Protein 7UZU (pdb70)

Nearest PDB structures (foldseek):
  7uzu-assembly1_A  TM=1.002E+00  e=2.654E-66  Homo sapiens
  8csl-assembly1_A  TM=1.001E+00  e=1.584E-61  Homo sapiens
  4rlv-assembly1_A  TM=6.248E-01  e=1.013E-42  Mus musculus
  7v0x-assembly1_J  TM=8.047E-01  e=9.944E-24  Homo sapiens
  5y4f-assembly1_A  TM=5.299E-01  e=2.784E-28  Homo sapiens

B-factor: mean 25.37, std 9.36, range [3.27, 85.2]

Organism: Homo sapiens (NCBI:txid9606)

Radius of gyration: 32.55 Å; Cα contacts (8 Å, |Δi|>4): 917; chains: 2; bounding box: 77×93×44 Å

GO terms:
  GO:0005515 protein binding (F, IPI)
  GO:0009898 cytoplasmic side of plasma membrane (C, IDA)
  GO:0030507 spectrin binding (F, IDA)
  GO:0019903 protein phosphatase binding (F, IPI)
  GO:0170014 ankyrin-1 complex (C, IDA)
  GO:0005200 structural constituent of cytoskeleton (F, TAS)
  GO:0005829 cytosol (C, TAS)
  GO:0008093 cytoskeletal anchor activity (F, IDA)
  GO:0005886 plasma membrane (C, IDA)
  GO:0014731 spectrin-associated cytoskeleton (C, IDA)
  GO:0006888 endoplasmic reticulum to Golgi vesicle-mediated transport (P, IDA)
  GO:0072659 protein localization to plasma membrane (P, IMP)
  GO:0051117 ATPase binding (F, IPI)
  GO:0030507 spectrin binding (F, IPI)
  GO:0008093 cytoskeletal anchor activity (F, TAS)
  GO:0045199 maintenance of epithelial cell apical/basal polarity (P, TAS)
  GO:0019899 enzyme binding (F, TAS)
  GO:0019899 enzyme binding (F, IPI)

Solvent-accessible surface area: 20637 Å² total; per-residue (Å²): 154,50,35,76,10,0,13,124,2,0,108,75,27,66,36,118,92,1,45,82,26,26,209,112,61,21,92,21,54,28,60,34,142,77,5,28,1,0,1,1,3,0,0,88,73,20,48,44,161,2,0,30,42,2,2,41,87,132,10,96,12,70,38,66,11,137,141,7,20,5,0,2,0,15,0,0,74,41,18,44,48,108,0,1,79,45,0,9,35,9,34,10,74,17,58,11,90,12,127,111,10,51,3,0,1,15,10,0,0,54,72,75,47,53,100,1,0,60,5,0,1,24,10,22,10,64,23,105,38,39,14,119,120,53,77,37,0,49,29,10,0,103,120,92,39,34,117,98,0,13,48,41,0,102,123,24,31,98,126,32,57,30,5,1,15,20,10,0,12,3,0,69,87,46,48,51,145,8,0,39,20,14,2,119,72,84,105,72,10,28,38,95,9,136,45,17,2,0,0,0,0,1,0,0,6,46,60,17,47,91,0,0,74,37,0,16,101,97,62,12,46,15,44,47,76,15,163,27,5,3,4,0,1,0,1,0,0,18,101,23,12,40,94,0,0,93,25,0,19,114,94,44,12,94,18,89,29,91,9,107,10,75,0,0,0,0,0,0,0,0,38,48,23,47,40,106,0,0,45,2,0,22,93,89,53,7,54,25,53,12,70,7,92,31,4,12,0,0,2,0,2,0,0,69,30,42,49,39,73,1,0,105,16,0,22,125,66,120,11,92,29,41,16,72,4,120,50,77,27,2,0,1,0,11,0,0,48,41,20,34,28,116,0,0,97,17,0,13,105,118,52,5,105,28,56,11,111,10,111,78,0,24,1,0,1,0,16,0,0,22,91,63,43,49,143,1,0,67,24,0,28,152,51,56,9,43,32,82,7,72,6,121,49,11,14,6,0,3,0,0,0,0,39,68,22,33,42,68,0,0,70,33,0,17,139,112,57,7,56,15,86,44,47,26,107,145,120,42,28,0,49,95,6,0,71,142,41,55,55,110,120,1,15,120,53,0,102,109,40,163,40,137,107,86,52,22,11,55,11,111,72,2,65,123,50,2,74,51,67,66,4,59,6,107,59,32,75,70,70,88,27,75,154

InterPro domains:
  IPR000488 Death domain [PF00531] (1405-1484)
  IPR000488 Death domain [PS50017] (1403-1487)
  IPR000488 Death domain [SM00005] (1393-1487)
  IPR000906 ZU5 domain [PF00791] (915-1012)
  IPR000906 ZU5 domain [PS51145] (913-1068)
  IPR000906 ZU5 domain [PS51145] (1070-1216)
  IPR000906 ZU5 domain [SM00218] (911-1015)
  IPR002110 Ankyrin repeat [PF00023] (111-140)
  IPR002110 Ankyrin repeat [PF00023] (238-269)
  IPR002110 Ankyrin repeat [PF00023] (503-528)
  IPR002110 Ankyrin repeat [PF00023] (601-630)
  IPR002110 Ankyrin repeat [PF00023] (734-763)
  IPR002110 Ankyrin repeat [PF12796] (18-107)
  IPR002110 Ankyrin repeat [PF12796] (175-234)
  IPR002110 Ankyrin repeat [PF12796] (301-367)
  IPR002110 Ankyrin repeat [PF12796] (438-498)
  IPR002110 Ankyrin repeat [PF12796] (531-592)
  IPR002110 Ankyrin repeat [PF12796] (639-730)
  IPR002110 Ankyrin repeat [PF13637] (375-423)
  IPR002110 Ankyrin repeat [PR01415] (503-518)

Secondary structure (DSSP, 8-state):
-HHHHHHHHHHHT-HHHHHHHHHHT--TT-B-TTS-BHHHHHHHTT-HHHHHHHHHTT--TT---TTS--HHHHHHHHT-HHHHHHHHHTT--TT---TTS--HHHHHHHTT-HHHHHHHHHTT--TT---TT---HHHHHHHHT-HHHHHHHHHHTT----BPPHHHHHHHTT-HHHHHHHHHH---TT---TTS--HHHHHHHHT-HHHHHHHHHTT--TT---TT---HHHHHHHHT-HHHHHHHHHTT--SS---TT---HHHHHHHTT-HHHHHHHHHTT--TT---TT---HHHHHHHTT-HHHHHHHHHTT--TT---TT---HHHHHHHHT-HHHHHHHHHTT--TT---TTS--HHHHHHHTT-HHHHHHHHHTT--TT---TT---HHHHHHHHT-HHHHHHHHHTT--TT---SSS--HHHHHHHHT-HHHHHHHHHTT-/--SGGGBHHHHHHHHTGGGGS--------S--

Structure (mmCIF, N/CA/C/O backbone):
data_7UZU
#
_entry.id   7UZU
#
_cell.length_a   1.00
_cell.length_b   1.00
_cell.length_c   1.00
_cell.angle_alpha   90.00
_cell.angle_beta   90.00
_cell.angle_gamma   90.00
#
_symmetry.space_group_name_H-M   'P 1'
#
loop_
_entity.id
_entity.type
_entity.pdbx_description
1 polymer Ankyrin-1
2 polymer 'Band 3 anion transport protein'
3 water water
#
loop_
_atom_site.group_PDB
_atom_site.id
_atom_site.type_symbol
_atom_site.label_atom_id
_atom_site.label_alt_id
_atom_site.label_comp_id
_atom_site.label_asym_id
_atom_site.label_entity_id
_atom_site.label_seq_id
_atom_site.pdbx_PDB_ins_code
_atom_site.Cartn_x
_atom_site.Cartn_y
_atom_site.Cartn_z
_atom_site.occupancy
_atom_site.B_iso_or_equiv
_atom_site.auth_seq_id
_atom_site.auth_comp_id
_atom_site.auth_asym_id
_atom_site.auth_atom_id
_atom_site.pdbx_PDB_model_num
ATOM 1 N N . ASP A 1 11 ? 15.276 20.087 59.429 1.00 43.56 11 ASP A N 1
ATOM 2 C CA . ASP A 1 11 ? 14.889 20.757 58.194 1.00 44.98 11 ASP A CA 1
ATOM 3 C C . ASP A 1 11 ? 15.378 22.199 58.181 1.00 44.84 11 ASP A C 1
ATOM 4 O O . ASP A 1 11 ? 15.869 22.689 57.166 1.00 40.36 11 ASP A O 1
ATOM 12 N N . ALA A 1 12 ? 15.232 22.878 59.319 1.00 42.18 12 ALA A N 1
ATOM 13 C CA . ALA A 1 12 ? 15.689 24.259 59.418 1.00 36.20 12 ALA A CA 1
ATOM 14 C C . ALA A 1 12 ? 17.210 24.341 59.338 1.00 39.61 12 ALA A C 1
ATOM 15 O O . ALA A 1 12 ? 17.756 25.176 58.611 1.00 39.42 12 ALA A O 1
ATOM 22 N N . ALA A 1 13 ? 17.911 23.483 60.084 1.00 34.25 13 ALA A N 1
ATOM 23 C CA . ALA A 1 13 ? 19.371 23.497 60.051 1.00 32.33 13 ALA A CA 1
ATOM 24 C C . ALA A 1 13 ? 19.900 23.097 58.679 1.00 33.74 13 ALA A C 1
ATOM 25 O O . ALA A 1 13 ? 20.864 23.692 58.179 1.00 30.81 13 ALA A O 1
ATOM 32 N N . THR A 1 14 ? 19.289 22.088 58.057 1.00 31.84 14 THR A N 1
ATOM 33 C CA . THR A 1 14 ? 19.709 21.688 56.720 1.00 32.58 14 THR A CA 1
ATOM 34 C C . THR A 1 14 ? 19.501 22.818 55.722 1.00 31.31 14 THR A C 1
ATOM 35 O O . THR A 1 14 ? 20.366 23.079 54.876 1.00 34.83 14 THR A O 1
ATOM 46 N N . SER A 1 15 ? 18.359 23.501 55.805 1.00 30.60 15 SER A N 1
ATOM 47 C CA . SER A 1 15 ? 18.104 24.625 54.914 1.00 29.29 15 SER A CA 1
ATOM 48 C C . SER A 1 15 ? 19.090 25.758 55.165 1.00 30.76 15 SER A C 1
ATOM 49 O O . SER A 1 15 ? 19.553 26.404 54.220 1.00 30.57 15 SER A O 1
ATOM 57 N N . PHE A 1 16 ? 19.421 26.015 56.432 1.00 22.15 16 PHE A N 1
ATOM 58 C CA . PHE A 1 16 ? 20.399 27.048 56.750 1.00 27.29 16 PHE A CA 1
ATOM 59 C C . PHE A 1 16 ? 21.756 26.720 56.142 1.00 25.49 16 PHE A C 1
ATOM 60 O O . PHE A 1 16 ? 22.418 27.588 55.565 1.00 21.52 16 PHE A O 1
ATOM 77 N N . LEU A 1 17 ? 22.191 25.465 56.267 1.00 27.65 17 LEU A N 1
ATOM 78 C CA . LEU A 1 17 ? 23.481 25.082 55.704 1.00 25.36 17 LEU A CA 1
ATOM 79 C C . LEU A 1 17 ? 23.464 25.132 54.180 1.00 23.80 17 LEU A C 1
ATOM 80 O O . LEU A 1 17 ? 24.465 25.513 53.561 1.00 26.57 17 LEU A O 1
ATOM 96 N N . ARG A 1 18 ? 22.344 24.765 53.557 1.00 24.14 18 ARG A N 1
ATOM 97 C CA . ARG A 1 18 ? 22.234 24.904 52.109 1.00 25.85 18 ARG A CA 1
ATOM 98 C C . ARG A 1 18 ? 22.316 26.367 51.690 1.00 28.39 18 ARG A C 1
ATOM 99 O O . ARG A 1 18 ? 22.965 26.699 50.691 1.00 32.92 18 ARG A O 1
ATOM 120 N N . ALA A 1 19 ? 21.663 27.255 52.440 1.00 27.18 19 ALA A N 1
ATOM 121 C CA . ALA A 1 19 ? 21.760 28.681 52.151 1.00 28.03 19 ALA A CA 1
ATOM 122 C C . ALA A 1 19 ? 23.193 29.170 52.304 1.00 26.95 19 ALA A C 1
ATOM 123 O O . ALA A 1 19 ? 23.674 29.971 51.495 1.00 31.43 19 ALA A O 1
ATOM 130 N N . ALA A 1 20 ? 23.890 28.695 53.336 1.00 21.85 20 ALA A N 1
ATOM 131 C CA . ALA A 1 20 ? 25.284 29.079 53.528 1.00 23.51 20 ALA A CA 1
ATOM 132 C C . ALA A 1 20 ? 26.151 28.618 52.363 1.00 25.41 20 ALA A C 1
ATOM 133 O O . ALA A 1 20 ? 27.023 29.361 51.899 1.00 26.43 20 ALA A O 1
ATOM 140 N N . ARG A 1 21 ? 25.937 27.392 51.882 1.00 28.13 21 ARG A N 1
ATOM 141 C CA . ARG A 1 21 ? 26.710 26.912 50.741 1.00 25.95 21 ARG A CA 1
ATOM 142 C C . ARG A 1 21 ? 26.403 27.724 49.490 1.00 22.97 21 ARG A C 1
ATOM 143 O O . ARG A 1 21 ? 27.314 28.078 48.734 1.00 32.74 21 ARG A O 1
ATOM 164 N N . SER A 1 22 ? 25.128 28.025 49.251 1.00 27.54 22 SER A N 1
ATOM 165 C CA . SER A 1 22 ? 24.731 28.730 48.041 1.00 25.72 22 SER A CA 1
ATOM 166 C C . SER A 1 22 ? 24.947 30.235 48.123 1.00 27.14 22 SER A C 1
ATOM 167 O O . SER A 1 22 ? 24.805 30.919 47.104 1.00 27.58 22 SER A O 1
ATOM 175 N N . GLY A 1 23 ? 25.288 30.767 49.293 1.00 24.84 23 GLY A N 1
ATOM 176 C CA . GLY A 1 23 ? 25.439 32.199 49.439 1.00 24.76 23 GLY A CA 1
ATOM 177 C C . GLY A 1 23 ? 24.140 32.961 49.539 1.00 28.42 23 GLY A C 1
ATOM 178 O O . GLY A 1 23 ? 24.127 34.173 49.307 1.00 33.40 23 GLY A O 1
ATOM 182 N N . ASN A 1 24 ? 23.040 32.286 49.874 1.00 27.82 24 ASN A N 1
ATOM 183 C CA . ASN A 1 24 ? 21.738 32.930 50.034 1.00 26.55 24 ASN A CA 1
ATOM 184 C C . ASN A 1 24 ? 21.694 33.567 51.419 1.00 25.34 24 ASN A C 1
ATOM 185 O O . ASN A 1 24 ? 21.166 33.014 52.386 1.00 32.26 24 ASN A O 1
ATOM 196 N N . LEU A 1 25 ? 22.270 34.766 51.506 1.00 28.27 25 LEU A N 1
ATOM 197 C CA . LEU A 1 25 ? 22.412 35.425 52.798 1.00 26.61 25 LEU A CA 1
ATOM 198 C C . LEU A 1 25 ? 21.057 35.787 53.393 1.00 27.11 25 LEU A C 1
ATOM 199 O O . LEU A 1 25 ? 20.878 35.724 54.611 1.00 26.36 25 LEU A O 1
ATOM 215 N N . ASP A 1 26 ? 20.092 36.176 52.558 1.00 32.21 26 ASP A N 1
ATOM 216 C CA . ASP A 1 26 ? 18.772 36.523 53.076 1.00 29.59 26 ASP A CA 1
ATOM 217 C C . ASP A 1 26 ? 18.100 35.317 53.718 1.00 31.43 26 ASP A C 1
ATOM 218 O O . ASP A 1 26 ? 17.562 35.408 54.827 1.00 32.00 26 ASP A O 1
ATOM 227 N N . LYS A 1 27 ? 18.121 34.174 53.032 1.00 28.64 27 LYS A N 1
ATOM 228 C CA . LYS A 1 27 ? 17.492 32.977 53.578 1.00 25.97 27 LYS A CA 1
ATOM 229 C C . LYS A 1 27 ? 18.200 32.517 54.847 1.00 25.22 27 LYS A C 1
ATOM 230 O O . LYS A 1 27 ? 17.550 32.128 55.824 1.00 31.23 27 LYS A O 1
ATOM 249 N N . ALA A 1 28 ? 19.534 32.557 54.853 1.00 27.62 28 ALA A N 1
ATOM 250 C CA . ALA A 1 28 ? 20.281 32.166 56.045 1.00 30.26 28 ALA A CA 1
ATOM 251 C C . ALA A 1 28 ? 19.988 33.098 57.214 1.00 29.42 28 ALA A C 1
ATOM 252 O O . ALA A 1 28 ? 19.846 32.649 58.357 1.00 29.75 28 ALA A O 1
ATOM 259 N N . LEU A 1 29 ? 19.912 34.403 56.950 1.00 28.87 29 LEU A N 1
ATOM 260 C CA . LEU A 1 29 ? 19.604 35.362 58.005 1.00 30.65 29 LEU A CA 1
ATOM 261 C C . LEU A 1 29 ? 18.198 35.148 58.546 1.00 32.30 29 LEU A C 1
ATOM 262 O O . LEU A 1 29 ? 17.974 35.241 59.757 1.00 33.18 29 LEU A O 1
ATOM 278 N N . ASP A 1 30 ? 17.238 34.866 57.664 1.00 31.73 30 ASP A N 1
ATOM 279 C CA . ASP A 1 30 ? 15.886 34.561 58.119 1.00 31.05 30 ASP A CA 1
ATOM 280 C C . ASP A 1 30 ? 15.872 33.308 58.987 1.00 32.12 30 ASP A C 1
ATOM 281 O O . ASP A 1 30 ? 15.203 33.270 60.027 1.00 37.76 30 ASP A O 1
ATOM 290 N N . HIS A 1 31 ? 16.618 32.276 58.584 1.00 33.42 31 HIS A N 1
ATOM 291 C CA . HIS A 1 31 ? 16.705 31.066 59.397 1.00 31.25 31 HIS A CA 1
ATOM 292 C C . HIS A 1 31 ? 17.298 31.365 60.769 1.00 33.41 31 HIS A C 1
ATOM 293 O O . HIS A 1 31 ? 16.800 30.876 61.789 1.00 35.11 31 HIS A O 1
ATOM 307 N N . LEU A 1 32 ? 18.372 32.155 60.813 1.00 35.32 32 LEU A N 1
ATOM 308 C CA . LEU A 1 32 ? 18.985 32.492 62.094 1.00 31.52 32 LEU A CA 1
ATOM 309 C C . LEU A 1 32 ? 18.020 33.286 62.965 1.00 34.76 32 LEU A C 1
ATOM 310 O O . LEU A 1 32 ? 17.932 33.058 64.177 1.00 34.26 32 LEU A O 1
ATOM 326 N N . ARG A 1 33 ? 17.283 34.219 62.360 1.00 40.25 33 ARG A N 1
ATOM 327 C CA . ARG A 1 33 ? 16.255 34.952 63.090 1.00 38.80 33 ARG A CA 1
ATOM 328 C C . ARG A 1 33 ? 15.215 34.004 63.673 1.00 39.31 33 ARG A C 1
ATOM 329 O O . ARG A 1 33 ? 14.732 34.212 64.792 1.00 40.49 33 ARG A O 1
ATOM 350 N N . ASN A 1 34 ? 14.857 32.955 62.928 1.00 37.95 34 ASN A N 1
ATOM 351 C CA . ASN A 1 34 ? 13.865 32.008 63.426 1.00 39.63 34 ASN A CA 1
ATOM 352 C C . ASN A 1 34 ? 14.353 31.304 64.687 1.00 43.37 34 ASN A C 1
ATOM 353 O O . ASN A 1 34 ? 13.571 31.076 65.617 1.00 45.48 34 ASN A O 1
ATOM 364 N N . GLY A 1 35 ? 15.640 30.958 64.743 1.00 35.60 35 GLY A N 1
ATOM 365 C CA . GLY A 1 35 ? 16.197 30.322 65.922 1.00 38.16 35 GLY A CA 1
ATOM 366 C C . GLY A 1 35 ? 17.165 29.187 65.649 1.00 38.84 35 GLY A C 1
ATOM 367 O O . GLY A 1 35 ? 17.605 28.512 66.584 1.00 36.82 35 GLY A O 1
ATOM 371 N N . VAL A 1 36 ? 17.505 28.958 64.380 1.00 36.73 36 VAL A N 1
ATOM 372 C CA . VAL A 1 36 ? 18.437 27.889 64.047 1.00 36.31 36 VAL A CA 1
ATOM 373 C C . VAL A 1 36 ? 19.781 28.151 64.712 1.00 34.49 36 VAL A C 1
ATOM 374 O O . VAL A 1 36 ? 20.282 29.282 64.730 1.00 38.43 36 VAL A O 1
ATOM 387 N N . ASP A 1 37 ? 20.368 27.096 65.271 1.00 31.95 37 ASP A N 1
ATOM 388 C CA . ASP A 1 37 ? 21.680 27.204 65.892 1.00 29.25 37 ASP A CA 1
ATOM 389 C C . ASP A 1 37 ? 22.725 27.570 64.846 1.00 31.42 37 ASP A C 1
ATOM 390 O O . ASP A 1 37 ? 22.890 26.865 63.846 1.00 34.11 37 ASP A O 1
ATOM 399 N N . ILE A 1 38 ? 23.435 28.676 65.079 1.00 30.32 38 ILE A N 1
ATOM 400 C CA . ILE A 1 38 ? 24.405 29.148 64.098 1.00 32.25 38 ILE A CA 1
ATOM 401 C C . ILE A 1 38 ? 25.606 28.214 64.020 1.00 29.17 38 ILE A C 1
ATOM 402 O O . ILE A 1 38 ? 26.283 28.154 62.988 1.00 25.29 38 ILE A O 1
ATOM 418 N N . ASN A 1 39 ? 25.892 27.474 65.088 1.00 32.59 39 ASN A N 1
ATOM 419 C CA . ASN A 1 39 ? 27.014 26.547 65.117 1.00 28.95 39 ASN A CA 1
ATOM 420 C C . ASN A 1 39 ? 26.651 25.159 64.598 1.00 32.48 39 ASN A C 1
ATOM 421 O O . ASN A 1 39 ? 27.460 24.236 64.724 1.00 34.01 39 ASN A O 1
ATOM 432 N N . THR A 1 40 ? 25.460 24.990 64.025 1.00 26.57 40 THR A N 1
ATOM 433 C CA . THR A 1 40 ? 25.066 23.699 63.474 1.00 30.86 40 THR A CA 1
ATOM 434 C C . THR A 1 40 ? 25.937 23.345 62.274 1.00 30.83 40 THR A C 1
ATOM 435 O O . THR A 1 40 ? 26.292 24.215 61.473 1.00 31.98 40 THR A O 1
ATOM 446 N N . CYS A 1 41 ? 26.271 22.063 62.144 1.00 27.21 41 CYS A N 1
ATOM 447 C CA . CYS A 1 41 ? 27.131 21.574 61.076 1.00 32.62 41 CYS A CA 1
ATOM 448 C C . CYS A 1 41 ? 26.513 20.336 60.440 1.00 32.78 41 CYS A C 1
ATOM 449 O O . CYS A 1 41 ? 25.619 19.699 61.001 1.00 31.39 41 CYS A O 1
ATOM 457 N N . ASN A 1 42 ? 27.005 20.001 59.249 1.00 31.91 42 ASN A N 1
ATOM 458 C CA . ASN A 1 42 ? 26.500 18.858 58.501 1.00 34.59 42 ASN A CA 1
ATOM 459 C C . ASN A 1 42 ? 27.165 17.578 59.007 1.00 35.18 42 ASN A C 1
ATOM 460 O O . ASN A 1 42 ? 27.885 17.573 60.009 1.00 35.83 42 ASN A O 1
ATOM 471 N N . GLN A 1 43 ? 26.924 16.467 58.306 1.00 43.06 43 GLN A N 1
ATOM 472 C CA . GLN A 1 43 ? 27.475 15.184 58.732 1.00 40.13 43 GLN A CA 1
ATOM 473 C C . GLN A 1 43 ? 28.997 15.186 58.715 1.00 39.95 43 GLN A C 1
ATOM 474 O O . GLN A 1 43 ? 29.626 14.435 59.468 1.00 42.32 43 GLN A O 1
ATOM 488 N N . ASN A 1 44 ? 29.607 16.011 57.870 1.00 37.92 44 ASN A N 1
ATOM 489 C CA . ASN A 1 44 ? 31.057 16.089 57.769 1.00 35.16 44 ASN A CA 1
ATOM 490 C C . ASN A 1 44 ? 31.663 17.097 58.735 1.00 34.72 44 ASN A C 1
ATOM 491 O O . ASN A 1 44 ? 32.880 17.304 58.708 1.00 30.65 44 ASN A O 1
ATOM 502 N N . GLY A 1 45 ? 30.853 17.728 59.582 1.00 33.89 45 GLY A N 1
ATOM 503 C CA . GLY A 1 45 ? 31.367 18.702 60.518 1.00 31.89 45 GLY A CA 1
ATOM 504 C C . GLY A 1 45 ? 31.563 20.084 59.946 1.00 29.67 45 GLY A C 1
ATOM 505 O O . GLY A 1 45 ? 32.221 20.914 60.578 1.00 30.03 45 GLY A O 1
ATOM 509 N N . LEU A 1 46 ? 31.019 20.359 58.766 1.00 23.39 46 LEU A N 1
ATOM 510 C CA . LEU A 1 46 ? 31.131 21.679 58.162 1.00 23.76 46 LEU A CA 1
ATOM 511 C C . LEU A 1 46 ? 29.957 22.540 58.608 1.00 22.86 46 LEU A C 1
ATOM 512 O O . LEU A 1 46 ? 28.806 22.255 58.261 1.00 28.20 46 LEU A O 1
ATOM 528 N N . ASN A 1 47 ? 30.242 23.586 59.379 1.00 24.26 47 ASN A N 1
ATOM 529 C CA . ASN A 1 47 ? 29.211 24.531 59.769 1.00 21.45 47 ASN A CA 1
ATOM 530 C C . ASN A 1 47 ? 28.998 25.553 58.654 1.00 18.09 47 ASN A C 1
ATOM 531 O O . ASN A 1 47 ? 29.583 25.465 57.573 1.00 21.45 47 ASN A O 1
ATOM 542 N N . GLY A 1 48 ? 28.139 26.538 58.919 1.00 23.72 48 GLY A N 1
ATOM 543 C CA . GLY A 1 48 ? 27.851 27.547 57.916 1.00 16.80 48 GLY A CA 1
ATOM 544 C C . GLY A 1 48 ? 29.075 28.332 57.494 1.00 11.35 48 GLY A C 1
ATOM 545 O O . GLY A 1 48 ? 29.231 28.656 56.315 1.00 22.76 48 GLY A O 1
ATOM 549 N N . LEU A 1 49 ? 29.957 28.648 58.443 1.00 16.41 49 LEU A N 1
ATOM 550 C CA . LEU A 1 49 ? 31.170 29.385 58.108 1.00 18.81 49 LEU A CA 1
ATOM 551 C C . LEU A 1 49 ? 32.058 28.579 57.167 1.00 15.77 49 LEU A C 1
ATOM 552 O O . LEU A 1 49 ? 32.594 29.120 56.197 1.00 19.40 49 LEU A O 1
ATOM 568 N N . HIS A 1 50 ? 32.219 27.280 57.434 1.00 23.20 50 HIS A N 1
ATOM 569 C CA . HIS A 1 50 ? 33.008 26.427 56.549 1.00 16.21 50 HIS A CA 1
ATOM 570 C C . HIS A 1 50 ? 32.447 26.432 55.132 1.00 21.54 50 HIS A C 1
ATOM 571 O O . HIS A 1 50 ? 33.179 26.640 54.155 1.00 23.35 50 HIS A O 1
ATOM 585 N N . LEU A 1 51 ? 31.138 26.200 55.005 1.00 24.43 51 LEU A N 1
ATOM 586 C CA . LEU A 1 51 ? 30.518 26.125 53.686 1.00 15.34 51 LEU A CA 1
ATOM 587 C C . LEU A 1 51 ? 30.651 27.446 52.946 1.00 19.33 51 LEU A C 1
ATOM 588 O O . LEU A 1 51 ? 30.958 27.473 51.750 1.00 22.36 51 LEU A O 1
ATOM 604 N N . ALA A 1 52 ? 30.422 28.559 53.646 1.00 22.37 52 ALA A N 1
ATOM 605 C CA . ALA A 1 52 ? 30.576 29.863 53.016 1.00 20.72 52 ALA A CA 1
ATOM 606 C C . ALA A 1 52 ? 32.021 30.121 52.611 1.00 17.87 52 ALA A C 1
ATOM 607 O O . ALA A 1 52 ? 32.270 30.762 51.586 1.00 20.60 52 ALA A O 1
ATOM 614 N N . SER A 1 53 ? 32.982 29.636 53.399 1.00 17.35 53 SER A N 1
ATOM 615 C CA . SER A 1 53 ? 34.386 29.864 53.080 1.00 18.72 53 SER A CA 1
ATOM 616 C C . SER A 1 53 ? 34.815 29.054 51.865 1.00 15.42 53 SER A C 1
ATOM 617 O O . SER A 1 53 ? 35.651 29.505 51.077 1.00 17.96 53 SER A O 1
ATOM 625 N N . LYS A 1 54 ? 34.254 27.856 51.699 1.00 24.47 54 LYS A N 1
ATOM 626 C CA . LYS A 1 54 ? 34.583 27.044 50.532 1.00 19.05 54 LYS A CA 1
ATOM 627 C C . LYS A 1 54 ? 34.211 27.755 49.239 1.00 18.02 54 LYS A C 1
ATOM 628 O O . LYS A 1 54 ? 34.985 27.759 48.275 1.00 21.45 54 LYS A O 1
ATOM 647 N N . GLU A 1 55 ? 33.035 28.369 49.202 1.00 21.93 55 GLU A N 1
ATOM 648 C CA . GLU A 1 55 ? 32.487 28.934 47.981 1.00 20.47 55 GLU A CA 1
ATOM 649 C C . GLU A 1 55 ? 32.822 30.406 47.799 1.00 22.64 55 GLU A C 1
ATOM 650 O O . GLU A 1 55 ? 32.369 31.011 46.823 1.00 25.02 55 GLU A O 1
ATOM 662 N N . GLY A 1 56 ? 33.604 30.995 48.700 1.00 24.63 56 GLY A N 1
ATOM 663 C CA . GLY A 1 56 ? 34.021 32.371 48.530 1.00 20.28 56 GLY A CA 1
ATOM 664 C C . GLY A 1 56 ? 32.959 33.404 48.820 1.00 21.08 56 GLY A C 1
ATOM 665 O O . GLY A 1 56 ? 33.073 34.539 48.351 1.00 22.87 56 GLY A O 1
ATOM 669 N N . HIS A 1 57 ? 31.926 33.050 49.581 1.00 16.70 57 HIS A N 1
ATOM 670 C CA . HIS A 1 57 ? 30.835 33.973 49.896 1.00 12.08 57 HIS A CA 1
ATOM 671 C C . HIS A 1 57 ? 31.303 34.898 51.011 1.00 18.06 57 HIS A C 1
ATOM 672 O O . HIS A 1 57 ? 31.128 34.621 52.197 1.00 21.62 57 HIS A O 1
ATOM 686 N N . VAL A 1 58 ? 31.893 36.027 50.616 1.00 18.10 58 VAL A N 1
ATOM 687 C CA . VAL A 1 58 ? 32.537 36.910 51.585 1.00 17.93 58 VAL A CA 1
ATOM 688 C C . VAL A 1 58 ? 31.504 37.542 52.510 1.00 21.89 58 VAL A C 1
ATOM 689 O O . VAL A 1 58 ? 31.697 37.598 53.731 1.00 20.48 58 VAL A O 1
ATOM 702 N N . LYS A 1 59 ? 30.400 38.035 51.947 1.00 23.38 59 LYS A N 1
ATOM 703 C CA . LYS A 1 59 ? 29.379 38.674 52.769 1.00 22.00 59 LYS A CA 1
ATOM 704 C C . LYS A 1 59 ? 28.793 37.691 53.771 1.00 22.41 59 LYS A C 1
ATOM 705 O O . LYS A 1 59 ? 28.558 38.045 54.931 1.00 24.11 59 LYS A O 1
ATOM 724 N N . MET A 1 60 ? 28.550 36.451 53.340 1.00 19.74 60 MET A N 1
ATOM 725 C CA . MET A 1 60 ? 28.042 35.435 54.254 1.00 18.42 60 MET A CA 1
ATOM 726 C C . MET A 1 60 ? 29.025 35.181 55.388 1.00 20.15 60 MET A C 1
ATOM 727 O O . MET A 1 60 ? 28.625 35.057 56.551 1.00 21.11 60 MET A O 1
ATOM 741 N N . VAL A 1 61 ? 30.317 35.097 55.068 1.00 19.80 61 VAL A N 1
ATOM 742 C CA . VAL A 1 61 ? 31.328 34.879 56.098 1.00 19.51 61 VAL A CA 1
ATOM 743 C C . VAL A 1 61 ? 31.309 36.023 57.102 1.00 21.15 61 VAL A C 1
ATOM 744 O O . VAL A 1 61 ? 31.329 35.807 58.321 1.00 19.27 61 VAL A O 1
ATOM 757 N N . VAL A 1 62 ? 31.269 37.259 56.602 1.00 21.52 62 VAL A N 1
ATOM 758 C CA . VAL A 1 62 ? 31.283 38.421 57.487 1.00 26.94 62 VAL A CA 1
ATOM 759 C C . VAL A 1 62 ? 30.055 38.412 58.390 1.00 26.90 62 VAL A C 1
ATOM 760 O O . VAL A 1 62 ? 30.153 38.623 59.605 1.00 22.48 62 VAL A O 1
ATOM 773 N N . GLU A 1 63 ? 28.879 38.160 57.809 1.00 18.84 63 GLU A N 1
ATOM 774 C CA . GLU A 1 63 ? 27.651 38.155 58.595 1.00 16.51 63 GLU A CA 1
ATOM 775 C C . GLU A 1 63 ? 27.684 37.072 59.662 1.00 18.17 63 GLU A C 1
ATOM 776 O O . GLU A 1 63 ? 27.301 37.313 60.813 1.00 28.42 63 GLU A O 1
ATOM 788 N N . LEU A 1 64 ? 28.143 35.873 59.305 1.00 20.98 64 LEU A N 1
ATOM 789 C CA . LEU A 1 64 ? 28.184 34.793 60.280 1.00 20.33 64 LEU A CA 1
ATOM 790 C C . LEU A 1 64 ? 29.180 35.087 61.391 1.00 22.74 64 LEU A C 1
ATOM 791 O O . LEU A 1 64 ? 28.937 34.727 62.547 1.00 23.39 64 LEU A O 1
ATOM 807 N N . LEU A 1 65 ? 30.301 35.737 61.069 1.00 17.57 65 LEU A N 1
ATOM 808 C CA . LEU A 1 65 ? 31.224 36.155 62.118 1.00 20.44 65 LEU A CA 1
ATOM 809 C C . LEU A 1 65 ? 30.580 37.189 63.031 1.00 26.05 65 LEU A C 1
ATOM 810 O O . LEU A 1 65 ? 30.756 37.142 64.253 1.00 24.68 65 LEU A O 1
ATOM 826 N N . HIS A 1 66 ? 29.826 38.128 62.456 1.00 29.53 66 HIS A N 1
ATOM 827 C CA . HIS A 1 66 ? 29.123 39.112 63.273 1.00 25.61 66 HIS A CA 1
ATOM 828 C C . HIS A 1 66 ? 28.106 38.442 64.188 1.00 29.18 66 HIS A C 1
ATOM 829 O O . HIS A 1 66 ? 27.868 38.907 65.308 1.00 37.07 66 HIS A O 1
ATOM 843 N N . LYS A 1 67 ? 27.501 37.348 63.733 1.00 28.10 67 LYS A N 1
ATOM 844 C CA . LYS A 1 67 ? 26.527 36.609 64.527 1.00 23.74 67 LYS A CA 1
ATOM 845 C C . LYS A 1 67 ? 27.174 35.634 65.506 1.00 22.92 67 LYS A C 1
ATOM 846 O O . LYS A 1 67 ? 26.483 34.755 66.028 1.00 24.26 67 LYS A O 1
ATOM 865 N N . GLU A 1 68 ? 28.477 35.767 65.755 1.00 31.67 68 GLU A N 1
ATOM 866 C CA . GLU A 1 68 ? 29.172 35.030 66.812 1.00 32.75 68 GLU A CA 1
ATOM 867 C C . GLU A 1 68 ? 29.275 33.534 66.509 1.00 30.62 68 GLU A C 1
ATOM 868 O O . GLU A 1 68 ? 29.072 32.701 67.391 1.00 35.24 68 GLU A O 1
ATOM 880 N N . ILE A 1 69 ? 29.599 33.183 65.263 1.00 27.70 69 ILE A N 1
ATOM 881 C CA . ILE A 1 69 ? 29.985 31.807 64.975 1.00 23.89 69 ILE A CA 1
ATOM 882 C C . ILE A 1 69 ? 31.378 31.558 65.534 1.00 26.61 69 ILE A C 1
ATOM 883 O O . ILE A 1 69 ? 32.243 32.444 65.513 1.00 30.01 69 ILE A O 1
ATOM 899 N N . ILE A 1 70 ? 31.604 30.351 66.049 1.00 25.48 70 ILE A N 1
ATOM 900 C CA . ILE A 1 70 ? 32.907 30.018 66.614 1.00 26.15 70 ILE A CA 1
ATOM 901 C C . ILE A 1 70 ? 33.927 29.961 65.484 1.00 28.38 70 ILE A C 1
ATOM 902 O O . ILE A 1 70 ? 33.819 29.137 64.569 1.00 32.45 70 ILE A O 1
ATOM 918 N N . LEU A 1 71 ? 34.934 30.835 65.554 1.00 28.65 71 LEU A N 1
ATOM 919 C CA . LEU A 1 71 ? 35.833 31.037 64.423 1.00 25.52 71 LEU A CA 1
ATOM 920 C C . LEU A 1 71 ? 36.752 29.843 64.191 1.00 24.59 71 LEU A C 1
ATOM 921 O O . LEU A 1 71 ? 37.081 29.538 63.041 1.00 28.79 71 LEU A O 1
ATOM 937 N N . GLU A 1 72 ? 37.179 29.160 65.253 1.00 25.41 72 GLU A N 1
ATOM 938 C CA . GLU A 1 72 ? 38.140 28.071 65.140 1.00 23.83 72 GLU A CA 1
ATOM 939 C C . GLU A 1 72 ? 37.483 26.696 65.221 1.00 23.33 72 GLU A C 1
ATOM 940 O O . GLU A 1 72 ? 38.159 25.710 65.529 1.00 26.94 72 GLU A O 1
ATOM 952 N N . THR A 1 73 ? 36.183 26.607 64.953 1.00 21.35 73 THR A N 1
ATOM 953 C CA . THR A 1 73 ? 35.536 25.305 64.880 1.00 24.91 73 THR A CA 1
ATOM 954 C C . THR A 1 73 ? 36.125 24.501 63.728 1.00 20.99 73 THR A C 1
ATOM 955 O O . THR A 1 73 ? 36.325 25.018 62.626 1.00 22.04 73 THR A O 1
ATOM 966 N N . THR A 1 74 ? 36.409 23.230 63.990 1.00 22.11 74 THR A N 1
ATOM 967 C CA . THR A 1 74 ? 37.057 22.354 63.026 1.00 26.74 74 THR A CA 1
ATOM 968 C C . THR A 1 74 ? 36.078 21.307 62.511 1.00 22.96 74 THR A C 1
ATOM 969 O O . THR A 1 74 ? 35.139 20.912 63.206 1.00 28.11 74 THR A O 1
ATOM 980 N N . THR A 1 75 ? 36.310 20.864 61.280 1.00 22.16 75 THR A N 1
ATOM 981 C CA . THR A 1 75 ? 35.536 19.781 60.699 1.00 25.82 75 THR A CA 1
ATOM 982 C C . THR A 1 75 ? 36.040 18.445 61.241 1.00 29.40 75 THR A C 1
ATOM 983 O O . THR A 1 75 ? 36.940 18.384 62.081 1.00 32.00 75 THR A O 1
ATOM 994 N N . LYS A 1 76 ? 35.451 17.350 60.758 1.00 32.10 76 LYS A N 1
ATOM 995 C CA . LYS A 1 76 ? 35.864 16.029 61.217 1.00 34.26 76 LYS A CA 1
ATOM 996 C C . LYS A 1 76 ? 37.285 15.679 60.801 1.00 32.25 76 LYS A C 1
ATOM 997 O O . LYS A 1 76 ? 37.863 14.745 61.364 1.00 37.32 76 LYS A O 1
ATOM 1016 N N . LYS A 1 77 ? 37.857 16.398 59.842 1.00 33.10 77 LYS A N 1
ATOM 1017 C CA . LYS A 1 77 ? 39.253 16.240 59.467 1.00 28.50 77 LYS A CA 1
ATOM 1018 C C . LYS A 1 77 ? 40.163 17.255 60.149 1.00 29.69 77 LYS A C 1
ATOM 1019 O O . LYS A 1 77 ? 41.358 17.295 59.848 1.00 34.25 77 LYS A O 1
ATOM 1038 N N . GLY A 1 78 ? 39.630 18.067 61.058 1.00 26.68 78 GLY A N 1
ATOM 1039 C CA . GLY A 1 78 ? 40.417 19.055 61.760 1.00 24.45 78 GLY A CA 1
ATOM 1040 C C . GLY A 1 78 ? 40.595 20.373 61.043 1.00 27.20 78 GLY A C 1
ATOM 1041 O O . GLY A 1 78 ? 41.421 21.185 61.475 1.00 25.40 78 GLY A O 1
ATOM 1045 N N . ASN A 1 79 ? 39.852 20.620 59.971 1.00 19.79 79 ASN A N 1
ATOM 1046 C CA . ASN A 1 79 ? 40.034 21.824 59.174 1.00 20.15 79 ASN A CA 1
ATOM 1047 C C . ASN A 1 79 ? 39.188 22.960 59.729 1.00 18.17 79 ASN A C 1
ATOM 1048 O O . ASN A 1 79 ? 37.977 22.810 59.910 1.00 23.32 79 ASN A O 1
ATOM 1059 N N . THR A 1 80 ? 39.833 24.089 60.003 1.00 16.55 80 THR A N 1
ATOM 1060 C CA . THR A 1 80 ? 39.111 25.307 60.320 1.00 17.89 80 THR A CA 1
ATOM 1061 C C . THR A 1 80 ? 38.618 25.964 59.035 1.00 12.04 80 THR A C 1
ATOM 1062 O O . THR A 1 80 ? 38.894 25.507 57.925 1.00 19.32 80 THR A O 1
ATOM 1073 N N . ALA A 1 81 ? 37.874 27.057 59.196 1.00 17.52 81 ALA A N 1
ATOM 1074 C CA . ALA A 1 81 ? 37.417 27.804 58.032 1.00 10.36 81 ALA A CA 1
ATOM 1075 C C . ALA A 1 81 ? 38.589 28.343 57.223 1.00 12.63 81 ALA A C 1
ATOM 1076 O O . ALA A 1 81 ? 38.514 28.406 55.992 1.00 19.54 81 ALA A O 1
ATOM 1083 N N . LEU A 1 82 ? 39.675 28.738 57.892 1.00 17.39 82 LEU A N 1
ATOM 1084 C CA . LEU A 1 82 ? 40.847 29.234 57.179 1.00 16.79 82 LEU A CA 1
ATOM 1085 C C . LEU A 1 82 ? 41.500 28.130 56.354 1.00 14.23 82 LEU A C 1
ATOM 1086 O O . LEU A 1 82 ? 41.941 28.373 55.226 1.00 11.52 82 LEU A O 1
ATOM 1102 N N . HIS A 1 83 ? 41.577 26.914 56.904 1.00 16.86 83 HIS A N 1
ATOM 1103 C CA . HIS A 1 83 ? 42.064 25.773 56.134 1.00 13.81 83 HIS A CA 1
ATOM 1104 C C . HIS A 1 83 ? 41.271 25.602 54.848 1.00 12.72 83 HIS A C 1
ATOM 1105 O O . HIS A 1 83 ? 41.845 25.417 53.769 1.00 19.15 83 HIS A O 1
ATOM 1119 N N . ILE A 1 84 ? 39.943 25.650 54.952 1.00 11.23 84 ILE A N 1
ATOM 1120 C CA . ILE A 1 84 ? 39.089 25.424 53.793 1.00 13.06 84 ILE A CA 1
ATOM 1121 C C . ILE A 1 84 ? 39.236 26.560 52.792 1.00 12.34 84 ILE A C 1
ATOM 1122 O O . ILE A 1 84 ? 39.276 26.331 51.579 1.00 21.41 84 ILE A O 1
ATOM 1138 N N . ALA A 1 85 ? 39.314 27.799 53.277 1.00 14.53 85 ALA A N 1
ATOM 1139 C CA . ALA A 1 85 ? 39.479 28.930 52.371 1.00 18.02 85 ALA A CA 1
ATOM 1140 C C . ALA A 1 85 ? 40.812 28.854 51.639 1.00 11.80 85 ALA A C 1
ATOM 1141 O O . ALA A 1 85 ? 40.896 29.190 50.453 1.00 14.58 85 ALA A O 1
ATOM 1148 N N . ALA A 1 86 ? 41.869 28.422 52.332 1.00 12.62 86 ALA A N 1
ATOM 1149 C CA . ALA A 1 86 ? 43.176 28.306 51.696 1.00 17.87 86 ALA A CA 1
ATOM 1150 C C . ALA A 1 86 ? 43.200 27.176 50.674 1.00 15.67 86 ALA A C 1
ATOM 1151 O O . ALA A 1 86 ? 43.747 27.340 49.579 1.00 18.54 86 ALA A O 1
ATOM 1158 N N . LEU A 1 87 ? 42.625 26.020 51.013 1.00 14.16 87 LEU A N 1
ATOM 1159 C CA . LEU A 1 87 ? 42.590 24.919 50.055 1.00 10.80 87 LEU A CA 1
ATOM 1160 C C . LEU A 1 87 ? 41.746 25.278 48.838 1.00 14.49 87 LEU A C 1
ATOM 1161 O O . LEU A 1 87 ? 42.118 24.961 47.703 1.00 17.63 87 LEU A O 1
ATOM 1177 N N . ALA A 1 88 ? 40.614 25.944 49.051 1.00 17.37 88 ALA A N 1
ATOM 1178 C CA . ALA A 1 88 ? 39.757 26.365 47.953 1.00 14.85 88 ALA A CA 1
ATOM 1179 C C . ALA A 1 88 ? 40.309 27.563 47.192 1.00 12.14 88 ALA A C 1
ATOM 1180 O O . ALA A 1 88 ? 39.765 27.904 46.139 1.00 22.39 88 ALA A O 1
ATOM 1187 N N . GLY A 1 89 ? 41.367 28.197 47.686 1.00 10.89 89 GLY A N 1
ATOM 1188 C CA . GLY A 1 89 ? 41.941 29.350 47.015 1.00 9.69 89 GLY A CA 1
ATOM 1189 C C . GLY A 1 89 ? 41.058 30.578 47.016 1.00 20.55 89 GLY A C 1
ATOM 1190 O O . GLY A 1 89 ? 40.976 31.279 46.001 1.00 28.30 89 GLY A O 1
ATOM 1194 N N . GLN A 1 90 ? 40.404 30.865 48.138 1.00 17.45 90 GLN A N 1
ATOM 1195 C CA . GLN A 1 90 ? 39.486 31.996 48.257 1.00 18.96 90 GLN A CA 1
ATOM 1196 C C . GLN A 1 90 ? 40.228 33.124 48.967 1.00 20.92 90 GLN A C 1
ATOM 1197 O O . GLN A 1 90 ? 40.218 33.227 50.192 1.00 25.06 90 GLN A O 1
ATOM 1211 N N . ASP A 1 91 ? 40.867 33.988 48.175 1.00 23.74 91 ASP A N 1
ATOM 1212 C CA . ASP A 1 91 ? 41.738 35.016 48.742 1.00 19.16 91 ASP A CA 1
ATOM 1213 C C . ASP A 1 91 ? 40.953 36.014 49.587 1.00 22.89 91 ASP A C 1
ATOM 1214 O O . ASP A 1 91 ? 41.407 36.416 50.664 1.00 21.65 91 ASP A O 1
ATOM 1223 N N . GLU A 1 92 ? 39.780 36.437 49.110 1.00 21.45 92 GLU A N 1
ATOM 1224 C CA . GLU A 1 92 ? 38.969 37.377 49.878 1.00 16.33 92 GLU A CA 1
ATOM 1225 C C . GLU A 1 92 ? 38.529 36.768 51.201 1.00 18.15 92 GLU A C 1
ATOM 1226 O O . GLU A 1 92 ? 38.560 37.435 52.242 1.00 22.25 92 GLU A O 1
ATOM 1238 N N . VAL A 1 93 ? 38.117 35.500 51.181 1.00 12.78 93 VAL A N 1
ATOM 1239 C CA . VAL A 1 93 ? 37.712 34.841 52.416 1.00 11.69 93 VAL A CA 1
ATOM 1240 C C . VAL A 1 93 ? 38.896 34.709 53.363 1.00 15.86 93 VAL A C 1
ATOM 1241 O O . VAL A 1 93 ? 38.757 34.900 54.573 1.00 20.53 93 VAL A O 1
ATOM 1254 N N . VAL A 1 94 ? 40.069 34.352 52.838 1.00 16.79 94 VAL A N 1
ATOM 1255 C CA . VAL A 1 94 ? 41.244 34.222 53.693 1.00 17.32 94 VAL A CA 1
ATOM 1256 C C . VAL A 1 94 ? 41.562 35.559 54.348 1.00 16.98 94 VAL A C 1
ATOM 1257 O O . VAL A 1 94 ? 41.835 35.630 55.552 1.00 14.23 94 VAL A O 1
ATOM 1270 N N . ARG A 1 95 ? 41.509 36.639 53.568 1.00 18.38 95 ARG A N 1
ATOM 1271 C CA . ARG A 1 95 ? 41.765 37.965 54.117 1.00 18.70 95 ARG A CA 1
ATOM 1272 C C . ARG A 1 95 ? 40.759 38.311 55.207 1.00 20.56 95 ARG A C 1
ATOM 1273 O O . ARG A 1 95 ? 41.133 38.797 56.280 1.00 19.68 95 ARG A O 1
ATOM 1294 N N . GLU A 1 96 ? 39.475 38.053 54.957 1.00 18.35 96 GLU A N 1
ATOM 1295 C CA . GLU A 1 96 ? 38.456 38.394 55.944 1.00 20.07 96 GLU A CA 1
ATOM 1296 C C . GLU A 1 96 ? 38.635 37.581 57.219 1.00 19.21 96 GLU A C 1
ATOM 1297 O O . GLU A 1 96 ? 38.578 38.125 58.327 1.00 23.91 96 GLU A O 1
ATOM 1309 N N . LEU A 1 97 ? 38.871 36.276 57.083 1.00 15.66 97 LEU A N 1
ATOM 1310 C CA . LEU A 1 97 ? 39.045 35.429 58.256 1.00 14.73 97 LEU A CA 1
ATOM 1311 C C . LEU A 1 97 ? 40.261 35.856 59.064 1.00 17.53 97 LEU A C 1
ATOM 1312 O O . LEU A 1 97 ? 40.222 35.867 60.299 1.00 19.65 97 LEU A O 1
ATOM 1328 N N . VAL A 1 98 ? 41.353 36.207 58.387 1.00 19.30 98 VAL A N 1
ATOM 1329 C CA . VAL A 1 98 ? 42.540 36.661 59.100 1.00 16.14 98 VAL A CA 1
ATOM 1330 C C . VAL A 1 98 ? 42.266 37.993 59.790 1.00 16.50 98 VAL A C 1
ATOM 1331 O O . VAL A 1 98 ? 42.758 38.244 60.896 1.00 19.69 98 VAL A O 1
ATOM 1344 N N . ASN A 1 99 ? 41.467 38.858 59.162 1.00 13.93 99 ASN A N 1
ATOM 1345 C CA . ASN A 1 99 ? 41.116 40.130 59.786 1.00 15.05 99 ASN A CA 1
ATOM 1346 C C . ASN A 1 99 ? 40.311 39.934 61.064 1.00 18.07 99 ASN A C 1
ATOM 1347 O O . ASN A 1 99 ? 40.382 40.770 61.970 1.00 24.86 99 ASN A O 1
ATOM 1358 N N . TYR A 1 100 ? 39.541 38.854 61.160 1.00 12.52 100 TYR A N 1
ATOM 1359 C CA . TYR A 1 100 ? 38.704 38.607 62.325 1.00 19.40 100 TYR A CA 1
ATOM 1360 C C . TYR A 1 100 ? 39.373 37.716 63.360 1.00 18.96 100 TYR A C 1
ATOM 1361 O O . TYR A 1 100 ? 38.722 37.327 64.332 1.00 24.62 100 TYR A O 1
ATOM 1379 N N . GLY A 1 101 ? 40.647 37.390 63.183 1.00 20.42 101 GLY A N 1
ATOM 1380 C CA . GLY A 1 101 ? 41.401 36.672 64.185 1.00 21.12 101 GLY A CA 1
ATOM 1381 C C . GLY A 1 101 ? 41.609 35.199 63.926 1.00 20.29 101 GLY A C 1
ATOM 1382 O O . GLY A 1 101 ? 41.870 34.458 64.878 1.00 26.01 101 GLY A O 1
ATOM 1386 N N . ALA A 1 102 ? 41.503 34.750 62.679 1.00 27.76 102 ALA A N 1
ATOM 1387 C CA . ALA A 1 102 ? 41.741 33.348 62.368 1.00 19.93 102 ALA A CA 1
ATOM 1388 C C . ALA A 1 102 ? 43.191 32.979 62.655 1.00 15.68 102 ALA A C 1
ATOM 1389 O O . ALA A 1 102 ? 44.112 33.735 62.336 1.00 20.17 102 ALA A O 1
ATOM 1396 N N . ASN A 1 103 ? 43.390 31.810 63.255 1.00 19.62 103 ASN A N 1
ATOM 1397 C CA . ASN A 1 103 ? 44.728 31.322 63.571 1.00 18.72 103 ASN A CA 1
ATOM 1398 C C . ASN A 1 103 ? 45.402 30.832 62.295 1.00 15.49 103 ASN A C 1
ATOM 1399 O O . ASN A 1 103 ? 45.027 29.794 61.746 1.00 20.74 103 ASN A O 1
ATOM 1410 N N . VAL A 1 104 ? 46.404 31.578 61.821 1.00 16.58 104 VAL A N 1
ATOM 1411 C CA . VAL A 1 104 ? 47.047 31.241 60.556 1.00 18.41 104 VAL A CA 1
ATOM 1412 C C . VAL A 1 104 ? 47.921 30.000 60.669 1.00 18.77 104 VAL A C 1
ATOM 1413 O O . VAL A 1 104 ? 48.256 29.395 59.646 1.00 17.24 104 VAL A O 1
ATOM 1426 N N . ASN A 1 105 ? 48.296 29.599 61.883 1.00 19.27 105 ASN A N 1
ATOM 1427 C CA . ASN A 1 105 ? 49.150 28.439 62.107 1.00 19.71 105 ASN A CA 1
ATOM 1428 C C . ASN A 1 105 ? 48.374 27.229 62.619 1.00 24.43 105 ASN A C 1
ATOM 1429 O O . ASN A 1 105 ? 48.979 26.286 63.136 1.00 26.38 105 ASN A O 1
ATOM 1440 N N . ALA A 1 106 ? 47.050 27.234 62.492 1.00 16.25 106 ALA A N 1
ATOM 1441 C CA . ALA A 1 106 ? 46.262 26.092 62.936 1.00 22.81 106 ALA A CA 1
ATOM 1442 C C . ALA A 1 106 ? 46.653 24.843 62.157 1.00 18.86 106 ALA A C 1
ATOM 1443 O O . ALA A 1 106 ? 46.959 24.905 60.965 1.00 18.69 106 ALA A O 1
ATOM 1450 N N . GLN A 1 107 ? 46.652 23.702 62.840 1.00 20.28 107 GLN A N 1
ATOM 1451 C CA . GLN A 1 107 ? 47.021 22.425 62.245 1.00 19.49 107 GLN A CA 1
ATOM 1452 C C . GLN A 1 107 ? 45.809 21.508 62.236 1.00 24.55 107 GLN A C 1
ATOM 1453 O O . GLN A 1 107 ? 45.111 21.384 63.247 1.00 26.54 107 GLN A O 1
ATOM 1467 N N . SER A 1 108 ? 45.562 20.877 61.095 1.00 27.41 108 SER A N 1
ATOM 1468 C CA . SER A 1 108 ? 44.466 19.928 60.965 1.00 25.73 108 SER A CA 1
ATOM 1469 C C . SER A 1 108 ? 44.863 18.619 61.647 1.00 27.67 108 SER A C 1
ATOM 1470 O O . SER A 1 108 ? 45.891 18.522 62.321 1.00 32.82 108 SER A O 1
ATOM 1478 N N . GLN A 1 109 ? 44.029 17.590 61.485 1.00 34.59 109 GLN A N 1
ATOM 1479 C CA . GLN A 1 109 ? 44.310 16.309 62.128 1.00 36.51 109 GLN A CA 1
ATOM 1480 C C . GLN A 1 109 ? 45.588 15.684 61.585 1.00 36.68 109 GLN A C 1
ATOM 1481 O O . GLN A 1 109 ? 46.376 15.109 62.345 1.00 37.58 109 GLN A O 1
ATOM 1495 N N . LYS A 1 110 ? 45.813 15.784 60.275 1.00 33.92 110 LYS A N 1
ATOM 1496 C CA . LYS A 1 110 ? 47.001 15.235 59.642 1.00 33.97 110 LYS A CA 1
ATOM 1497 C C . LYS A 1 110 ? 48.166 16.221 59.625 1.00 30.45 110 LYS A C 1
ATOM 1498 O O . LYS A 1 110 ? 49.153 15.990 58.917 1.00 31.97 110 LYS A O 1
ATOM 1517 N N . GLY A 1 111 ? 48.075 17.308 60.386 1.00 27.63 111 GLY A N 1
ATOM 1518 C CA . GLY A 1 111 ? 49.169 18.246 60.524 1.00 29.26 111 GLY A CA 1
ATOM 1519 C C . GLY A 1 111 ? 49.262 19.313 59.458 1.00 25.75 111 GLY A C 1
ATOM 1520 O O . GLY A 1 111 ? 50.235 20.075 59.457 1.00 28.64 111 GLY A O 1
ATOM 1524 N N . PHE A 1 112 ? 48.294 19.395 58.551 1.00 26.62 112 PHE A N 1
ATOM 1525 C CA . PHE A 1 112 ? 48.331 20.410 57.506 1.00 23.17 112 PHE A CA 1
ATOM 1526 C C . PHE A 1 112 ? 47.980 21.776 58.081 1.00 13.45 112 PHE A C 1
ATOM 1527 O O . PHE A 1 112 ? 47.045 21.905 58.875 1.00 24.34 112 PHE A O 1
ATOM 1544 N N . THR A 1 113 ? 48.724 22.791 57.679 1.00 17.91 113 THR A N 1
ATOM 1545 C CA . THR A 1 113 ? 48.436 24.178 58.005 1.00 18.12 113 THR A CA 1
ATOM 1546 C C . THR A 1 113 ? 47.787 24.868 56.817 1.00 14.30 113 THR A C 1
ATOM 1547 O O . THR A 1 113 ? 47.820 24.364 55.692 1.00 14.04 113 THR A O 1
ATOM 1558 N N . PRO A 1 114 ? 47.165 26.030 57.028 1.00 14.18 114 PRO A N 1
ATOM 1559 C CA . PRO A 1 114 ? 46.621 26.773 55.881 1.00 17.55 114 PRO A CA 1
ATOM 1560 C C . PRO A 1 114 ? 47.663 27.082 54.821 1.00 13.33 114 PRO A C 1
ATOM 1561 O O . PRO A 1 114 ? 47.361 27.030 53.622 1.00 22.15 114 PRO A O 1
ATOM 1572 N N . LEU A 1 115 ? 48.890 27.399 55.237 1.00 16.25 115 LEU A N 1
ATOM 1573 C CA . LEU A 1 115 ? 49.953 27.672 54.277 1.00 18.64 115 LEU A CA 1
ATOM 1574 C C . LEU A 1 115 ? 50.269 26.441 53.439 1.00 17.34 115 LEU A C 1
ATOM 1575 O O . LEU A 1 115 ? 50.502 26.552 52.234 1.00 16.95 115 LEU A O 1
ATOM 1591 N N . TYR A 1 116 ? 50.291 25.261 54.060 1.00 17.22 116 TYR A N 1
ATOM 1592 C CA . TYR A 1 116 ? 50.529 24.034 53.309 1.00 14.33 116 TYR A CA 1
ATOM 1593 C C . TYR A 1 116 ? 49.441 23.816 52.266 1.00 18.53 116 TYR A C 1
ATOM 1594 O O . TYR A 1 116 ? 49.728 23.464 51.116 1.00 16.86 116 TYR A O 1
ATOM 1612 N N . MET A 1 117 ? 48.181 24.015 52.655 1.00 15.21 117 MET A N 1
ATOM 1613 C CA . MET A 1 117 ? 47.081 23.818 51.719 1.00 15.39 117 MET A CA 1
ATOM 1614 C C . MET A 1 117 ? 47.150 24.812 50.568 1.00 21.30 117 MET A C 1
ATOM 1615 O O . MET A 1 117 ? 46.912 24.446 49.412 1.00 27.23 117 MET A O 1
ATOM 1629 N N . ALA A 1 118 ? 47.472 26.071 50.860 1.00 18.24 118 ALA A N 1
ATOM 1630 C CA . ALA A 1 118 ? 47.613 27.049 49.787 1.00 17.42 118 ALA A CA 1
ATOM 1631 C C . ALA A 1 118 ? 48.785 26.706 48.877 1.00 15.23 118 ALA A C 1
ATOM 1632 O O . ALA A 1 118 ? 48.694 26.865 47.655 1.00 18.13 118 ALA A O 1
ATOM 1639 N N . ALA A 1 119 ? 49.895 26.235 49.451 1.00 19.43 119 ALA A N 1
ATOM 1640 C CA . ALA A 1 119 ? 51.087 25.962 48.655 1.00 16.50 119 ALA A CA 1
ATOM 1641 C C . ALA A 1 119 ? 50.899 24.740 47.766 1.00 16.98 119 ALA A C 1
ATOM 1642 O O . ALA A 1 119 ? 51.380 24.720 46.629 1.00 21.04 119 ALA A O 1
ATOM 1649 N N . GLN A 1 120 ? 50.216 23.708 48.265 1.00 17.17 120 GLN A N 1
ATOM 1650 C CA . GLN A 1 120 ? 50.026 22.506 47.460 1.00 18.48 120 GLN A CA 1
ATOM 1651 C C . GLN A 1 120 ? 49.098 22.766 46.280 1.00 21.95 120 GLN A C 1
ATOM 1652 O O . GLN A 1 120 ? 49.237 22.125 45.233 1.00 25.73 120 GLN A O 1
ATOM 1666 N N . GLU A 1 121 ? 48.159 23.696 46.427 1.00 11.11 121 GLU A N 1
ATOM 1667 C CA . GLU A 1 121 ? 47.192 24.011 45.386 1.00 15.68 121 GLU A CA 1
ATOM 1668 C C . GLU A 1 121 ? 47.640 25.146 44.479 1.00 17.09 121 GLU A C 1
ATOM 1669 O O . GLU A 1 121 ? 46.878 25.543 43.593 1.00 28.67 121 GLU A O 1
ATOM 1681 N N . ASN A 1 122 ? 48.843 25.683 44.679 1.00 14.86 122 ASN A N 1
ATOM 1682 C CA . ASN A 1 122 ? 49.385 26.737 43.825 1.00 12.46 122 ASN A CA 1
ATOM 1683 C C . ASN A 1 122 ? 48.540 28.008 43.909 1.00 17.10 122 ASN A C 1
ATOM 1684 O O . ASN A 1 122 ? 48.182 28.611 42.896 1.00 23.77 122 ASN A O 1
ATOM 1695 N N . HIS A 1 123 ? 48.216 28.411 45.137 1.00 16.50 123 HIS A N 1
ATOM 1696 C CA . HIS A 1 123 ? 47.480 29.650 45.388 1.00 15.52 123 HIS A CA 1
ATOM 1697 C C . HIS A 1 123 ? 48.480 30.695 45.875 1.00 18.23 123 HIS A C 1
ATOM 1698 O O . HIS A 1 123 ? 48.666 30.914 47.070 1.00 24.26 123 HIS A O 1
ATOM 1712 N N . LEU A 1 124 ? 49.124 31.356 44.911 1.00 21.97 124 LEU A N 1
ATOM 1713 C CA . LEU A 1 124 ? 50.230 32.255 45.228 1.00 19.24 124 LEU A CA 1
ATOM 1714 C C . LEU A 1 124 ? 49.779 33.402 46.123 1.00 18.89 124 LEU A C 1
ATOM 1715 O O . LEU A 1 124 ? 50.466 33.758 47.085 1.00 24.37 124 LEU A O 1
ATOM 1731 N N . GLU A 1 125 ? 48.628 34.002 45.816 1.00 24.05 125 GLU A N 1
ATOM 1732 C CA . GLU A 1 125 ? 48.166 35.142 46.600 1.00 25.28 125 GLU A CA 1
ATOM 1733 C C . GLU A 1 125 ? 47.899 34.741 48.043 1.00 22.86 125 GLU A C 1
ATOM 1734 O O . GLU A 1 125 ? 48.249 35.474 48.977 1.00 25.10 125 GLU A O 1
ATOM 1746 N N . VAL A 1 126 ? 47.286 33.577 48.246 1.00 18.54 126 VAL A N 1
ATOM 1747 C CA . VAL A 1 126 ? 47.020 33.108 49.599 1.00 19.26 126 VAL A CA 1
ATOM 1748 C C . VAL A 1 126 ? 48.324 32.824 50.330 1.00 17.70 126 VAL A C 1
ATOM 1749 O O . VAL A 1 126 ? 48.467 33.147 51.512 1.00 22.68 126 VAL A O 1
ATOM 1762 N N . VAL A 1 127 ? 49.293 32.214 49.645 1.00 15.64 127 VAL A N 1
ATOM 1763 C CA . VAL A 1 127 ? 50.582 31.935 50.272 1.00 23.22 127 VAL A CA 1
ATOM 1764 C C . VAL A 1 127 ? 51.244 33.235 50.709 1.00 20.65 127 VAL A C 1
ATOM 1765 O O . VAL A 1 127 ? 51.754 33.351 51.831 1.00 19.11 127 VAL A O 1
ATOM 1778 N N . LYS A 1 128 ? 51.237 34.236 49.830 1.00 17.63 128 LYS A N 1
ATOM 1779 C CA . LYS A 1 128 ? 51.847 35.521 50.152 1.00 21.77 128 LYS A CA 1
ATOM 1780 C C . LYS A 1 128 ? 51.159 36.167 51.347 1.00 25.60 128 LYS A C 1
ATOM 1781 O O . LYS A 1 128 ? 51.819 36.625 52.288 1.00 27.84 128 LYS A O 1
ATOM 1800 N N . PHE A 1 129 ? 49.824 36.202 51.332 1.00 18.89 129 PHE A N 1
ATOM 1801 C CA . PHE A 1 129 ? 49.097 36.829 52.428 1.00 19.63 129 PHE A CA 1
ATOM 1802 C C . PHE A 1 129 ? 49.340 36.100 53.743 1.00 16.16 129 PHE A C 1
ATOM 1803 O O . PHE A 1 129 ? 49.510 36.734 54.789 1.00 18.62 129 PHE A O 1
ATOM 1820 N N . LEU A 1 130 ? 49.353 34.765 53.713 1.00 17.55 130 LEU A N 1
ATOM 1821 C CA . LEU A 1 130 ? 49.581 34.003 54.934 1.00 16.08 130 LEU A CA 1
ATOM 1822 C C . LEU A 1 130 ? 50.986 34.232 55.473 1.00 20.36 130 LEU A C 1
ATOM 1823 O O . LEU A 1 130 ? 51.175 34.355 56.688 1.00 20.05 130 LEU A O 1
ATOM 1839 N N . LEU A 1 131 ? 51.987 34.290 54.590 1.00 24.35 131 LEU A N 1
ATOM 1840 C CA . LEU A 1 131 ? 53.342 34.583 55.044 1.00 24.52 131 LEU A CA 1
ATOM 1841 C C . LEU A 1 131 ? 53.419 35.967 55.673 1.00 21.92 131 LEU A C 1
ATOM 1842 O O . LEU A 1 131 ? 54.024 36.139 56.736 1.00 21.59 131 LEU A O 1
ATOM 1858 N N . GLU A 1 132 ? 52.798 36.966 55.039 1.00 19.95 132 GLU A N 1
ATOM 1859 C CA . GLU A 1 132 ? 52.818 38.312 55.598 1.00 22.39 132 GLU A CA 1
ATOM 1860 C C . GLU A 1 132 ? 52.114 38.387 56.945 1.00 24.24 132 GLU A C 1
ATOM 1861 O O . GLU A 1 132 ? 52.359 39.328 57.704 1.00 28.29 132 GLU A O 1
ATOM 1873 N N . ASN A 1 133 ? 51.255 37.420 57.257 1.00 22.97 133 ASN A N 1
ATOM 1874 C CA . ASN A 1 133 ? 50.531 37.385 58.518 1.00 19.04 133 ASN A CA 1
ATOM 1875 C C . ASN A 1 133 ? 51.151 36.417 59.517 1.00 20.17 133 ASN A C 1
ATOM 1876 O O . ASN A 1 133 ? 50.476 35.984 60.457 1.00 23.41 133 ASN A O 1
ATOM 1887 N N . GLY A 1 134 ? 52.425 36.081 59.344 1.00 19.90 134 GLY A N 1
ATOM 1888 C CA . GLY A 1 134 ? 53.119 35.279 60.328 1.00 23.07 134 GLY A CA 1
ATOM 1889 C C . GLY A 1 134 ? 52.922 33.790 60.196 1.00 25.28 134 GLY A C 1
ATOM 1890 O O . GLY A 1 134 ? 53.122 33.061 61.171 1.00 27.82 134 GLY A O 1
ATOM 1894 N N . ALA A 1 135 ? 52.530 33.311 59.019 1.00 26.61 135 ALA A N 1
ATOM 1895 C CA . ALA A 1 135 ? 52.433 31.876 58.804 1.00 23.73 135 ALA A CA 1
ATOM 1896 C C . ALA A 1 135 ? 53.823 31.259 58.862 1.00 26.27 135 ALA A C 1
ATOM 1897 O O . ALA A 1 135 ? 54.754 31.737 58.208 1.00 28.59 135 ALA A O 1
ATOM 1904 N N . ASN A 1 136 ? 53.963 30.197 59.646 1.00 24.34 136 ASN A N 1
ATOM 1905 C CA . ASN A 1 136 ? 55.244 29.531 59.832 1.00 25.51 136 ASN A CA 1
ATOM 1906 C C . ASN A 1 136 ? 55.397 28.450 58.769 1.00 30.49 136 ASN A C 1
ATOM 1907 O O . ASN A 1 136 ? 54.668 27.453 58.783 1.00 35.25 136 ASN A O 1
ATOM 1918 N N . GLN A 1 137 ? 56.346 28.644 57.859 1.00 29.60 137 GLN A N 1
ATOM 1919 C CA . GLN A 1 137 ? 56.562 27.709 56.765 1.00 27.70 137 GLN A CA 1
ATOM 1920 C C . GLN A 1 137 ? 57.407 26.510 57.171 1.00 30.18 137 GLN A C 1
ATOM 1921 O O . GLN A 1 137 ? 57.741 25.688 56.312 1.00 33.07 137 GLN A O 1
ATOM 1935 N N . ASN A 1 138 ? 57.755 26.389 58.454 1.00 28.18 138 ASN A N 1
ATOM 1936 C CA . ASN A 1 138 ? 58.521 25.257 58.949 1.00 30.20 138 ASN A CA 1
ATOM 1937 C C . ASN A 1 138 ? 57.674 24.211 59.653 1.00 26.87 138 ASN A C 1
ATOM 1938 O O . ASN A 1 138 ? 58.161 23.099 59.874 1.00 36.17 138 ASN A O 1
ATOM 1949 N N . VAL A 1 139 ? 56.432 24.532 60.006 1.00 28.24 139 VAL A N 1
ATOM 1950 C CA . VAL A 1 139 ? 55.530 23.560 60.608 1.00 27.10 139 VAL A CA 1
ATOM 1951 C C . VAL A 1 139 ? 55.304 22.438 59.606 1.00 29.44 139 VAL A C 1
ATOM 1952 O O . VAL A 1 139 ? 54.761 22.661 58.519 1.00 28.81 139 VAL A O 1
ATOM 1965 N N . ALA A 1 140 ? 55.724 21.231 59.961 1.00 32.10 140 ALA A N 1
ATOM 1966 C CA . ALA A 1 140 ? 55.616 20.072 59.092 1.00 28.51 140 ALA A CA 1
ATOM 1967 C C . ALA A 1 140 ? 54.362 19.272 59.420 1.00 29.30 140 ALA A C 1
ATOM 1968 O O . ALA A 1 140 ? 53.746 19.436 60.475 1.00 32.68 140 ALA A O 1
ATOM 1975 N N . THR A 1 141 ? 53.984 18.407 58.485 1.00 32.28 141 THR A N 1
ATOM 1976 C CA . THR A 1 141 ? 52.865 17.503 58.686 1.00 31.88 141 THR A CA 1
ATOM 1977 C C . THR A 1 141 ? 53.338 16.268 59.447 1.00 36.16 141 THR A C 1
ATOM 1978 O O . THR A 1 141 ? 54.502 16.156 59.840 1.00 36.44 141 THR A O 1
ATOM 1989 N N . GLU A 1 142 ? 52.424 15.321 59.667 1.00 40.90 142 GLU A N 1
ATOM 1990 C CA . GLU A 1 142 ? 52.809 14.093 60.354 1.00 41.05 142 GLU A CA 1
ATOM 1991 C C . GLU A 1 142 ? 53.794 13.290 59.514 1.00 41.40 142 GLU A C 1
ATOM 1992 O O . GLU A 1 142 ? 54.625 12.551 60.054 1.00 43.49 142 GLU A O 1
ATOM 2004 N N . ASP A 1 143 ? 53.717 13.426 58.189 1.00 41.10 143 ASP A N 1
ATOM 2005 C CA . ASP A 1 143 ? 54.663 12.757 57.305 1.00 41.63 143 ASP A CA 1
ATOM 2006 C C . ASP A 1 143 ? 56.022 13.445 57.280 1.00 41.43 143 ASP A C 1
ATOM 2007 O O . ASP A 1 143 ? 56.988 12.857 56.782 1.00 45.11 143 ASP A O 1
ATOM 2016 N N . GLY A 1 144 ? 56.119 14.665 57.797 1.00 35.50 144 GLY A N 1
ATOM 2017 C CA . GLY A 1 144 ? 57.357 15.413 57.783 1.00 35.47 144 GLY A CA 1
ATOM 2018 C C . GLY A 1 144 ? 57.524 16.369 56.625 1.00 36.57 144 GLY A C 1
ATOM 2019 O O . GLY A 1 144 ? 58.635 16.866 56.414 1.00 36.19 144 GLY A O 1
ATOM 2023 N N . PHE A 1 145 ? 56.463 16.645 55.872 1.00 32.25 145 PHE A N 1
ATOM 2024 C CA . PHE A 1 145 ? 56.533 17.525 54.715 1.00 25.56 145 PHE A CA 1
ATOM 2025 C C . PHE A 1 145 ? 56.193 18.956 55.105 1.00 22.48 145 PHE A C 1
ATOM 2026 O O . PHE A 1 145 ? 55.323 19.203 55.943 1.00 34.65 145 PHE A O 1
ATOM 2043 N N . THR A 1 146 ? 56.890 19.896 54.489 1.00 20.82 146 THR A N 1
ATOM 2044 C CA . THR A 1 146 ? 56.681 21.319 54.677 1.00 21.08 146 THR A CA 1
ATOM 2045 C C . THR A 1 146 ? 55.968 21.914 53.472 1.00 20.22 146 THR A C 1
ATOM 2046 O O . THR A 1 146 ? 55.836 21.268 52.427 1.00 25.98 146 THR A O 1
ATOM 2057 N N . PRO A 1 147 ? 55.472 23.146 53.586 1.00 17.07 147 PRO A N 1
ATOM 2058 C CA . PRO A 1 147 ? 54.914 23.811 52.399 1.00 18.90 147 PRO A CA 1
ATOM 2059 C C . PRO A 1 147 ? 55.899 23.887 51.247 1.00 18.74 147 PRO A C 1
ATOM 2060 O O . PRO A 1 147 ? 55.514 23.699 50.086 1.00 26.36 147 PRO A O 1
ATOM 2071 N N . LEU A 1 148 ? 57.173 24.140 51.543 1.00 20.06 148 LEU A N 1
ATOM 2072 C CA . LEU A 1 148 ? 58.187 24.149 50.497 1.00 22.50 148 LEU A CA 1
ATOM 2073 C C . LEU A 1 148 ? 58.311 22.777 49.848 1.00 22.57 148 LEU A C 1
ATOM 2074 O O . LEU A 1 148 ? 58.430 22.669 48.624 1.00 24.00 148 LEU A O 1
ATOM 2090 N N . ALA A 1 149 ? 58.283 21.714 50.654 1.00 15.97 149 ALA A N 1
ATOM 2091 C CA . ALA A 1 149 ? 58.460 20.372 50.110 1.00 16.12 149 ALA A CA 1
ATOM 2092 C C . ALA A 1 149 ? 57.321 19.997 49.170 1.00 23.47 149 ALA A C 1
ATOM 2093 O O . ALA A 1 149 ? 57.557 19.465 48.080 1.00 26.65 149 ALA A O 1
ATOM 2100 N N . VAL A 1 150 ? 56.076 20.270 49.566 1.00 17.46 150 VAL A N 1
ATOM 2101 C CA . VAL A 1 150 ? 54.950 19.931 48.702 1.00 23.42 150 VAL A CA 1
ATOM 2102 C C . VAL A 1 150 ? 54.926 20.827 47.472 1.00 17.42 150 VAL A C 1
ATOM 2103 O O . VAL A 1 150 ? 54.596 20.376 46.370 1.00 25.73 150 VAL A O 1
ATOM 2116 N N . ALA A 1 151 ? 55.272 22.106 47.630 1.00 16.78 151 ALA A N 1
ATOM 2117 C CA . ALA A 1 151 ? 55.337 22.986 46.471 1.00 21.58 151 ALA A CA 1
ATOM 2118 C C . ALA A 1 151 ? 56.375 22.492 45.469 1.00 23.15 151 ALA A C 1
ATOM 2119 O O . ALA A 1 151 ? 56.144 22.528 44.257 1.00 23.10 151 ALA A O 1
ATOM 2126 N N . LEU A 1 152 ? 57.528 22.030 45.961 1.00 18.37 152 LEU A N 1
ATOM 2127 C CA . LEU A 1 152 ? 58.545 21.465 45.080 1.00 21.08 152 LEU A CA 1
ATOM 2128 C C . LEU A 1 152 ? 58.059 20.182 44.418 1.00 18.79 152 LEU A C 1
ATOM 2129 O O . LEU A 1 152 ? 58.290 19.969 43.224 1.00 23.78 152 LEU A O 1
ATOM 2145 N N . GLN A 1 153 ? 57.398 19.310 45.180 1.00 14.54 153 GLN A N 1
ATOM 2146 C CA . GLN A 1 153 ? 56.911 18.060 44.610 1.00 14.53 153 GLN A CA 1
ATOM 2147 C C . GLN A 1 153 ? 55.907 18.319 43.494 1.00 18.71 153 GLN A C 1
ATOM 2148 O O . GLN A 1 153 ? 55.972 17.691 42.433 1.00 23.54 153 GLN A O 1
ATOM 2162 N N . GLN A 1 154 ? 54.980 19.252 43.708 1.00 22.35 154 GLN A N 1
ATOM 2163 C CA . GLN A 1 154 ? 53.950 19.531 42.718 1.00 16.86 154 GLN A CA 1
ATOM 2164 C C . GLN A 1 154 ? 54.427 20.452 41.603 1.00 22.45 154 GLN A C 1
ATOM 2165 O O . GLN A 1 154 ? 53.670 20.687 40.656 1.00 24.13 154 GLN A O 1
ATOM 2179 N N . GLY A 1 155 ? 55.649 20.971 41.682 1.00 23.80 155 GLY A N 1
ATOM 2180 C CA . GLY A 1 155 ? 56.181 21.790 40.614 1.00 21.27 155 GLY A CA 1
ATOM 2181 C C . GLY A 1 155 ? 55.646 23.199 40.563 1.00 24.78 155 GLY A C 1
ATOM 2182 O O . GLY A 1 155 ? 55.678 23.822 39.499 1.00 31.23 155 GLY A O 1
ATOM 2186 N N . HIS A 1 156 ? 55.152 23.726 41.682 1.00 25.58 156 HIS A N 1
ATOM 2187 C CA . HIS A 1 156 ? 54.620 25.086 41.734 1.00 15.45 156 HIS A CA 1
ATOM 2188 C C . HIS A 1 156 ? 55.790 26.051 41.907 1.00 25.74 156 HIS A C 1
ATOM 2189 O O . HIS A 1 156 ? 56.134 26.483 43.008 1.00 32.02 156 HIS A O 1
ATOM 2203 N N . GLU A 1 157 ? 56.401 26.405 40.774 1.00 32.70 157 GLU A N 1
ATOM 2204 C CA . GLU A 1 157 ? 57.652 27.157 40.802 1.00 28.06 157 GLU A CA 1
ATOM 2205 C C . GLU A 1 157 ? 57.478 28.513 41.472 1.00 30.67 157 GLU A C 1
ATOM 2206 O O . GLU A 1 157 ? 58.327 28.931 42.266 1.00 35.79 157 GLU A O 1
ATOM 2218 N N . ASN A 1 158 ? 56.394 29.225 41.158 1.00 25.16 158 ASN A N 1
ATOM 2219 C CA . ASN A 1 158 ? 56.191 30.541 41.755 1.00 26.31 158 ASN A CA 1
ATOM 2220 C C . ASN A 1 158 ? 56.022 30.443 43.267 1.00 28.86 158 ASN A C 1
ATOM 2221 O O . ASN A 1 158 ? 56.582 31.253 44.017 1.00 33.00 158 ASN A O 1
ATOM 2232 N N . VAL A 1 159 ? 55.252 29.458 43.734 1.00 26.84 159 VAL A N 1
ATOM 2233 C CA . VAL A 1 159 ? 55.063 29.282 45.170 1.00 24.79 159 VAL A CA 1
ATOM 2234 C C . VAL A 1 159 ? 56.388 28.949 45.843 1.00 23.88 159 VAL A C 1
ATOM 2235 O O . VAL A 1 159 ? 56.704 29.478 46.914 1.00 32.82 159 VAL A O 1
ATOM 2248 N N . VAL A 1 160 ? 57.178 28.060 45.234 1.00 29.10 160 VAL A N 1
ATOM 2249 C CA . VAL A 1 160 ? 58.474 27.704 45.806 1.00 26.19 160 VAL A CA 1
ATOM 2250 C C . VAL A 1 160 ? 59.368 28.932 45.894 1.00 26.33 160 VAL A C 1
ATOM 2251 O O . VAL A 1 160 ? 60.035 29.162 46.909 1.00 31.88 160 VAL A O 1
ATOM 2264 N N . ALA A 1 161 ? 59.408 29.728 44.826 1.00 29.65 161 ALA A N 1
ATOM 2265 C CA . ALA A 1 161 ? 60.255 30.913 44.820 1.00 26.91 161 ALA A CA 1
ATOM 2266 C C . ALA A 1 161 ? 59.829 31.895 45.899 1.00 31.60 161 ALA A C 1
ATOM 2267 O O . ALA A 1 161 ? 60.674 32.445 46.614 1.00 35.64 161 ALA A O 1
ATOM 2274 N N . HIS A 1 162 ? 58.523 32.125 46.042 1.00 33.45 162 HIS A N 1
ATOM 2275 C CA . HIS A 1 162 ? 58.073 33.049 47.074 1.00 30.04 162 HIS A CA 1
ATOM 2276 C C . HIS A 1 162 ? 58.378 32.519 48.468 1.00 31.58 162 HIS A C 1
ATOM 2277 O O . HIS A 1 162 ? 58.780 33.290 49.346 1.00 32.82 162 HIS A O 1
ATOM 2291 N N . LEU A 1 163 ? 58.202 31.216 48.691 1.00 31.22 163 LEU A N 1
ATOM 2292 C CA . LEU A 1 163 ? 58.496 30.638 49.997 1.00 28.94 163 LEU A CA 1
ATOM 2293 C C . LEU A 1 163 ? 59.976 30.770 50.334 1.00 29.21 163 LEU A C 1
ATOM 2294 O O . LEU A 1 163 ? 60.334 31.106 51.468 1.00 34.60 163 LEU A O 1
ATOM 2310 N N . ILE A 1 164 ? 60.851 30.503 49.362 1.00 33.52 164 ILE A N 1
ATOM 2311 C CA . ILE A 1 164 ? 62.286 30.637 49.596 1.00 27.13 164 ILE A CA 1
ATOM 2312 C C . ILE A 1 164 ? 62.646 32.088 49.874 1.00 30.55 164 ILE A C 1
ATOM 2313 O O . ILE A 1 164 ? 63.412 32.387 50.798 1.00 34.60 164 ILE A O 1
ATOM 2329 N N . ASN A 1 165 ? 62.105 33.014 49.082 1.00 31.47 165 ASN A N 1
ATOM 2330 C CA . ASN A 1 165 ? 62.481 34.416 49.220 1.00 32.60 165 ASN A CA 1
ATOM 2331 C C . ASN A 1 165 ? 62.011 34.987 50.551 1.00 36.54 165 ASN A C 1
ATOM 2332 O O . ASN A 1 165 ? 62.758 35.703 51.227 1.00 40.91 165 ASN A O 1
ATOM 2343 N N . TYR A 1 166 ? 60.772 34.687 50.945 1.00 34.39 166 TYR A N 1
ATOM 2344 C CA . TYR A 1 166 ? 60.262 35.203 52.210 1.00 33.63 166 TYR A CA 1
ATOM 2345 C C . TYR A 1 166 ? 61.071 34.664 53.383 1.00 36.69 166 TYR A C 1
ATOM 2346 O O . TYR A 1 166 ? 61.441 35.413 54.294 1.00 33.47 166 TYR A O 1
ATOM 2364 N N . GLY A 1 167 ? 61.362 33.365 53.372 1.00 39.48 167 GLY A N 1
ATOM 2365 C CA . GLY A 1 167 ? 62.144 32.759 54.430 1.00 40.46 167 GLY A CA 1
ATOM 2366 C C . GLY A 1 167 ? 61.484 32.868 55.788 1.00 43.27 167 GLY A C 1
ATOM 2367 O O . GLY A 1 167 ? 60.485 32.193 56.057 1.00 43.36 167 GLY A O 1
ATOM 2371 N N . THR A 1 168 ? 62.037 33.714 56.654 1.00 44.83 168 THR A N 1
ATOM 2372 C CA . THR A 1 168 ? 61.514 33.917 58.000 1.00 43.80 168 THR A CA 1
ATOM 2373 C C . THR A 1 168 ? 61.382 35.402 58.299 1.00 45.08 168 THR A C 1
ATOM 2374 O O . THR A 1 168 ? 61.700 35.863 59.401 1.00 45.08 168 THR A O 1
ATOM 2378 N N . LYS A 1 169 ? 60.911 36.177 57.320 1.00 43.41 169 LYS A N 1
ATOM 2379 C CA . LYS A 1 169 ? 60.682 37.600 57.540 1.00 40.90 169 LYS A CA 1
ATOM 2380 C C . LYS A 1 169 ? 59.583 37.859 58.563 1.00 41.37 169 LYS A C 1
ATOM 2381 O O . LYS A 1 169 ? 59.496 38.976 59.084 1.00 43.44 169 LYS A O 1
ATOM 2400 N N . GLY A 1 170 ? 58.746 36.867 58.857 1.00 34.48 170 GLY A N 1
ATOM 2401 C CA . GLY A 1 170 ? 57.778 36.997 59.929 1.00 36.38 170 GLY A CA 1
ATOM 2402 C C . GLY A 1 170 ? 56.560 37.826 59.550 1.00 33.99 170 GLY A C 1
ATOM 2403 O O . GLY A 1 170 ? 56.340 38.194 58.394 1.00 35.41 170 GLY A O 1
ATOM 2407 N N . LYS A 1 171 ? 55.762 38.124 60.572 1.00 32.06 171 LYS A N 1
ATOM 2408 C CA . LYS A 1 171 ? 54.517 38.869 60.410 1.00 31.55 171 LYS A CA 1
ATOM 2409 C C . LYS A 1 171 ? 54.854 40.327 60.115 1.00 35.09 171 LYS A C 1
ATOM 2410 O O . LYS A 1 171 ? 55.284 41.066 61.006 1.00 33.59 171 LYS A O 1
ATOM 2429 N N . VAL A 1 172 ? 54.652 40.746 58.862 1.00 35.15 172 VAL A N 1
ATOM 2430 C CA . VAL A 1 172 ? 54.876 42.129 58.459 1.00 25.90 172 VAL A CA 1
ATOM 2431 C C . VAL A 1 172 ? 53.580 42.910 58.312 1.00 23.81 172 VAL A C 1
ATOM 2432 O O . VAL A 1 172 ? 53.620 44.103 57.987 1.00 30.76 172 VAL A O 1
ATOM 2445 N N . ARG A 1 173 ? 52.432 42.275 58.530 1.00 25.45 173 ARG A N 1
ATOM 2446 C CA . ARG A 1 173 ? 51.172 42.991 58.643 1.00 21.29 173 ARG A CA 1
ATOM 2447 C C . ARG A 1 173 ? 50.941 43.387 60.094 1.00 21.56 173 ARG A C 1
ATOM 2448 O O . ARG A 1 173 ? 51.460 42.759 61.019 1.00 21.28 173 ARG A O 1
ATOM 2469 N N . LEU A 1 174 ? 50.152 44.438 60.285 1.00 19.27 174 LEU A N 1
ATOM 2470 C CA . LEU A 1 174 ? 49.782 44.834 61.630 1.00 19.29 174 LEU A CA 1
ATOM 2471 C C . LEU A 1 174 ? 48.916 43.747 62.263 1.00 19.19 174 LEU A C 1
ATOM 2472 O O . LEU A 1 174 ? 48.287 42.956 61.555 1.00 30.34 174 LEU A O 1
ATOM 2488 N N . PRO A 1 175 ? 48.865 43.677 63.591 1.00 19.39 175 PRO A N 1
ATOM 2489 C CA . PRO A 1 175 ? 47.866 42.818 64.232 1.00 17.93 175 PRO A CA 1
ATOM 2490 C C . PRO A 1 175 ? 46.465 43.233 63.805 1.00 18.83 175 PRO A C 1
ATOM 2491 O O . PRO A 1 175 ? 46.213 44.394 63.479 1.00 24.12 175 PRO A O 1
ATOM 2502 N N . ALA A 1 176 ? 45.554 42.258 63.790 1.00 20.85 176 ALA A N 1
ATOM 2503 C CA . ALA A 1 176 ? 44.218 42.498 63.252 1.00 19.46 176 ALA A CA 1
ATOM 2504 C C . ALA A 1 176 ? 43.513 43.636 63.982 1.00 19.45 176 ALA A C 1
ATOM 2505 O O . ALA A 1 176 ? 42.798 44.430 63.360 1.00 20.99 176 ALA A O 1
ATOM 2512 N N . LEU A 1 177 ? 43.693 43.730 65.300 1.00 23.37 177 LEU A N 1
ATOM 2513 C CA . LEU A 1 177 ? 43.023 44.786 66.052 1.00 16.53 177 LEU A CA 1
ATOM 2514 C C . LEU A 1 177 ? 43.561 46.165 65.687 1.00 19.50 177 LEU A C 1
ATOM 2515 O O . LEU A 1 177 ? 42.798 47.135 65.663 1.00 22.04 177 LEU A O 1
ATOM 2531 N N . HIS A 1 178 ? 44.857 46.277 65.390 1.00 20.83 178 HIS A N 1
ATOM 2532 C CA . HIS A 1 178 ? 45.390 47.547 64.907 1.00 17.53 178 HIS A CA 1
ATOM 2533 C C . HIS A 1 178 ? 44.748 47.943 63.584 1.00 19.69 178 HIS A C 1
ATOM 2534 O O . HIS A 1 178 ? 44.416 49.116 63.372 1.00 20.02 178 HIS A O 1
ATOM 2548 N N . ILE A 1 179 ? 44.567 46.978 62.682 1.00 22.84 179 ILE A N 1
ATOM 2549 C CA . ILE A 1 179 ? 43.919 47.262 61.406 1.00 20.33 179 ILE A CA 1
ATOM 2550 C C . ILE A 1 179 ? 42.483 47.715 61.634 1.00 21.41 179 ILE A C 1
ATOM 2551 O O . ILE A 1 179 ? 42.012 48.675 61.014 1.00 20.32 179 ILE A O 1
ATOM 2567 N N . ALA A 1 180 ? 41.766 47.031 62.525 1.00 15.64 180 ALA A N 1
ATOM 2568 C CA . ALA A 1 180 ? 40.394 47.425 62.825 1.00 20.32 180 ALA A CA 1
ATOM 2569 C C . ALA A 1 180 ? 40.347 48.839 63.390 1.00 23.25 180 ALA A C 1
ATOM 2570 O O . ALA A 1 180 ? 39.479 49.639 63.026 1.00 22.70 180 ALA A O 1
ATOM 2577 N N . ALA A 1 181 ? 41.285 49.166 64.282 1.00 21.06 181 ALA A N 1
ATOM 2578 C CA . ALA A 1 181 ? 41.335 50.509 64.849 1.00 18.37 181 ALA A CA 1
ATOM 2579 C C . ALA A 1 181 ? 41.598 51.554 63.773 1.00 16.82 181 ALA A C 1
ATOM 2580 O O . ALA A 1 181 ? 41.010 52.640 63.798 1.00 25.60 181 ALA A O 1
ATOM 2587 N N . ARG A 1 182 ? 42.481 51.247 62.820 1.00 16.93 182 ARG A N 1
ATOM 2588 C CA . ARG A 1 182 ? 42.767 52.201 61.753 1.00 22.18 182 ARG A CA 1
ATOM 2589 C C . ARG A 1 182 ? 41.522 52.527 60.937 1.00 21.30 182 ARG A C 1
ATOM 2590 O O . ARG A 1 182 ? 41.363 53.663 60.477 1.00 22.50 182 ARG A O 1
ATOM 2611 N N . ASN A 1 183 ? 40.636 51.554 60.742 1.00 20.43 183 ASN A N 1
ATOM 2612 C CA . ASN A 1 183 ? 39.432 51.738 59.945 1.00 23.01 183 ASN A CA 1
ATOM 2613 C C . ASN A 1 183 ? 38.224 52.156 60.771 1.00 22.58 183 ASN A C 1
ATOM 2614 O O . ASN A 1 183 ? 37.134 52.297 60.212 1.00 30.01 183 ASN A O 1
ATOM 2625 N N . ASP A 1 184 ? 38.384 52.357 62.080 1.00 24.02 184 ASP A N 1
ATOM 2626 C CA . ASP A 1 184 ? 37.261 52.628 62.978 1.00 21.37 184 ASP A CA 1
ATOM 2627 C C . ASP A 1 184 ? 36.222 51.514 62.910 1.00 25.47 184 ASP A C 1
ATOM 2628 O O . ASP A 1 184 ? 35.023 51.754 63.063 1.00 30.83 184 ASP A O 1
ATOM 2637 N N . ASP A 1 185 ? 36.679 50.286 62.687 1.00 28.47 185 ASP A N 1
ATOM 2638 C CA . ASP A 1 185 ? 35.793 49.147 62.462 1.00 25.29 185 ASP A CA 1
ATOM 2639 C C . ASP A 1 185 ? 35.393 48.557 63.807 1.00 20.21 185 ASP A C 1
ATOM 2640 O O . ASP A 1 185 ? 36.120 47.750 64.389 1.00 29.06 185 ASP A O 1
ATOM 2649 N N . THR A 1 186 ? 34.220 48.952 64.301 1.00 18.21 186 THR A N 1
ATOM 2650 C CA . THR A 1 186 ? 33.781 48.478 65.606 1.00 23.66 186 THR A CA 1
ATOM 2651 C C . THR A 1 186 ? 33.313 47.029 65.562 1.00 23.93 186 THR A C 1
ATOM 2652 O O . THR A 1 186 ? 33.442 46.316 66.559 1.00 27.52 186 THR A O 1
ATOM 2663 N N . ARG A 1 187 ? 32.761 46.574 64.437 1.00 29.41 187 ARG A N 1
ATOM 2664 C CA . ARG A 1 187 ? 32.272 45.199 64.363 1.00 28.99 187 ARG A CA 1
ATOM 2665 C C . ARG A 1 187 ? 33.426 44.201 64.377 1.00 25.47 187 ARG A C 1
ATOM 2666 O O . ARG A 1 187 ? 33.420 43.231 65.149 1.00 29.58 187 ARG A O 1
ATOM 2687 N N . THR A 1 188 ? 34.433 44.430 63.534 1.00 18.14 188 THR A N 1
ATOM 2688 C CA . THR A 1 188 ? 35.598 43.555 63.527 1.00 21.39 188 THR A CA 1
ATOM 2689 C C . THR A 1 188 ? 36.319 43.608 64.866 1.00 20.41 188 THR A C 1
ATOM 2690 O O . THR A 1 188 ? 36.761 42.579 65.386 1.00 27.00 188 THR A O 1
ATOM 2701 N N . ALA A 1 189 ? 36.449 44.807 65.439 1.00 21.20 189 ALA A N 1
ATOM 2702 C CA . ALA A 1 189 ? 37.099 44.936 66.738 1.00 20.02 189 ALA A CA 1
ATOM 2703 C C . ALA A 1 189 ? 36.324 44.194 67.816 1.00 20.20 189 ALA A C 1
ATOM 2704 O O . ALA A 1 189 ? 36.918 43.564 68.695 1.00 22.72 189 ALA A O 1
ATOM 2711 N N . ALA A 1 190 ? 34.994 44.266 67.771 1.00 22.32 190 ALA A N 1
ATOM 2712 C CA . ALA A 1 190 ? 34.181 43.554 68.748 1.00 24.38 190 ALA A CA 1
ATOM 2713 C C . ALA A 1 190 ? 34.376 42.051 68.629 1.00 25.35 190 ALA A C 1
ATOM 2714 O O . ALA A 1 190 ? 34.518 41.357 69.641 1.00 29.55 190 ALA A O 1
ATOM 2721 N N . VAL A 1 191 ? 34.403 41.529 67.401 1.00 23.78 191 VAL A N 1
ATOM 2722 C CA . VAL A 1 191 ? 34.646 40.099 67.223 1.00 22.95 191 VAL A CA 1
ATOM 2723 C C . VAL A 1 191 ? 36.035 39.724 67.734 1.00 25.86 191 VAL A C 1
ATOM 2724 O O . VAL A 1 191 ? 36.207 38.726 68.450 1.00 29.28 191 VAL A O 1
ATOM 2737 N N . LEU A 1 192 ? 37.044 40.528 67.389 1.00 26.85 192 LEU A N 1
ATOM 2738 C CA . LEU A 1 192 ? 38.414 40.239 67.802 1.00 19.54 192 LEU A CA 1
ATOM 2739 C C . LEU A 1 192 ? 38.546 40.240 69.317 1.00 24.55 192 LEU A C 1
ATOM 2740 O O . LEU A 1 192 ? 39.226 39.380 69.887 1.00 29.70 192 LEU A O 1
ATOM 2756 N N . LEU A 1 193 ? 37.916 41.205 69.985 1.00 27.97 193 LEU A N 1
ATOM 2757 C CA . LEU A 1 193 ? 38.002 41.296 71.435 1.00 29.56 193 LEU A CA 1
ATOM 2758 C C . LEU A 1 193 ? 37.164 40.229 72.119 1.00 32.35 193 LEU A C 1
ATOM 2759 O O . LEU A 1 193 ? 37.495 39.808 73.232 1.00 34.57 193 LEU A O 1
ATOM 2775 N N . GLN A 1 194 ? 36.082 39.781 71.481 1.00 36.05 194 GLN A N 1
ATOM 2776 C CA . GLN A 1 194 ? 35.378 38.608 71.980 1.00 35.06 194 GLN A CA 1
ATOM 2777 C C . GLN A 1 194 ? 36.308 37.404 71.966 1.00 36.91 194 GLN A C 1
ATOM 2778 O O . GLN A 1 194 ? 36.379 36.652 72.943 1.00 39.81 194 GLN A O 1
ATOM 2792 N N . ASN A 1 195 ? 37.067 37.234 70.884 1.00 33.58 195 ASN A N 1
ATOM 2793 C CA . ASN A 1 195 ? 38.009 36.117 70.813 1.00 33.54 195 ASN A CA 1
ATOM 2794 C C . ASN A 1 195 ? 39.206 36.342 71.736 1.00 37.88 195 ASN A C 1
ATOM 2795 O O . ASN A 1 195 ? 39.478 35.531 72.626 1.00 39.61 195 ASN A O 1
ATOM 2806 N N . ASP A 1 196 ? 39.934 37.447 71.536 1.00 40.50 196 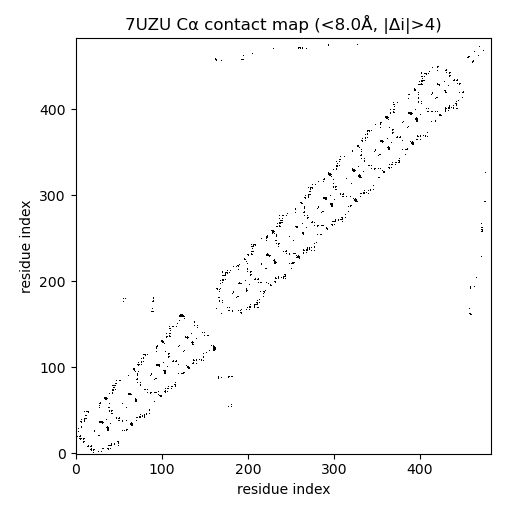ASP A N 1
ATOM 2807 C CA . ASP A 1 196 ? 41.124 37.760 72.318 1.00 37.13 196 ASP A CA 1
ATOM 2808 C C . ASP A 1 196 ? 40.826 38.940 73.243 1.00 38.59 196 ASP A C 1
ATOM 2809 O O . ASP A 1 196 ? 40.701 40.074 72.764 1.00 42.09 196 ASP A O 1
ATOM 2818 N N . PRO A 1 197 ? 40.727 38.746 74.570 1.00 39.68 197 PRO A N 1
ATOM 2819 C CA . PRO A 1 197 ? 40.283 39.852 75.433 1.00 38.29 197 PRO A CA 1
ATOM 2820 C C . PRO A 1 197 ? 41.356 40.893 75.728 1.00 38.43 197 PRO A C 1
ATOM 2821 O O . PRO A 1 197 ? 41.183 41.699 76.646 1.00 39.55 197 PRO A O 1
ATOM 2832 N N . ASN A 1 198 ? 42.460 40.887 74.986 1.00 33.97 198 ASN A N 1
ATOM 2833 C CA . ASN A 1 198 ? 43.561 41.809 75.244 1.00 31.86 198 ASN A CA 1
ATOM 2834 C C . ASN A 1 198 ? 43.483 43.014 74.311 1.00 29.72 198 ASN A C 1
ATOM 2835 O O . ASN A 1 198 ? 43.950 42.937 73.168 1.00 31.52 198 ASN A O 1
ATOM 2846 N N . PRO A 1 199 ? 42.908 44.142 74.746 1.00 29.63 199 PRO A N 1
ATOM 2847 C CA . PRO A 1 199 ? 42.881 45.323 73.870 1.00 25.10 199 PRO A CA 1
ATOM 2848 C C . PRO A 1 199 ? 44.240 45.963 73.676 1.00 23.23 199 PRO A C 1
ATOM 2849 O O . PRO A 1 199 ? 44.403 46.755 72.742 1.00 31.49 199 PRO A O 1
ATOM 2860 N N . ASP A 1 200 ? 45.218 45.652 74.526 1.00 26.63 200 ASP A N 1
ATOM 2861 C CA . ASP A 1 200 ? 46.542 46.255 74.464 1.00 23.82 200 ASP A CA 1
ATOM 2862 C C . ASP A 1 200 ? 47.530 45.397 73.680 1.00 21.84 200 ASP A C 1
ATOM 2863 O O . ASP A 1 200 ? 48.732 45.422 73.962 1.00 30.83 200 ASP A O 1
ATOM 2872 N N . VAL A 1 201 ? 47.041 44.628 72.703 1.00 28.27 201 VAL A N 1
ATOM 2873 C CA . VAL A 1 201 ? 47.935 43.877 71.829 1.00 25.26 201 VAL A CA 1
ATOM 2874 C C . VAL A 1 201 ? 48.961 44.828 71.233 1.00 24.58 201 VAL A C 1
ATOM 2875 O O . VAL A 1 201 ? 48.657 45.980 70.915 1.00 26.39 201 VAL A O 1
ATOM 2888 N N . LEU A 1 202 ? 50.189 44.347 71.087 1.00 25.12 202 LEU A N 1
ATOM 2889 C CA . LEU A 1 202 ? 51.314 45.181 70.696 1.00 19.90 202 LEU A CA 1
ATOM 2890 C C . LEU A 1 202 ? 51.687 44.933 69.244 1.00 24.09 202 LEU A C 1
ATOM 2891 O O . LEU A 1 202 ? 51.710 43.787 68.783 1.00 30.46 202 LEU A O 1
ATOM 2907 N N . SER A 1 203 ? 51.967 46.013 68.525 1.00 22.06 203 SER A N 1
ATOM 2908 C CA . SER A 1 203 ? 52.588 45.911 67.218 1.00 27.44 203 SER A CA 1
ATOM 2909 C C . SER A 1 203 ? 54.091 45.709 67.393 1.00 29.27 203 SER A C 1
ATOM 2910 O O . SER A 1 203 ? 54.636 45.830 68.493 1.00 32.77 203 SER A O 1
ATOM 2918 N N . LYS A 1 204 ? 54.780 45.385 66.297 1.00 30.89 204 LYS A N 1
ATOM 2919 C CA . LYS A 1 204 ? 56.230 45.254 66.373 1.00 34.81 204 LYS A CA 1
ATOM 2920 C C . LYS A 1 204 ? 56.864 46.566 66.817 1.00 34.13 204 LYS A C 1
ATOM 2921 O O . LYS A 1 204 ? 57.867 46.568 67.539 1.00 32.60 204 LYS A O 1
ATOM 2940 N N . THR A 1 205 ? 56.280 47.690 66.406 1.00 31.70 205 THR A N 1
ATOM 2941 C CA . THR A 1 205 ? 56.788 49.001 66.781 1.00 30.15 205 THR A CA 1
ATOM 2942 C C . THR A 1 205 ? 56.441 49.383 68.215 1.00 32.87 205 THR A C 1
ATOM 2943 O O . THR A 1 205 ? 56.955 50.393 68.706 1.00 31.98 205 THR A O 1
ATOM 2954 N N . GLY A 1 206 ? 55.584 48.618 68.888 1.00 27.97 206 GLY A N 1
ATOM 2955 C CA . GLY A 1 206 ? 55.276 48.846 70.284 1.00 26.43 206 GLY A CA 1
ATOM 2956 C C . GLY A 1 206 ? 54.012 49.629 70.565 1.00 23.32 206 GLY A C 1
ATOM 2957 O O . GLY A 1 206 ? 53.720 49.892 71.736 1.00 20.97 206 GLY A O 1
ATOM 2961 N N . PHE A 1 207 ? 53.251 50.001 69.540 1.00 25.88 207 PHE A N 1
ATOM 2962 C CA . PHE A 1 207 ? 52.040 50.791 69.722 1.00 19.28 207 PHE A CA 1
ATOM 2963 C C . PHE A 1 207 ? 50.826 49.882 69.864 1.00 14.05 207 PHE A C 1
ATOM 2964 O O . PHE A 1 207 ? 50.723 48.852 69.193 1.00 24.63 207 PHE A O 1
ATOM 2981 N N . THR A 1 208 ? 49.912 50.265 70.753 1.00 15.12 208 THR A N 1
ATOM 2982 C CA . THR A 1 208 ? 48.653 49.562 70.943 1.00 20.53 208 THR A CA 1
ATOM 2983 C C . THR A 1 208 ? 47.610 50.050 69.946 1.00 12.32 208 THR A C 1
ATOM 2984 O O . THR A 1 208 ? 47.791 51.080 69.293 1.00 11.37 208 THR A O 1
ATOM 2995 N N . PRO A 1 209 ? 46.504 49.320 69.791 1.00 19.34 209 PRO A N 1
ATOM 2996 C CA . PRO A 1 209 ? 45.428 49.814 68.919 1.00 20.41 209 PRO A CA 1
ATOM 2997 C C . PRO A 1 209 ? 44.879 51.161 69.348 1.00 12.20 209 PRO A C 1
ATOM 2998 O O . PRO A 1 209 ? 44.397 51.918 68.499 1.00 20.53 209 PRO A O 1
ATOM 3009 N N . LEU A 1 210 ? 44.927 51.482 70.642 1.00 12.74 210 LEU A N 1
ATOM 3010 C CA . LEU A 1 210 ? 44.476 52.796 71.084 1.00 13.94 210 LEU A CA 1
ATOM 3011 C C . LEU A 1 210 ? 45.346 53.901 70.496 1.00 13.58 210 LEU A C 1
ATOM 3012 O O . LEU A 1 210 ? 44.845 54.977 70.162 1.00 21.61 210 LEU A O 1
ATOM 3028 N N . HIS A 1 211 ? 46.651 53.655 70.356 1.00 11.85 211 HIS A N 1
ATOM 3029 C CA . HIS A 1 211 ? 47.517 54.634 69.704 1.00 13.87 211 HIS A CA 1
ATOM 3030 C C . HIS A 1 211 ? 47.060 54.895 68.274 1.00 15.98 211 HIS A C 1
ATOM 3031 O O . HIS A 1 211 ? 46.981 56.048 67.832 1.00 15.02 211 HIS A O 1
ATOM 3045 N N . ILE A 1 212 ? 46.748 53.829 67.535 1.00 16.58 212 ILE A N 1
ATOM 3046 C CA . ILE A 1 212 ? 46.283 53.983 66.159 1.00 17.09 212 ILE A CA 1
ATOM 3047 C C . ILE A 1 212 ? 44.963 54.742 66.129 1.00 15.13 212 ILE A C 1
ATOM 3048 O O . ILE A 1 212 ? 44.766 55.650 65.315 1.00 11.40 212 ILE A O 1
ATOM 3064 N N . ALA A 1 213 ? 44.039 54.380 67.021 1.00 12.82 213 ALA A N 1
ATOM 3065 C CA . ALA A 1 213 ? 42.751 55.064 67.067 1.00 19.94 213 ALA A CA 1
ATOM 3066 C C . ALA A 1 213 ? 42.929 56.546 67.369 1.00 19.16 213 ALA A C 1
ATOM 3067 O O . ALA A 1 213 ? 42.218 57.389 66.815 1.00 21.30 213 ALA A O 1
ATOM 3074 N N . ALA A 1 214 ? 43.872 56.879 68.254 1.00 11.51 214 ALA A N 1
ATOM 3075 C CA . ALA A 1 214 ? 44.112 58.277 68.590 1.00 12.14 214 ALA A CA 1
ATOM 3076 C C . ALA A 1 214 ? 44.743 59.027 67.425 1.00 15.25 214 ALA A C 1
ATOM 3077 O O . ALA A 1 214 ? 44.452 60.208 67.212 1.00 21.18 214 ALA A O 1
ATOM 3084 N N . HIS A 1 215 ? 45.609 58.361 66.662 1.00 15.49 215 HIS A N 1
ATOM 3085 C CA . HIS A 1 215 ? 46.228 59.017 65.516 1.00 15.63 215 HIS A CA 1
ATOM 3086 C C . HIS A 1 215 ? 45.187 59.424 64.480 1.00 15.25 215 HIS A C 1
ATOM 3087 O O . HIS A 1 215 ? 45.264 60.520 63.915 1.00 19.90 215 HIS A O 1
ATOM 3101 N N . TYR A 1 216 ? 44.208 58.561 64.219 1.00 17.10 216 TYR A N 1
ATOM 3102 C CA . TYR A 1 216 ? 43.189 58.813 63.210 1.00 16.49 216 TYR A CA 1
ATOM 3103 C C . TYR A 1 216 ? 41.899 59.383 63.787 1.00 16.82 216 TYR A C 1
ATOM 3104 O O . TYR A 1 216 ? 40.945 59.596 63.035 1.00 27.62 216 TYR A O 1
ATOM 3122 N N . GLU A 1 217 ? 41.850 59.644 65.091 1.00 18.17 217 GLU A N 1
ATOM 3123 C CA . GLU A 1 217 ? 40.656 60.174 65.744 1.00 20.26 217 GLU A CA 1
ATOM 3124 C C . GLU A 1 217 ? 39.440 59.298 65.453 1.00 18.97 217 GLU A C 1
ATOM 3125 O O . GLU A 1 217 ? 38.353 59.780 65.133 1.00 22.30 217 GLU A O 1
ATOM 3137 N N . ASN A 1 218 ? 39.638 57.989 65.562 1.00 19.65 218 ASN A N 1
ATOM 3138 C CA . ASN A 1 218 ? 38.561 57.019 65.384 1.00 17.40 218 ASN A CA 1
ATOM 3139 C C . ASN A 1 218 ? 37.889 56.847 66.738 1.00 17.09 218 ASN A C 1
ATOM 3140 O O . ASN A 1 218 ? 38.255 55.987 67.539 1.00 18.23 218 ASN A O 1
ATOM 3151 N N . LEU A 1 219 ? 36.886 57.689 66.993 1.00 20.39 219 LEU A N 1
ATOM 3152 C CA . LEU A 1 219 ? 36.330 57.805 68.337 1.00 22.90 219 LEU A CA 1
ATOM 3153 C C . LEU A 1 219 ? 35.569 56.550 68.742 1.00 21.79 219 LEU A C 1
ATOM 3154 O O . LEU A 1 219 ? 35.620 56.140 69.906 1.00 21.64 219 LEU A O 1
ATOM 3170 N N . ASN A 1 220 ? 34.859 55.926 67.801 1.00 19.71 220 ASN A N 1
ATOM 3171 C CA . ASN A 1 220 ? 34.046 54.761 68.140 1.00 21.19 220 ASN A CA 1
ATOM 3172 C C . ASN A 1 220 ? 34.913 53.591 68.591 1.00 20.40 220 ASN A C 1
ATOM 3173 O O . ASN A 1 220 ? 34.674 52.991 69.648 1.00 22.53 220 ASN A O 1
ATOM 3184 N N . VAL A 1 221 ? 35.929 53.249 67.798 1.00 19.63 221 VAL A N 1
ATOM 3185 C CA . VAL A 1 221 ? 36.790 52.134 68.170 1.00 23.51 221 VAL A CA 1
ATOM 3186 C C . VAL A 1 221 ? 37.593 52.474 69.417 1.00 19.17 221 VAL A C 1
ATOM 3187 O O . VAL A 1 221 ? 37.879 51.593 70.231 1.00 23.25 221 VAL A O 1
ATOM 3200 N N . ALA A 1 222 ? 37.972 53.742 69.596 1.00 18.64 222 ALA A N 1
ATOM 3201 C CA . ALA A 1 222 ? 38.661 54.132 70.823 1.00 18.13 222 ALA A CA 1
ATOM 3202 C C . ALA A 1 222 ? 37.774 53.919 72.042 1.00 17.77 222 ALA A C 1
ATOM 3203 O O . ALA A 1 222 ? 38.232 53.415 73.074 1.00 23.39 222 ALA A O 1
ATOM 3210 N N . GLN A 1 223 ? 36.498 54.295 71.942 1.00 16.92 223 GLN A N 1
ATOM 3211 C CA . GLN A 1 223 ? 35.570 54.071 73.044 1.00 21.08 223 GLN A CA 1
ATOM 3212 C C . GLN A 1 223 ? 35.415 52.585 73.326 1.00 22.83 223 GLN A C 1
ATOM 3213 O O . GLN A 1 223 ? 35.402 52.162 74.486 1.00 24.25 223 GLN A O 1
ATOM 3227 N N . LEU A 1 224 ? 35.299 51.775 72.272 1.00 21.78 224 LEU A N 1
ATOM 3228 C CA . LEU A 1 224 ? 35.199 50.331 72.461 1.00 21.25 224 LEU A CA 1
ATOM 3229 C C . LEU A 1 224 ? 36.442 49.782 73.155 1.00 20.15 224 LEU A C 1
ATOM 3230 O O . LEU A 1 224 ? 36.344 48.971 74.082 1.00 25.55 224 LEU A O 1
ATOM 3246 N N . LEU A 1 225 ? 37.623 50.217 72.717 1.00 19.29 225 LEU A N 1
ATOM 3247 C CA . LEU A 1 225 ? 38.865 49.713 73.294 1.00 18.51 225 LEU A CA 1
ATOM 3248 C C . LEU A 1 225 ? 38.991 50.104 74.759 1.00 19.15 225 LEU A C 1
ATOM 3249 O O . LEU A 1 225 ? 39.402 49.290 75.594 1.00 22.75 225 LEU A O 1
ATOM 3265 N N . LEU A 1 226 ? 38.650 51.350 75.091 1.00 22.99 226 LEU A N 1
ATOM 3266 C CA . LEU A 1 226 ? 38.736 51.799 76.475 1.00 18.88 226 LEU A CA 1
ATOM 3267 C C . LEU A 1 226 ? 37.690 51.129 77.354 1.00 21.63 226 LEU A C 1
ATOM 3268 O O . LEU A 1 226 ? 37.957 50.854 78.527 1.00 27.01 226 LEU A O 1
ATOM 3284 N N . ASN A 1 227 ? 36.506 50.849 76.808 1.00 25.91 227 ASN A N 1
ATOM 3285 C CA . ASN A 1 227 ? 35.485 50.133 77.560 1.00 22.71 227 ASN A CA 1
ATOM 3286 C C . ASN A 1 227 ? 35.850 48.671 77.776 1.00 23.26 227 ASN A C 1
ATOM 3287 O O . ASN A 1 227 ? 35.231 48.011 78.615 1.00 29.29 227 ASN A O 1
ATOM 3298 N N . ARG A 1 228 ? 36.832 48.154 77.039 1.00 28.59 228 ARG A N 1
ATOM 3299 C CA . ARG A 1 228 ? 37.260 46.767 77.153 1.00 23.87 228 ARG A CA 1
ATOM 3300 C C . ARG A 1 228 ? 38.600 46.624 77.863 1.00 24.59 228 ARG A C 1
ATOM 3301 O O . ARG A 1 228 ? 39.258 45.590 77.718 1.00 28.64 228 ARG A O 1
ATOM 3322 N N . GLY A 1 229 ? 39.020 47.632 78.620 1.00 25.19 229 GLY A N 1
ATOM 3323 C CA . GLY A 1 229 ? 40.195 47.529 79.456 1.00 23.79 229 GLY A CA 1
ATOM 3324 C C . GLY A 1 229 ? 41.486 48.045 78.863 1.00 25.55 229 GLY A C 1
ATOM 3325 O O . GLY A 1 229 ? 42.551 47.764 79.422 1.00 26.22 229 GLY A O 1
ATOM 3329 N N . ALA A 1 230 ? 41.433 48.782 77.757 1.00 21.61 230 ALA A N 1
ATOM 3330 C CA . ALA A 1 230 ? 42.649 49.346 77.186 1.00 20.30 230 ALA A CA 1
ATOM 3331 C C . ALA A 1 230 ? 43.261 50.362 78.140 1.00 21.85 230 ALA A C 1
ATOM 3332 O O . ALA A 1 230 ? 42.552 51.096 78.832 1.00 31.65 230 ALA A O 1
ATOM 3339 N N . SER A 1 231 ? 44.590 50.401 78.177 1.00 25.02 231 SER A N 1
ATOM 3340 C CA . SER A 1 231 ? 45.306 51.342 79.031 1.00 20.79 231 SER A CA 1
ATOM 3341 C C . SER A 1 231 ? 45.337 52.704 78.349 1.00 18.90 231 SER A C 1
ATOM 3342 O O . SER A 1 231 ? 45.985 52.873 77.312 1.00 19.23 231 SER A O 1
ATOM 3350 N N . VAL A 1 232 ? 44.631 53.677 78.930 1.00 24.42 232 VAL A N 1
ATOM 3351 C CA . VAL A 1 232 ? 44.625 55.025 78.371 1.00 23.16 232 VAL A CA 1
ATOM 3352 C C . VAL A 1 232 ? 46.016 55.637 78.438 1.00 19.63 232 VAL A C 1
ATOM 3353 O O . VAL A 1 232 ? 46.351 56.522 77.643 1.00 25.45 232 VAL A O 1
ATOM 3366 N N . ASN A 1 233 ? 46.848 55.173 79.370 1.00 21.86 233 ASN A N 1
ATOM 3367 C CA . ASN A 1 233 ? 48.167 55.738 79.617 1.00 21.82 233 ASN A CA 1
ATOM 3368 C C . ASN A 1 233 ? 49.293 54.826 79.145 1.00 20.67 233 ASN A C 1
ATOM 3369 O O . ASN A 1 233 ? 50.409 54.917 79.662 1.00 30.15 233 ASN A O 1
ATOM 3380 N N . PHE A 1 234 ? 49.029 53.945 78.182 1.00 24.16 234 PHE A N 1
ATOM 3381 C CA . PHE A 1 234 ? 50.047 52.985 77.779 1.00 19.45 234 PHE A CA 1
ATOM 3382 C C . PHE A 1 234 ? 51.284 53.707 77.268 1.00 25.63 234 PHE A C 1
ATOM 3383 O O . PHE A 1 234 ? 51.206 54.546 76.367 1.00 27.70 234 PHE A O 1
ATOM 3400 N N . THR A 1 235 ? 52.431 53.356 77.839 1.00 25.59 235 THR A N 1
ATOM 3401 C CA . THR A 1 235 ? 53.691 54.023 77.540 1.00 25.84 235 THR A CA 1
ATOM 3402 C C . THR A 1 235 ? 54.635 53.052 76.847 1.00 28.10 235 THR A C 1
ATOM 3403 O O . THR A 1 235 ? 55.184 52.157 77.509 1.00 30.24 235 THR A O 1
ATOM 3414 N N . PRO A 1 236 ? 54.852 53.166 75.532 1.00 23.51 236 PRO A N 1
ATOM 3415 C CA . PRO A 1 236 ? 55.902 52.361 74.895 1.00 23.49 236 PRO A CA 1
ATOM 3416 C C . PRO A 1 236 ? 57.285 52.823 75.322 1.00 24.14 236 PRO A C 1
ATOM 3417 O O . PRO A 1 236 ? 57.410 53.708 76.174 1.00 22.97 236 PRO A O 1
ATOM 3428 N N . GLN A 1 237 ? 58.331 52.233 74.741 1.00 27.83 237 GLN A N 1
ATOM 3429 C CA . GLN A 1 237 ? 59.689 52.624 75.104 1.00 31.13 237 GLN A CA 1
ATOM 3430 C C . GLN A 1 237 ? 59.933 54.095 74.793 1.00 28.02 237 GLN A C 1
ATOM 3431 O O . GLN A 1 237 ? 60.528 54.817 75.600 1.00 25.84 237 GLN A O 1
ATOM 3445 N N . ASN A 1 238 ? 59.468 54.561 73.631 1.00 26.68 238 ASN A N 1
ATOM 3446 C CA . ASN A 1 238 ? 59.668 55.952 73.243 1.00 22.20 238 ASN A CA 1
ATOM 3447 C C . ASN A 1 238 ? 58.874 56.925 74.104 1.00 23.05 238 ASN A C 1
ATOM 3448 O O . ASN A 1 238 ? 59.096 58.135 74.003 1.00 23.42 238 ASN A O 1
ATOM 3459 N N . GLY A 1 239 ? 57.955 56.437 74.933 1.00 24.18 239 GLY A N 1
ATOM 3460 C CA . GLY A 1 239 ? 57.203 57.297 75.821 1.00 20.21 239 GLY A CA 1
ATOM 3461 C C . GLY A 1 239 ? 56.033 58.008 75.185 1.00 19.17 239 GLY A C 1
ATOM 3462 O O . GLY A 1 239 ? 55.485 58.928 75.798 1.00 27.26 239 GLY A O 1
ATOM 3466 N N . ILE A 1 240 ? 55.630 57.613 73.979 1.00 20.24 240 ILE A N 1
ATOM 3467 C CA . ILE A 1 240 ? 54.538 58.268 73.263 1.00 15.26 240 ILE A CA 1
ATOM 3468 C C . ILE A 1 240 ? 53.236 57.617 73.722 1.00 12.24 240 ILE A C 1
ATOM 3469 O O . ILE A 1 240 ? 52.924 56.488 73.344 1.00 22.36 240 ILE A O 1
ATOM 3485 N N . THR A 1 241 ? 52.475 58.326 74.546 1.00 16.62 241 THR A N 1
ATOM 3486 C CA . THR A 1 241 ? 51.172 57.859 74.991 1.00 16.93 241 THR A CA 1
ATOM 3487 C C . THR A 1 241 ? 50.107 58.232 73.967 1.00 12.90 241 THR A C 1
ATOM 3488 O O . THR A 1 241 ? 50.349 59.022 73.055 1.00 12.82 241 THR A O 1
ATOM 3499 N N . PRO A 1 242 ? 48.907 57.655 74.079 1.00 15.30 242 PRO A N 1
ATOM 3500 C CA . PRO A 1 242 ? 47.819 58.077 73.179 1.00 13.96 242 PRO A CA 1
ATOM 3501 C C . PRO A 1 242 ? 47.509 59.563 73.264 1.00 10.21 242 PRO A C 1
ATOM 3502 O O . PRO A 1 242 ? 47.169 60.176 72.246 1.00 6.96 242 PRO A O 1
ATOM 3513 N N . LEU A 1 243 ? 47.618 60.161 74.454 1.00 15.11 243 LEU A N 1
ATOM 3514 C CA . LEU A 1 243 ? 47.376 61.595 74.579 1.00 12.59 243 LEU A CA 1
ATOM 3515 C C . LEU A 1 243 ? 48.398 62.396 73.784 1.00 13.09 243 LEU A C 1
ATOM 3516 O O . LEU A 1 243 ? 48.053 63.405 73.160 1.00 14.21 243 LEU A O 1
ATOM 3532 N N . HIS A 1 244 ? 49.663 61.969 73.800 1.00 14.56 244 HIS A N 1
ATOM 3533 C CA . HIS A 1 244 ? 50.675 62.622 72.975 1.00 10.21 244 HIS A CA 1
ATOM 3534 C C . HIS A 1 244 ? 50.265 62.616 71.510 1.00 7.07 244 HIS A C 1
ATOM 3535 O O . HIS A 1 244 ? 50.337 63.641 70.827 1.00 14.74 244 HIS A O 1
ATOM 3549 N N . ILE A 1 245 ? 49.830 61.459 71.010 1.00 14.41 245 ILE A N 1
ATOM 3550 C CA . ILE A 1 245 ? 49.460 61.353 69.602 1.00 13.31 245 ILE A CA 1
ATOM 3551 C C . ILE A 1 245 ? 48.267 62.249 69.300 1.00 15.21 245 ILE A C 1
ATOM 3552 O O . ILE A 1 245 ? 48.246 62.970 68.295 1.00 17.92 245 ILE A O 1
ATOM 3568 N N . ALA A 1 246 ? 47.257 62.218 70.170 1.00 9.53 246 ALA A N 1
ATOM 3569 C CA . ALA A 1 246 ? 46.064 63.023 69.935 1.00 15.85 246 ALA A CA 1
ATOM 3570 C C . ALA A 1 246 ? 46.398 64.510 69.924 1.00 15.57 246 ALA A C 1
ATOM 3571 O O . ALA A 1 246 ? 45.887 65.259 69.086 1.00 17.05 246 ALA A O 1
ATOM 3578 N N . SER A 1 247 ? 47.257 64.956 70.844 1.00 10.07 247 SER A N 1
ATOM 3579 C CA . SER A 1 247 ? 47.622 66.368 70.893 1.00 15.53 247 SER A CA 1
ATOM 3580 C C . SER A 1 247 ? 48.476 66.764 69.695 1.00 15.12 247 SER A C 1
ATOM 3581 O O . SER A 1 247 ? 48.334 67.871 69.167 1.00 21.07 247 SER A O 1
ATOM 3589 N N . ARG A 1 248 ? 49.375 65.880 69.260 1.00 16.25 248 ARG A N 1
ATOM 3590 C CA . ARG A 1 248 ? 50.206 66.177 68.098 1.00 18.13 248 ARG A CA 1
ATOM 3591 C C . ARG A 1 248 ? 49.367 66.273 66.832 1.00 16.87 248 ARG A C 1
ATOM 3592 O O . ARG A 1 248 ? 49.615 67.130 65.977 1.00 21.03 248 ARG A O 1
ATOM 3613 N N . ARG A 1 249 ? 48.369 65.400 66.695 1.00 18.08 249 ARG A N 1
ATOM 3614 C CA . ARG A 1 249 ? 47.560 65.357 65.485 1.00 12.40 249 ARG A CA 1
ATOM 3615 C C . ARG A 1 249 ? 46.473 66.421 65.458 1.00 12.31 249 ARG A C 1
ATOM 3616 O O . ARG A 1 249 ? 45.840 66.608 64.415 1.00 22.07 249 ARG A O 1
ATOM 3637 N N . GLY A 1 250 ? 46.243 67.123 66.563 1.00 13.87 250 GLY A N 1
ATOM 3638 C CA . GLY A 1 250 ? 45.170 68.094 66.603 1.00 10.87 250 GLY A CA 1
ATOM 3639 C C . GLY A 1 250 ? 43.794 67.486 66.732 1.00 15.51 250 GLY A C 1
ATOM 3640 O O . GLY A 1 250 ? 42.818 68.077 66.265 1.00 24.61 250 GLY A O 1
ATOM 3644 N N . ASN A 1 251 ? 43.687 66.317 67.360 1.00 14.02 251 ASN A N 1
ATOM 3645 C CA . ASN A 1 251 ? 42.415 65.610 67.499 1.00 13.04 251 ASN A CA 1
ATOM 3646 C C . ASN A 1 251 ? 41.760 66.066 68.795 1.00 13.70 251 ASN A C 1
ATOM 3647 O O . ASN A 1 251 ? 41.909 65.445 69.846 1.00 14.84 251 ASN A O 1
ATOM 3658 N N . VAL A 1 252 ? 41.011 67.166 68.706 1.00 14.09 252 VAL A N 1
ATOM 3659 C CA . VAL A 1 252 ? 40.441 67.794 69.896 1.00 11.12 252 VAL A CA 1
ATOM 3660 C C . VAL A 1 252 ? 39.506 66.829 70.615 1.00 14.21 252 VAL A C 1
ATOM 3661 O O . VAL A 1 252 ? 39.569 66.668 71.840 1.00 20.75 252 VAL A O 1
ATOM 3674 N N . ILE A 1 253 ? 38.626 66.169 69.862 1.00 16.37 253 ILE A N 1
ATOM 3675 C CA . ILE A 1 253 ? 37.641 65.289 70.480 1.00 17.72 253 ILE A CA 1
ATOM 3676 C C . ILE A 1 253 ? 38.329 64.081 71.102 1.00 16.70 253 ILE A C 1
ATOM 3677 O O . ILE A 1 253 ? 37.959 63.631 72.192 1.00 21.54 253 ILE A O 1
ATOM 3693 N N . MET A 1 254 ? 39.346 63.545 70.426 1.00 17.84 254 MET A N 1
ATOM 3694 C CA . MET A 1 254 ? 40.118 62.448 70.999 1.00 13.77 254 MET A CA 1
ATOM 3695 C C . MET A 1 254 ? 40.834 62.879 72.273 1.00 12.09 254 MET A C 1
ATOM 3696 O O . MET A 1 254 ? 40.897 62.117 73.242 1.00 15.65 254 MET A O 1
ATOM 3710 N N . VAL A 1 255 ? 41.407 64.084 72.282 1.00 9.22 255 VAL A N 1
ATOM 3711 C CA . VAL A 1 255 ? 42.078 64.564 73.486 1.00 11.24 255 VAL A CA 1
ATOM 3712 C C . VAL A 1 255 ? 41.085 64.661 74.634 1.00 12.34 255 VAL A C 1
ATOM 3713 O O . VAL A 1 255 ? 41.378 64.251 75.763 1.00 16.11 255 VAL A O 1
ATOM 3726 N N . ARG A 1 256 ? 39.894 65.199 74.363 1.00 15.81 256 ARG A N 1
ATOM 3727 C CA . ARG A 1 256 ? 38.878 65.290 75.407 1.00 18.09 256 ARG A CA 1
ATOM 3728 C C . ARG A 1 256 ? 38.490 63.909 75.919 1.00 16.95 256 ARG A C 1
ATOM 3729 O O . ARG A 1 256 ? 38.377 63.697 77.132 1.00 22.93 256 ARG A O 1
ATOM 3750 N N . LEU A 1 257 ? 38.298 62.951 75.009 1.00 14.66 257 LEU A N 1
ATOM 3751 C CA . LEU A 1 257 ? 37.939 61.599 75.425 1.00 19.68 257 LEU A CA 1
ATOM 3752 C C . LEU A 1 257 ? 39.025 60.993 76.306 1.00 19.73 257 LEU A C 1
ATOM 3753 O O . LEU A 1 257 ? 38.738 60.441 77.373 1.00 15.09 257 LEU A O 1
ATOM 3769 N N . LEU A 1 258 ? 40.283 61.093 75.875 1.00 21.22 258 LEU A N 1
ATOM 3770 C CA . LEU A 1 258 ? 41.374 60.490 76.630 1.00 15.68 258 LEU A CA 1
ATOM 3771 C C . LEU A 1 258 ? 41.530 61.145 77.996 1.00 13.37 258 LEU A C 1
ATOM 3772 O O . LEU A 1 258 ? 41.796 60.460 78.990 1.00 19.42 258 LEU A O 1
ATOM 3788 N N . LEU A 1 259 ? 41.375 62.467 78.068 1.00 14.81 259 LEU A N 1
ATOM 3789 C CA . LEU A 1 259 ? 41.435 63.139 79.361 1.00 19.54 259 LEU A CA 1
ATOM 3790 C C . LEU A 1 259 ? 40.306 62.674 80.269 1.00 21.48 259 LEU A C 1
ATOM 3791 O O . LEU A 1 259 ? 40.514 62.458 81.467 1.00 27.11 259 LEU A O 1
ATOM 3807 N N . ASP A 1 260 ? 39.102 62.506 79.715 1.00 23.52 260 ASP A N 1
ATOM 3808 C CA . ASP A 1 260 ? 37.981 62.040 80.525 1.00 19.52 260 ASP A CA 1
ATOM 3809 C C . ASP A 1 260 ? 38.234 60.649 81.095 1.00 21.78 260 ASP A C 1
ATOM 3810 O O . ASP A 1 260 ? 37.783 60.344 82.205 1.00 25.05 260 ASP A O 1
ATOM 3819 N N . ARG A 1 261 ? 38.947 59.796 80.364 1.00 19.92 261 ARG A N 1
ATOM 3820 C CA . ARG A 1 261 ? 39.186 58.422 80.786 1.00 21.44 261 ARG A CA 1
ATOM 3821 C C . ARG A 1 261 ? 40.493 58.254 81.551 1.00 18.16 261 ARG A C 1
ATOM 3822 O O . ARG A 1 261 ? 40.960 57.122 81.708 1.00 25.27 261 ARG A O 1
ATOM 3843 N N . GLY A 1 262 ? 41.094 59.344 82.019 1.00 18.70 262 GLY A N 1
ATOM 3844 C CA . GLY A 1 262 ? 42.209 59.254 82.936 1.00 17.23 262 GLY A CA 1
ATOM 3845 C C . GLY A 1 262 ? 43.583 59.348 82.318 1.00 20.37 262 GLY A C 1
ATOM 3846 O O . GLY A 1 262 ? 44.539 58.810 82.884 1.00 21.96 262 GLY A O 1
ATOM 3850 N N . ALA A 1 263 ? 43.719 60.010 81.174 1.00 23.94 263 ALA A N 1
ATOM 3851 C CA . ALA A 1 263 ? 45.036 60.196 80.584 1.00 18.15 263 ALA A CA 1
ATOM 3852 C C . ALA A 1 263 ? 45.843 61.193 81.408 1.00 23.95 263 ALA A C 1
ATOM 3853 O O . ALA A 1 263 ? 45.319 62.214 81.860 1.00 24.82 263 ALA A O 1
ATOM 3860 N N . GLN A 1 264 ? 47.1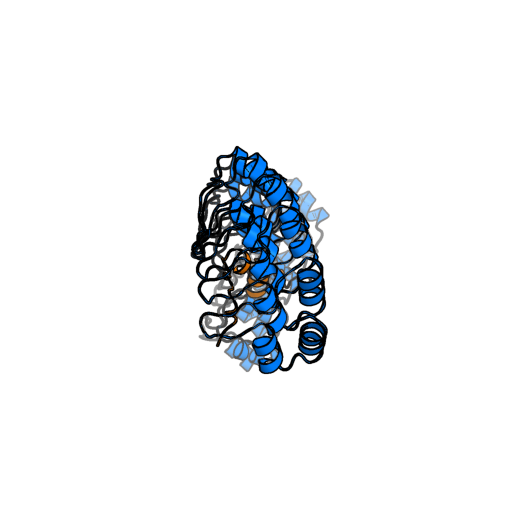24 60.890 81.605 1.00 23.10 264 GLN A N 1
ATOM 3861 C CA . GLN A 1 264 ? 47.998 61.750 82.395 1.00 23.59 264 GLN A CA 1
ATOM 3862 C C . GLN A 1 264 ? 48.438 62.949 81.567 1.00 24.36 264 GLN A C 1
ATOM 3863 O O . GLN A 1 264 ? 48.845 62.806 80.411 1.00 27.18 264 GLN A O 1
ATOM 3877 N N . ILE A 1 265 ? 48.362 64.135 82.172 1.00 28.49 265 ILE A N 1
ATOM 3878 C CA . ILE A 1 265 ? 48.659 65.367 81.452 1.00 22.69 265 ILE A CA 1
ATOM 3879 C C . ILE A 1 265 ? 50.160 65.628 81.385 1.00 28.81 265 ILE A C 1
ATOM 3880 O O . ILE A 1 265 ? 50.641 66.256 80.435 1.00 31.54 265 ILE A O 1
ATOM 3896 N N . GLU A 1 266 ? 50.923 65.156 82.370 1.00 24.27 266 GLU A N 1
ATOM 3897 C CA . GLU A 1 266 ? 52.322 65.536 82.523 1.00 24.81 266 GLU A CA 1
ATOM 3898 C C . GLU A 1 266 ? 53.294 64.454 82.065 1.00 26.85 266 GLU A C 1
ATOM 3899 O O . GLU A 1 266 ? 54.491 64.557 82.348 1.00 29.37 266 GLU A O 1
ATOM 3911 N N . THR A 1 267 ? 52.818 63.425 81.369 1.00 25.10 267 THR A N 1
ATOM 3912 C CA . THR A 1 267 ? 53.710 62.365 80.922 1.00 23.49 267 THR A CA 1
ATOM 3913 C C . THR A 1 267 ? 54.701 62.897 79.892 1.00 22.16 267 THR A C 1
ATOM 3914 O O . THR A 1 267 ? 54.384 63.767 79.078 1.00 19.04 267 THR A O 1
ATOM 3925 N N . LYS A 1 268 ? 55.912 62.358 79.939 1.00 21.62 268 LYS A N 1
ATOM 3926 C CA . LYS A 1 268 ? 57.020 62.807 79.113 1.00 19.83 268 LYS A CA 1
ATOM 3927 C C . LYS A 1 268 ? 57.435 61.701 78.156 1.00 17.79 268 LYS A C 1
ATOM 3928 O O . LYS A 1 268 ? 57.481 60.527 78.535 1.00 29.80 268 LYS A O 1
ATOM 3947 N N . THR A 1 269 ? 57.734 62.076 76.918 1.00 16.08 269 THR A N 1
ATOM 3948 C CA . THR A 1 269 ? 58.286 61.134 75.954 1.00 17.97 269 THR A CA 1
ATOM 3949 C C . THR A 1 269 ? 59.766 60.916 76.266 1.00 18.66 269 THR A C 1
ATOM 3950 O O . THR A 1 269 ? 60.291 61.362 77.288 1.00 20.08 269 THR A O 1
ATOM 3961 N N . LYS A 1 270 ? 60.459 60.215 75.368 1.00 27.72 270 LYS A N 1
ATOM 3962 C CA . LYS A 1 270 ? 61.878 59.946 75.575 1.00 28.20 270 LYS A CA 1
ATOM 3963 C C . LYS A 1 270 ? 62.693 61.234 75.595 1.00 30.58 270 LYS A C 1
ATOM 3964 O O . LYS A 1 270 ? 63.658 61.345 76.359 1.00 29.62 270 LYS A O 1
ATOM 3983 N N . ASP A 1 271 ? 62.324 62.213 74.773 1.00 30.13 271 ASP A N 1
ATOM 3984 C CA . ASP A 1 271 ? 62.972 63.517 74.759 1.00 22.47 271 ASP A CA 1
ATOM 3985 C C . ASP A 1 271 ? 62.319 64.507 75.715 1.00 27.88 271 ASP A C 1
ATOM 3986 O O . ASP A 1 271 ? 62.617 65.703 75.650 1.00 22.07 271 ASP A O 1
ATOM 3995 N N . GLU A 1 272 ? 61.436 64.035 76.596 1.00 26.58 272 GLU A N 1
ATOM 3996 C CA . GLU A 1 272 ? 60.823 64.856 77.635 1.00 25.42 272 GLU A CA 1
A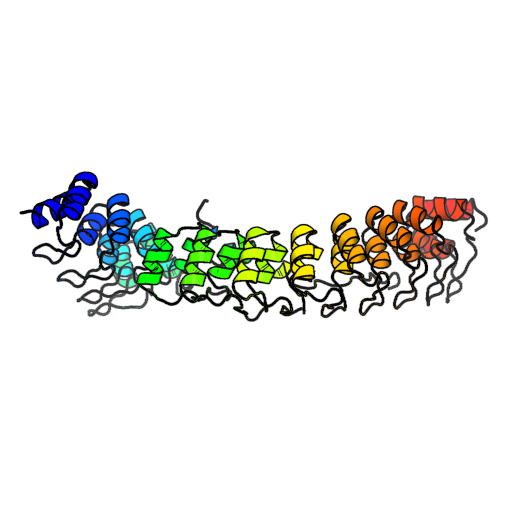TOM 3997 C C . GLU A 1 272 ? 59.843 65.875 77.062 1.00 23.18 272 GLU A C 1
ATOM 3998 O O . GLU A 1 272 ? 59.747 66.998 77.557 1.00 25.28 272 GLU A O 1
ATOM 4010 N N . LEU A 1 273 ? 59.116 65.493 76.016 1.00 29.35 273 LEU A N 1
ATOM 4011 C CA . LEU A 1 273 ? 58.016 66.304 75.517 1.00 21.72 273 LEU A CA 1
ATOM 4012 C C . LEU A 1 273 ? 56.728 65.906 76.223 1.00 12.52 273 LEU A C 1
ATOM 4013 O O . LEU A 1 273 ? 56.412 64.719 76.330 1.00 18.41 273 LEU A O 1
ATOM 4029 N N . THR A 1 274 ? 55.998 66.893 76.717 1.00 18.33 274 THR A N 1
ATOM 4030 C CA . THR A 1 274 ? 54.659 66.678 77.244 1.00 18.23 274 THR A CA 1
ATOM 4031 C C . THR A 1 274 ? 53.640 66.813 76.126 1.00 14.87 274 THR A C 1
ATOM 4032 O O . THR A 1 274 ? 53.953 67.281 75.031 1.00 9.77 274 THR A O 1
ATOM 4043 N N . PRO A 1 275 ? 52.397 66.391 76.359 1.00 12.71 275 PRO A N 1
ATOM 4044 C CA . PRO A 1 275 ? 51.360 66.614 75.340 1.00 13.95 275 PRO A CA 1
ATOM 4045 C C . PRO A 1 275 ? 51.198 68.076 74.962 1.00 11.28 275 PRO A C 1
ATOM 4046 O O . PRO A 1 275 ? 50.904 68.379 73.799 1.00 10.64 275 PRO A O 1
ATOM 4057 N N . LEU A 1 276 ? 51.391 68.995 75.911 1.00 20.49 276 LEU A N 1
ATOM 4058 C CA . LEU A 1 276 ? 51.347 70.415 75.579 1.00 13.16 276 LEU A CA 1
ATOM 4059 C C . LEU A 1 276 ? 52.458 70.791 74.607 1.00 13.87 276 LEU A C 1
ATOM 4060 O O . LEU A 1 276 ? 52.249 71.635 73.732 1.00 15.66 276 LEU A O 1
ATOM 4076 N N . HIS A 1 277 ? 53.639 70.181 74.738 1.00 15.63 277 HIS A N 1
ATOM 4077 C CA . HIS A 1 277 ? 54.700 70.422 73.763 1.00 17.89 277 HIS A CA 1
ATOM 4078 C C . HIS A 1 277 ? 54.256 70.016 72.364 1.00 16.37 277 HIS A C 1
ATOM 4079 O O . HIS A 1 277 ? 54.477 70.752 71.397 1.00 13.15 277 HIS A O 1
ATOM 4093 N N . CYS A 1 278 ? 53.627 68.846 72.239 1.00 18.47 278 CYS A N 1
ATOM 4094 C CA . CYS A 1 278 ? 53.168 68.388 70.932 1.00 15.84 278 CYS A CA 1
ATOM 4095 C C . CYS A 1 278 ? 52.083 69.299 70.375 1.00 18.12 278 CYS A C 1
ATOM 4096 O O . CYS A 1 278 ? 52.079 69.604 69.178 1.00 21.10 278 CYS A O 1
ATOM 4104 N N . ALA A 1 279 ? 51.148 69.736 71.221 1.00 12.52 279 ALA A N 1
ATOM 4105 C CA . ALA A 1 279 ? 50.097 70.634 70.751 1.00 13.46 279 ALA A CA 1
ATOM 4106 C C . ALA A 1 279 ? 50.678 71.965 70.286 1.00 14.73 279 ALA A C 1
ATOM 4107 O O . ALA A 1 279 ? 50.325 72.468 69.215 1.00 12.68 279 ALA A O 1
ATOM 4114 N N . ALA A 1 280 ? 51.582 72.547 71.079 1.00 15.13 280 ALA A N 1
ATOM 4115 C CA . ALA A 1 280 ? 52.146 73.848 70.738 1.00 16.32 280 ALA A CA 1
ATOM 4116 C C . ALA A 1 280 ? 53.017 73.762 69.494 1.00 16.02 280 ALA A C 1
ATOM 4117 O O . ALA A 1 280 ? 53.027 74.682 68.669 1.00 17.48 280 ALA A O 1
ATOM 4124 N N . ARG A 1 281 ? 53.750 72.661 69.341 1.00 18.08 281 ARG A N 1
ATOM 4125 C CA . ARG A 1 281 ? 54.655 72.518 68.209 1.00 13.56 281 ARG A CA 1
ATOM 4126 C C . ARG A 1 281 ? 53.903 72.554 66.885 1.00 14.94 281 ARG A C 1
ATOM 4127 O O . ARG A 1 281 ? 54.433 73.046 65.884 1.00 20.44 281 ARG A O 1
ATOM 4148 N N . ASN A 1 282 ? 52.673 72.043 66.860 1.00 14.99 282 ASN A N 1
ATOM 4149 C CA . ASN A 1 282 ? 51.854 72.017 65.656 1.00 17.08 282 ASN A CA 1
ATOM 4150 C C . ASN A 1 282 ? 50.769 73.087 65.658 1.00 13.31 282 ASN A C 1
ATOM 4151 O O . ASN A 1 282 ? 49.887 73.062 64.795 1.00 11.14 282 ASN A O 1
ATOM 4162 N N . GLY A 1 283 ? 50.812 74.020 66.603 1.00 13.74 283 GLY A N 1
ATOM 4163 C CA . GLY A 1 283 ? 49.897 75.149 66.606 1.00 15.12 283 GLY A CA 1
ATOM 4164 C C . GLY A 1 283 ? 48.443 74.795 66.822 1.00 17.08 283 GLY A C 1
ATOM 4165 O O . GLY A 1 283 ? 47.566 75.403 66.199 1.00 26.98 283 GLY A O 1
ATOM 4169 N N . HIS A 1 284 ? 48.163 73.833 67.696 1.00 15.33 284 HIS A N 1
ATOM 4170 C CA . HIS A 1 284 ? 46.792 73.425 67.996 1.00 12.04 284 HIS A CA 1
ATOM 4171 C C . HIS A 1 284 ? 46.321 74.223 69.206 1.00 15.45 284 HIS A C 1
ATOM 4172 O O . HIS A 1 284 ? 46.571 73.846 70.352 1.00 14.10 284 HIS A O 1
ATOM 4186 N N . VAL A 1 285 ? 45.631 75.332 68.944 1.00 12.61 285 VAL A N 1
ATOM 4187 C CA . VAL A 1 285 ? 45.305 76.280 70.005 1.00 13.47 285 VAL A CA 1
ATOM 4188 C C . VAL A 1 285 ? 44.280 75.689 70.966 1.00 9.37 285 VAL A C 1
ATOM 4189 O O . VAL A 1 285 ? 44.428 75.783 72.189 1.00 22.88 285 VAL A O 1
ATOM 4202 N N . ARG A 1 286 ? 43.216 75.090 70.429 1.00 13.92 286 ARG A N 1
ATOM 4203 C CA . ARG A 1 286 ? 42.163 74.554 71.285 1.00 15.64 286 ARG A CA 1
ATOM 4204 C C . ARG A 1 286 ? 42.688 73.430 72.169 1.00 10.86 286 ARG A C 1
ATOM 4205 O O . ARG A 1 286 ? 42.345 73.351 73.354 1.00 13.46 286 ARG A O 1
ATOM 4226 N N . ILE A 1 287 ? 43.518 72.548 71.610 1.00 12.16 287 ILE A N 1
ATOM 4227 C CA . ILE A 1 287 ? 44.090 71.467 72.407 1.00 16.14 287 ILE A CA 1
ATOM 4228 C C . ILE A 1 287 ? 45.003 72.030 73.485 1.00 14.43 287 ILE A C 1
ATOM 4229 O O . ILE A 1 287 ? 45.010 71.548 74.622 1.00 21.57 287 ILE A O 1
ATOM 4245 N N . SER A 1 288 ? 45.805 73.038 73.142 1.00 9.76 288 SER A N 1
ATOM 4246 C CA . SER A 1 288 ? 46.668 73.652 74.144 1.00 10.50 288 SER A CA 1
ATOM 4247 C C . SER A 1 288 ? 45.843 74.241 75.277 1.00 11.67 288 SER A C 1
ATOM 4248 O O . SER A 1 288 ? 46.196 74.098 76.452 1.00 18.80 288 SER A O 1
ATOM 4256 N N . GLU A 1 289 ? 44.733 74.900 74.943 1.00 16.88 289 GLU A N 1
ATOM 4257 C CA . GLU A 1 289 ? 43.869 75.458 75.975 1.00 17.01 289 GLU A CA 1
ATOM 4258 C C . GLU A 1 289 ? 43.265 74.365 76.846 1.00 14.72 289 GLU A C 1
ATOM 4259 O O . GLU A 1 289 ? 43.197 74.507 78.071 1.00 20.11 289 GLU A O 1
ATOM 4271 N N . ILE A 1 290 ? 42.814 73.268 76.235 1.00 19.15 290 ILE A N 1
ATOM 4272 C CA . ILE A 1 290 ? 42.234 72.173 77.012 1.00 15.87 290 ILE A CA 1
ATOM 4273 C C . ILE A 1 290 ? 43.274 71.596 77.965 1.00 14.76 290 ILE A C 1
ATOM 4274 O O . ILE A 1 290 ? 43.001 71.361 79.150 1.00 24.76 290 ILE A O 1
ATOM 4290 N N . LEU A 1 291 ? 44.488 71.365 77.462 1.00 17.49 291 LEU A N 1
ATOM 4291 C CA . LEU A 1 291 ? 45.540 70.804 78.301 1.00 16.19 291 LEU A CA 1
ATOM 4292 C C . LEU A 1 291 ? 45.900 71.751 79.438 1.00 17.19 291 LEU A C 1
ATOM 4293 O O . LEU A 1 291 ? 46.081 71.318 80.580 1.00 20.16 291 LEU A O 1
ATOM 4309 N N . LEU A 1 292 ? 46.001 73.050 79.149 1.00 20.49 292 LEU A N 1
ATOM 4310 C CA . LEU A 1 292 ? 46.298 74.014 80.202 1.00 16.67 292 LEU A CA 1
ATOM 4311 C C . LEU A 1 292 ? 45.191 74.039 81.248 1.00 19.84 292 LEU A C 1
ATOM 4312 O O . LEU A 1 292 ? 45.466 74.104 82.451 1.00 21.21 292 LEU A O 1
ATOM 4328 N N . ASP A 1 293 ? 43.932 73.976 80.811 1.00 21.67 293 ASP A N 1
ATOM 4329 C CA . ASP A 1 293 ? 42.818 73.940 81.749 1.00 22.43 293 ASP A CA 1
ATOM 4330 C C . ASP A 1 293 ? 42.792 72.656 82.563 1.00 18.88 293 ASP A C 1
ATOM 4331 O O . ASP A 1 293 ? 42.208 72.641 83.650 1.00 25.78 293 ASP A O 1
ATOM 4340 N N . HIS A 1 294 ? 43.408 71.585 82.070 1.00 20.38 294 HIS A N 1
ATOM 4341 C CA . HIS A 1 294 ? 43.515 70.345 82.825 1.00 22.55 294 HIS A CA 1
ATOM 4342 C C . HIS A 1 294 ? 44.796 70.263 83.654 1.00 25.51 294 HIS A C 1
ATOM 4343 O O . HIS A 1 294 ? 45.094 69.199 84.205 1.00 30.72 294 HIS A O 1
ATOM 4357 N N . GLY A 1 295 ? 45.554 71.350 83.752 1.00 20.62 295 GLY A N 1
ATOM 4358 C CA . GLY A 1 295 ? 46.721 71.400 84.605 1.00 20.91 295 GLY A CA 1
ATOM 4359 C C . GLY A 1 295 ? 48.049 71.132 83.932 1.00 22.39 295 GLY A C 1
ATOM 4360 O O . GLY A 1 295 ? 49.043 70.931 84.637 1.00 24.58 295 GLY A O 1
ATOM 4364 N N . ALA A 1 296 ? 48.102 71.122 82.607 1.00 25.28 296 ALA A N 1
ATOM 4365 C CA . ALA A 1 296 ? 49.361 70.867 81.923 1.00 17.95 296 ALA A CA 1
ATOM 4366 C C . ALA A 1 296 ? 50.375 71.945 82.300 1.00 23.94 296 ALA A C 1
ATOM 4367 O O . ALA A 1 296 ? 50.045 73.138 82.259 1.00 26.66 296 ALA A O 1
ATOM 4374 N N . PRO A 1 297 ? 51.603 71.581 82.678 1.00 24.38 297 PRO A N 1
ATOM 4375 C CA . PRO A 1 297 ? 52.578 72.603 83.094 1.00 21.63 297 PRO A CA 1
ATOM 4376 C C . PRO A 1 297 ? 53.085 73.399 81.901 1.00 19.62 297 PRO A C 1
ATOM 4377 O O . PRO A 1 297 ? 53.687 72.847 80.978 1.00 18.57 297 PRO A O 1
ATOM 4388 N N . ILE A 1 298 ? 52.840 74.711 81.929 1.00 22.03 298 ILE A N 1
ATOM 4389 C CA . ILE A 1 298 ? 53.202 75.567 80.807 1.00 19.55 298 ILE A CA 1
ATOM 4390 C C . ILE A 1 298 ? 54.705 75.800 80.719 1.00 22.93 298 ILE A C 1
ATOM 4391 O O . ILE A 1 298 ? 55.195 76.235 79.672 1.00 20.03 298 ILE A O 1
ATOM 4407 N N . GLN A 1 299 ? 55.451 75.530 81.791 1.00 20.58 299 GLN A N 1
ATOM 4408 C CA . GLN A 1 299 ? 56.893 75.740 81.820 1.00 20.14 299 GLN A CA 1
ATOM 4409 C C . GLN A 1 299 ? 57.683 74.443 81.710 1.00 17.50 299 GLN A C 1
ATOM 4410 O O . GLN A 1 299 ? 58.892 74.447 81.959 1.00 22.35 299 GLN A O 1
ATOM 4424 N N . ALA A 1 300 ? 57.042 73.337 81.342 1.00 21.73 300 ALA A N 1
ATOM 4425 C CA . ALA A 1 300 ? 57.767 72.086 81.170 1.00 21.09 300 ALA A CA 1
ATOM 4426 C C . ALA A 1 300 ? 58.825 72.241 80.085 1.00 18.98 300 ALA A C 1
ATOM 4427 O O . ALA A 1 300 ? 58.627 72.937 79.088 1.00 21.98 300 ALA A O 1
ATOM 4434 N N . LYS A 1 301 ? 59.961 71.586 80.287 1.00 23.14 301 LYS A N 1
ATOM 4435 C CA . LYS A 1 301 ? 61.108 71.726 79.405 1.00 21.94 301 LYS A CA 1
ATOM 4436 C C . LYS A 1 301 ? 61.504 70.375 78.831 1.00 17.64 301 LYS A C 1
ATOM 4437 O O . LYS A 1 301 ? 61.431 69.351 79.515 1.00 28.26 301 LYS A O 1
ATOM 4456 N N . THR A 1 302 ? 61.914 70.385 77.569 1.00 16.31 302 THR A N 1
ATOM 4457 C CA . THR A 1 302 ? 62.431 69.194 76.912 1.00 21.89 302 THR A CA 1
ATOM 4458 C C . THR A 1 302 ? 63.875 68.966 77.356 1.00 22.12 302 THR A C 1
ATOM 4459 O O . THR A 1 302 ? 64.397 69.656 78.234 1.00 31.87 302 THR A O 1
ATOM 4470 N N . LYS A 1 303 ? 64.541 67.985 76.746 1.00 26.00 303 LYS A N 1
ATOM 4471 C CA . LYS A 1 303 ? 65.935 67.723 77.090 1.00 26.90 303 LYS A CA 1
ATOM 4472 C C . LYS A 1 303 ? 66.819 68.911 76.739 1.00 26.25 303 LYS A C 1
ATOM 4473 O O . LYS A 1 303 ? 67.770 69.222 77.466 1.00 29.67 303 LYS A O 1
ATOM 4492 N N . ASN A 1 304 ? 66.523 69.590 75.632 1.00 22.92 304 ASN A N 1
ATOM 4493 C CA . ASN A 1 304 ? 67.250 70.788 75.232 1.00 21.05 304 ASN A CA 1
ATOM 4494 C C . ASN A 1 304 ? 66.739 72.051 75.919 1.00 22.16 304 ASN A C 1
ATOM 4495 O O . ASN A 1 304 ? 67.175 73.149 75.563 1.00 24.11 304 ASN A O 1
ATOM 4506 N N . GLY A 1 305 ? 65.834 71.925 76.885 1.00 26.52 305 GLY A N 1
ATOM 4507 C CA . GLY A 1 305 ? 65.338 73.082 77.602 1.00 18.91 305 GLY A CA 1
ATOM 4508 C C . GLY A 1 305 ? 64.305 73.900 76.863 1.00 18.71 305 GLY A C 1
ATOM 4509 O O . GLY A 1 305 ? 64.151 75.090 77.151 1.00 26.05 305 GLY A O 1
ATOM 4513 N N . LEU A 1 306 ? 63.586 73.302 75.919 1.00 18.86 306 LEU A N 1
ATOM 4514 C CA . LEU A 1 306 ? 62.557 74.012 75.173 1.00 19.53 306 LEU A CA 1
ATOM 4515 C C . LEU A 1 306 ? 61.225 73.905 75.902 1.00 13.03 306 LEU A C 1
ATOM 4516 O O . LEU A 1 306 ? 60.789 72.806 76.254 1.00 26.95 306 LEU A O 1
ATOM 4532 N N . SER A 1 307 ? 60.594 75.043 76.135 1.00 15.51 307 SER A N 1
ATOM 4533 C CA . SER A 1 307 ? 59.241 75.091 76.667 1.00 18.29 307 SER A CA 1
ATOM 4534 C C . SER A 1 307 ? 58.243 75.168 75.524 1.00 16.60 307 SER A C 1
ATOM 4535 O O . SER A 1 307 ? 58.614 75.370 74.367 1.00 18.03 307 SER A O 1
ATOM 4543 N N . PRO A 1 308 ? 56.951 74.988 75.809 1.00 12.47 308 PRO A N 1
ATOM 4544 C CA . PRO A 1 308 ? 55.959 75.039 74.722 1.00 12.89 308 PRO A CA 1
ATOM 4545 C C . PRO A 1 308 ? 55.974 76.335 73.929 1.00 6.32 308 PRO A C 1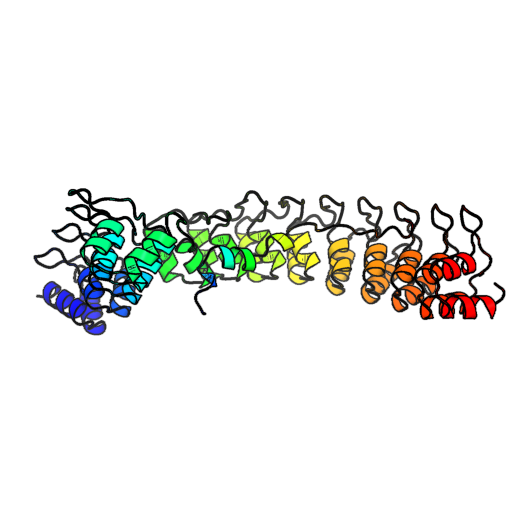
ATOM 4546 O O . PRO A 1 308 ? 55.710 76.307 72.722 1.00 21.00 308 PRO A O 1
ATOM 4557 N N . ILE A 1 309 ? 56.277 77.472 74.560 1.00 15.54 309 ILE A N 1
ATOM 4558 C CA . ILE A 1 309 ? 56.334 78.730 73.819 1.00 14.24 309 ILE A CA 1
ATOM 4559 C C . ILE A 1 309 ? 57.459 78.688 72.791 1.00 14.43 309 ILE A C 1
ATOM 4560 O O . ILE A 1 309 ? 57.324 79.221 71.684 1.00 17.71 309 ILE A O 1
ATOM 4576 N N . HIS A 1 310 ? 58.578 78.040 73.129 1.00 13.10 310 HIS A N 1
ATOM 4577 C CA . HIS A 1 310 ? 59.658 77.877 72.160 1.00 11.78 310 HIS A CA 1
ATOM 4578 C C . HIS A 1 310 ? 59.182 77.100 70.938 1.00 13.06 310 HIS A C 1
ATOM 4579 O O . HIS A 1 310 ? 59.457 77.486 69.798 1.00 14.70 310 HIS A O 1
ATOM 4593 N N . MET A 1 311 ? 58.467 75.994 71.158 1.00 9.54 311 MET A N 1
ATOM 4594 C CA . MET A 1 311 ? 57.980 75.195 70.038 1.00 15.21 311 MET A CA 1
ATOM 4595 C C . MET A 1 311 ? 56.950 75.955 69.214 1.00 13.63 311 MET A C 1
ATOM 4596 O O . MET A 1 311 ? 56.953 75.871 67.981 1.00 13.56 311 MET A O 1
ATOM 4610 N N . ALA A 1 312 ? 56.058 76.697 69.870 1.00 5.32 312 ALA A N 1
ATOM 4611 C CA . ALA A 1 312 ? 55.082 77.490 69.131 1.00 11.17 312 ALA A CA 1
ATOM 4612 C C . ALA A 1 312 ? 55.768 78.550 68.278 1.00 13.76 312 ALA A C 1
ATOM 4613 O O . ALA A 1 312 ? 55.391 78.765 67.121 1.00 12.96 312 ALA A O 1
ATOM 4620 N N . ALA A 1 313 ? 56.780 79.223 68.830 1.00 15.98 313 ALA A N 1
ATOM 4621 C CA . ALA A 1 313 ? 57.514 80.217 68.053 1.00 10.69 313 ALA A CA 1
ATOM 4622 C C . ALA A 1 313 ? 58.265 79.565 66.901 1.00 16.26 313 ALA A C 1
ATOM 4623 O O . ALA A 1 313 ? 58.355 80.132 65.807 1.00 20.89 313 ALA A O 1
ATOM 4630 N N . GLN A 1 314 ? 58.814 78.373 67.133 1.00 9.24 314 GLN A N 1
ATOM 4631 C CA . GLN A 1 314 ? 59.556 77.671 66.094 1.00 8.24 314 GLN A CA 1
ATOM 4632 C C . GLN A 1 314 ? 58.670 77.305 64.911 1.00 13.26 314 GLN A C 1
ATOM 4633 O O . GLN A 1 314 ? 59.143 77.269 63.771 1.00 17.39 314 GLN A O 1
ATOM 4647 N N . GLY A 1 315 ? 57.396 77.019 65.156 1.00 12.46 315 GLY A N 1
ATOM 4648 C CA . GLY A 1 315 ? 56.467 76.654 64.110 1.00 6.82 315 GLY A CA 1
ATOM 4649 C C . GLY A 1 315 ? 55.708 77.805 63.487 1.00 5.92 315 GLY A C 1
ATOM 4650 O O . GLY A 1 315 ? 54.822 77.564 62.662 1.00 21.25 315 GLY A O 1
ATOM 4654 N N . ASP A 1 316 ? 56.026 79.049 63.846 1.00 16.13 316 ASP A N 1
ATOM 4655 C CA . ASP A 1 316 ? 55.290 80.218 63.362 1.00 16.13 316 ASP A CA 1
ATOM 4656 C C . ASP A 1 316 ? 53.807 80.112 63.708 1.00 12.62 316 ASP A C 1
ATOM 4657 O O . ASP A 1 316 ? 52.937 80.479 62.917 1.00 16.25 316 ASP A O 1
ATOM 4666 N N . HIS A 1 317 ? 53.514 79.603 64.901 1.00 10.47 317 HIS A N 1
ATOM 4667 C CA . HIS A 1 317 ? 52.133 79.435 65.353 1.00 11.22 317 HIS A CA 1
ATOM 4668 C C . HIS A 1 317 ? 51.771 80.635 66.223 1.00 8.88 317 HIS A C 1
ATOM 4669 O O . HIS A 1 317 ? 51.849 80.610 67.452 1.00 16.60 317 HIS A O 1
ATOM 4683 N N . LEU A 1 318 ? 51.364 81.708 65.546 1.00 13.40 318 LEU A N 1
ATOM 4684 C CA . LEU A 1 318 ? 51.157 82.991 66.210 1.00 11.57 318 LEU A CA 1
ATOM 4685 C C . LEU A 1 318 ? 50.080 82.898 67.283 1.00 8.47 318 LEU A C 1
ATOM 4686 O O . LEU A 1 318 ? 50.263 83.381 68.405 1.00 13.72 318 LEU A O 1
ATOM 4702 N N . ASP A 1 319 ? 48.945 82.280 66.955 1.00 13.48 319 ASP A N 1
ATOM 4703 C CA . ASP A 1 319 ? 47.850 82.218 67.914 1.00 15.55 319 ASP A CA 1
ATOM 4704 C C . ASP A 1 319 ? 48.188 81.318 69.095 1.00 12.20 319 ASP A C 1
ATOM 4705 O O . ASP A 1 319 ? 47.754 81.586 70.219 1.00 10.16 319 ASP A O 1
ATOM 4714 N N . CYS A 1 320 ? 48.957 80.253 68.867 1.00 11.40 320 CYS A N 1
ATOM 4715 C CA . CYS A 1 320 ? 49.409 79.429 69.980 1.00 12.40 320 CYS A CA 1
ATOM 4716 C C . CYS A 1 320 ? 50.332 80.213 70.905 1.00 12.54 320 CYS A C 1
ATOM 4717 O O . CYS A 1 320 ? 50.239 80.091 72.131 1.00 13.89 320 CYS A O 1
ATOM 4725 N N . VAL A 1 321 ? 51.230 81.021 70.337 1.00 10.98 321 VAL A N 1
ATOM 4726 C CA . VAL A 1 321 ? 52.079 81.882 71.155 1.00 12.50 321 VAL A CA 1
ATOM 4727 C C . VAL A 1 321 ? 51.221 82.855 71.955 1.00 14.02 321 VAL A C 1
ATOM 4728 O O . VAL A 1 321 ? 51.457 83.087 73.148 1.00 18.09 321 VAL A O 1
ATOM 4741 N N . ARG A 1 322 ? 50.214 83.441 71.306 1.00 11.10 322 ARG A N 1
ATOM 4742 C CA . ARG A 1 322 ? 49.312 84.357 71.998 1.00 14.21 322 ARG A CA 1
ATOM 4743 C C . ARG A 1 322 ? 48.633 83.672 73.176 1.00 11.87 322 ARG A C 1
ATOM 4744 O O . ARG A 1 322 ? 48.581 84.218 74.283 1.00 11.60 322 ARG A O 1
ATOM 4765 N N . LEU A 1 323 ? 48.105 82.469 72.952 1.00 7.51 323 LEU A N 1
ATOM 4766 C CA . LEU A 1 323 ? 47.414 81.753 74.018 1.00 17.35 323 LEU A CA 1
ATOM 4767 C C . LEU A 1 323 ? 48.368 81.413 75.156 1.00 13.98 323 LEU A C 1
ATOM 4768 O O . LEU A 1 323 ? 48.028 81.576 76.333 1.00 18.09 323 LEU A O 1
ATOM 4784 N N . LEU A 1 324 ? 49.571 80.939 74.826 1.00 17.28 324 LEU A N 1
ATOM 4785 C CA . LEU A 1 324 ? 50.530 80.582 75.866 1.00 13.86 324 LEU A CA 1
ATOM 4786 C C . LEU A 1 324 ? 50.910 81.799 76.698 1.00 13.29 324 LEU A C 1
ATOM 4787 O O . LEU A 1 324 ? 51.025 81.709 77.925 1.00 19.04 324 LEU A O 1
ATOM 4803 N N . LEU A 1 325 ? 51.108 82.946 76.050 1.00 12.13 325 LEU A N 1
ATOM 4804 C CA . LEU A 1 325 ? 51.402 84.162 76.798 1.00 15.99 325 LEU A CA 1
ATOM 4805 C C . LEU A 1 325 ? 50.221 84.565 77.671 1.00 16.27 325 LEU A C 1
ATOM 4806 O O . LEU A 1 325 ? 50.408 85.023 78.803 1.00 25.11 325 LEU A O 1
ATOM 4822 N N . GLN A 1 326 ? 48.999 84.400 77.162 1.00 16.73 326 GLN A N 1
ATOM 4823 C CA . GLN A 1 326 ? 47.817 84.705 77.960 1.00 20.23 326 GLN A CA 1
ATOM 4824 C C . GLN A 1 326 ? 47.730 83.814 79.193 1.00 17.52 326 GLN A C 1
ATOM 4825 O O . GLN A 1 326 ? 47.134 84.208 80.200 1.00 24.11 326 GLN A O 1
ATOM 4839 N N . TYR A 1 327 ? 48.315 82.618 79.138 1.00 22.25 327 TYR A N 1
ATOM 4840 C CA . TYR A 1 327 ? 48.320 81.694 80.263 1.00 19.21 327 TYR A CA 1
ATOM 4841 C C . TYR A 1 327 ? 49.583 81.818 81.108 1.00 20.55 327 TYR A C 1
ATOM 4842 O O . TYR A 1 327 ? 49.964 80.863 81.791 1.00 24.90 327 TYR A O 1
ATOM 4860 N N . ASP A 1 328 ? 50.234 82.982 81.076 1.00 25.81 328 ASP A N 1
ATOM 4861 C CA . ASP A 1 328 ? 51.367 83.302 81.943 1.00 22.99 328 ASP A CA 1
ATOM 4862 C C . ASP A 1 328 ? 52.609 82.481 81.608 1.00 25.29 328 ASP A C 1
ATOM 4863 O O . ASP A 1 328 ? 53.391 82.139 82.496 1.00 25.23 328 ASP A O 1
ATOM 4872 N N . ALA A 1 329 ? 52.805 82.155 80.335 1.00 24.00 329 ALA A N 1
ATOM 4873 C CA . ALA A 1 329 ? 54.071 81.575 79.914 1.00 20.06 329 ALA A CA 1
ATOM 4874 C C . ALA A 1 329 ? 55.178 82.611 80.049 1.00 22.69 329 ALA A C 1
ATOM 4875 O O . ALA A 1 329 ? 54.969 83.801 79.798 1.00 26.92 329 ALA A O 1
ATOM 4882 N N . GLU A 1 330 ? 56.361 82.158 80.451 1.00 22.27 330 GLU A N 1
ATOM 4883 C CA . GLU A 1 330 ? 57.493 83.061 80.634 1.00 24.75 330 GLU A CA 1
ATOM 4884 C C . GLU A 1 330 ? 58.010 83.501 79.271 1.00 22.73 330 GLU A C 1
ATOM 4885 O O . GLU A 1 330 ? 58.516 82.687 78.494 1.00 28.09 330 GLU A O 1
ATOM 4897 N N . ILE A 1 331 ? 57.881 84.796 78.980 1.00 22.22 331 ILE A N 1
ATOM 4898 C CA . ILE A 1 331 ? 58.213 85.302 77.653 1.00 21.51 331 ILE A CA 1
ATOM 4899 C C . ILE A 1 331 ? 59.708 85.207 77.386 1.00 23.06 331 ILE A C 1
ATOM 4900 O O . ILE A 1 331 ? 60.128 85.034 76.237 1.00 26.26 331 ILE A O 1
ATOM 4916 N N . ASP A 1 332 ? 60.534 85.318 78.427 1.00 25.03 332 ASP A N 1
ATOM 4917 C CA . ASP A 1 332 ? 61.985 85.281 78.292 1.00 22.64 332 ASP A CA 1
ATOM 4918 C C . ASP A 1 332 ? 62.577 83.968 78.799 1.00 22.45 332 ASP A C 1
ATOM 4919 O O . ASP A 1 332 ? 63.720 83.935 79.258 1.00 30.03 332 ASP A O 1
ATOM 4928 N N . ASP A 1 333 ? 61.812 82.883 78.730 1.00 22.39 333 ASP A N 1
ATOM 4929 C CA . ASP A 1 333 ? 62.342 81.573 79.084 1.00 22.75 333 ASP A CA 1
ATOM 4930 C C . ASP A 1 333 ? 63.461 81.189 78.125 1.00 2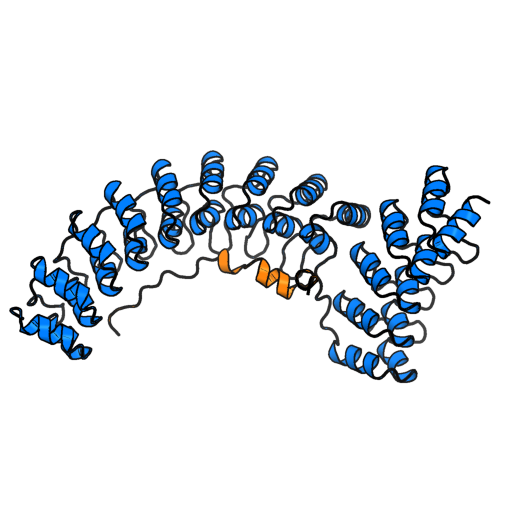1.43 333 ASP A C 1
ATOM 4931 O O . ASP A 1 333 ? 63.394 81.471 76.928 1.00 24.91 333 ASP A O 1
ATOM 4940 N N . ILE A 1 334 ? 64.490 80.532 78.649 1.00 18.31 334 ILE A N 1
ATOM 4941 C CA . ILE A 1 334 ? 65.708 80.260 77.896 1.00 24.47 334 ILE A CA 1
ATOM 4942 C C . ILE A 1 334 ? 65.935 78.758 77.821 1.00 18.88 334 ILE A C 1
ATOM 4943 O O . ILE A 1 334 ? 65.675 78.029 78.783 1.00 24.00 334 ILE A O 1
ATOM 4959 N N . THR A 1 335 ? 66.403 78.300 76.664 1.00 17.15 335 THR A N 1
ATOM 4960 C CA . THR A 1 335 ? 66.820 76.918 76.491 1.00 21.78 335 THR A CA 1
ATOM 4961 C C . THR A 1 335 ? 68.237 76.734 77.029 1.00 23.08 335 THR A C 1
ATOM 4962 O O . THR A 1 335 ? 68.853 77.660 77.563 1.00 25.70 335 THR A O 1
ATOM 4973 N N . LEU A 1 336 ? 68.766 75.516 76.892 1.00 26.90 336 LEU A N 1
ATOM 4974 C CA . LEU A 1 336 ? 70.126 75.257 77.352 1.00 29.64 336 LEU A CA 1
ATOM 4975 C C . LEU A 1 336 ? 71.137 76.123 76.614 1.00 32.14 336 LEU A C 1
ATOM 4976 O O . LEU A 1 336 ? 72.172 76.489 77.182 1.00 35.34 336 LEU A O 1
ATOM 4992 N N . ASP A 1 337 ? 70.855 76.466 75.359 1.00 27.71 337 ASP A N 1
ATOM 4993 C CA . ASP A 1 337 ? 71.681 77.387 74.592 1.00 27.97 337 ASP A CA 1
ATOM 4994 C C . ASP A 1 337 ? 71.359 78.850 74.885 1.00 31.19 337 ASP A C 1
ATOM 4995 O O . ASP A 1 337 ? 71.841 79.730 74.165 1.00 29.67 337 ASP A O 1
ATOM 5004 N N . HIS A 1 338 ? 70.560 79.123 75.918 1.00 25.30 338 HIS A N 1
ATOM 5005 C CA . HIS A 1 338 ? 70.157 80.476 76.293 1.00 22.15 338 HIS A CA 1
ATOM 5006 C C . HIS A 1 338 ? 69.368 81.170 75.187 1.00 19.51 338 HIS A C 1
ATOM 5007 O O . HIS A 1 338 ? 69.413 82.394 75.054 1.00 26.76 338 HIS A O 1
ATOM 5021 N N . LEU A 1 339 ? 68.628 80.401 74.397 1.00 24.08 339 LEU A N 1
ATOM 5022 C CA . LEU A 1 339 ? 67.773 80.966 73.364 1.00 21.44 339 LEU A CA 1
ATOM 5023 C C . LEU A 1 339 ? 66.402 81.266 73.953 1.00 15.93 339 LEU A C 1
ATOM 5024 O O . LEU A 1 339 ? 65.767 80.385 74.541 1.00 22.33 339 LEU A O 1
ATOM 5040 N N . THR A 1 340 ? 65.957 82.509 73.813 1.00 16.86 340 THR A N 1
ATOM 5041 C CA . THR A 1 340 ? 64.606 82.897 74.184 1.00 16.03 340 THR A CA 1
ATOM 5042 C C . THR A 1 340 ? 63.668 82.657 73.009 1.00 13.07 340 THR A C 1
ATOM 5043 O O . THR A 1 340 ? 64.107 82.399 71.889 1.00 17.47 340 THR A O 1
ATOM 5054 N N . PRO A 1 341 ? 62.355 82.728 73.231 1.00 20.59 341 PRO A N 1
ATOM 5055 C CA . PRO A 1 341 ? 61.431 82.640 72.090 1.00 18.41 341 PRO A CA 1
ATOM 5056 C C . PRO A 1 341 ? 61.698 83.690 71.031 1.00 9.36 341 PRO A C 1
ATOM 5057 O O . PRO A 1 341 ? 61.495 83.423 69.842 1.00 16.28 341 PRO A O 1
ATOM 5068 N N . LEU A 1 342 ? 62.151 84.881 71.426 1.00 14.77 342 LEU A N 1
ATOM 5069 C CA . LEU A 1 342 ? 62.522 85.891 70.443 1.00 16.11 342 LEU A CA 1
ATOM 5070 C C . LEU A 1 342 ? 63.726 85.444 69.621 1.00 14.42 342 LEU A C 1
ATOM 5071 O O . LEU A 1 342 ? 63.773 85.674 68.408 1.00 11.66 342 LEU A O 1
ATOM 5087 N N . HIS A 1 343 ? 64.706 84.799 70.261 1.00 16.24 343 HIS A N 1
ATOM 5088 C CA . HIS A 1 343 ? 65.823 84.229 69.515 1.00 13.95 343 HIS A CA 1
ATOM 5089 C C . HIS A 1 343 ? 65.333 83.202 68.502 1.00 18.82 343 HIS A C 1
ATOM 5090 O O . HIS A 1 343 ? 65.792 83.183 67.356 1.00 12.94 343 HIS A O 1
ATOM 5104 N N . VAL A 1 344 ? 64.403 82.336 68.910 1.00 15.62 344 VAL A N 1
ATOM 5105 C CA . VAL A 1 344 ? 63.877 81.318 68.004 1.00 10.34 344 VAL A CA 1
ATOM 5106 C C . VAL A 1 344 ? 63.161 81.972 66.830 1.00 15.35 344 VAL A C 1
ATOM 5107 O O . VAL A 1 344 ? 63.344 81.579 65.670 1.00 21.44 344 VAL A O 1
ATOM 5120 N N . ALA A 1 345 ? 62.337 82.982 67.112 1.00 14.07 345 ALA A N 1
ATOM 5121 C CA . ALA A 1 345 ? 61.604 83.665 66.054 1.00 16.51 345 ALA A CA 1
ATOM 5122 C C . ALA A 1 345 ? 62.554 84.352 65.081 1.00 11.34 345 ALA A C 1
ATOM 5123 O O . ALA A 1 345 ? 62.311 84.355 63.870 1.00 18.75 345 ALA A O 1
ATOM 5130 N N . ALA A 1 346 ? 63.631 84.952 65.591 1.00 15.37 346 ALA A N 1
ATOM 5131 C CA . ALA A 1 346 ? 64.617 85.570 64.709 1.00 14.54 346 ALA A CA 1
ATOM 5132 C C . ALA A 1 346 ? 65.359 84.523 63.889 1.00 18.93 346 ALA A C 1
ATOM 5133 O O . ALA A 1 346 ? 65.669 84.752 62.715 1.00 23.55 346 ALA A O 1
ATOM 5140 N N . HIS A 1 347 ? 65.662 83.374 64.494 1.00 14.94 347 HIS A N 1
ATOM 5141 C CA . HIS A 1 347 ? 66.368 82.324 63.772 1.00 12.47 347 HIS A CA 1
ATOM 5142 C C . HIS A 1 347 ? 65.522 81.774 62.634 1.00 16.11 347 HIS A C 1
ATOM 5143 O O . HIS A 1 347 ? 66.042 81.488 61.551 1.00 19.24 347 HIS A O 1
ATOM 5157 N N . CYS A 1 348 ? 64.221 81.620 62.857 1.00 23.19 348 CYS A N 1
ATOM 5158 C CA . CYS A 1 348 ? 63.344 81.076 61.832 1.00 16.22 348 CYS A CA 1
ATOM 5159 C C . CYS A 1 348 ? 62.747 82.142 60.924 1.00 11.72 348 CYS A C 1
ATOM 5160 O O . CYS A 1 348 ? 62.074 81.793 59.950 1.00 16.68 348 CYS A O 1
ATOM 5168 N N . GLY A 1 349 ? 62.987 83.421 61.203 1.00 20.24 349 GLY A N 1
ATOM 5169 C CA . GLY A 1 349 ? 62.470 84.482 60.364 1.00 11.10 349 GLY A CA 1
ATOM 5170 C C . GLY A 1 349 ? 61.005 84.788 60.551 1.00 15.03 349 GLY A C 1
ATOM 5171 O O . GLY A 1 349 ? 60.397 85.406 59.673 1.00 20.22 349 GLY A O 1
ATOM 5175 N N . HIS A 1 350 ? 60.416 84.380 61.672 1.00 13.09 350 HIS A N 1
ATOM 5176 C CA . HIS A 1 350 ? 58.992 84.582 61.931 1.00 10.47 350 HIS A CA 1
ATOM 5177 C C . HIS A 1 350 ? 58.804 85.950 62.575 1.00 8.46 350 HIS A C 1
ATOM 5178 O O . HIS A 1 350 ? 58.872 86.108 63.792 1.00 13.79 350 HIS A O 1
ATOM 5192 N N . HIS A 1 351 ? 58.553 86.955 61.734 1.00 9.87 351 HIS A N 1
ATOM 5193 C CA . HIS A 1 351 ? 58.444 88.322 62.229 1.00 10.30 351 HIS A CA 1
ATOM 5194 C C . HIS A 1 351 ? 57.114 88.571 62.933 1.00 14.38 351 HIS A C 1
ATOM 5195 O O . HIS A 1 351 ? 57.030 89.461 63.782 1.00 15.60 351 HIS A O 1
ATOM 5209 N N . ARG A 1 352 ? 56.069 87.814 62.597 1.00 16.22 352 ARG A N 1
ATOM 5210 C CA . ARG A 1 352 ? 54.795 87.975 63.292 1.00 12.38 352 ARG A CA 1
ATOM 5211 C C . ARG A 1 352 ? 54.899 87.507 64.740 1.00 15.23 352 ARG A C 1
ATOM 5212 O O . ARG A 1 352 ? 54.424 88.187 65.662 1.00 15.77 352 ARG A O 1
ATOM 5233 N N . VAL A 1 353 ? 55.538 86.357 64.957 1.00 15.79 353 VAL A N 1
ATOM 5234 C CA . VAL A 1 353 ? 55.776 85.881 66.313 1.00 12.94 353 VAL A CA 1
ATOM 5235 C C . VAL A 1 353 ? 56.659 86.863 67.066 1.00 13.57 353 VAL A C 1
ATOM 5236 O O . VAL A 1 353 ? 56.435 87.137 68.249 1.00 23.96 353 VAL A O 1
ATOM 5249 N N . ALA A 1 354 ? 57.678 87.401 66.396 1.00 15.79 354 ALA A N 1
ATOM 5250 C CA . ALA A 1 354 ? 58.555 88.378 67.029 1.00 9.20 354 ALA A CA 1
ATOM 5251 C C . ALA A 1 354 ? 57.783 89.630 67.426 1.00 13.76 354 ALA A C 1
ATOM 5252 O O . ALA A 1 354 ? 58.008 90.196 68.500 1.00 20.07 354 ALA A O 1
ATOM 5259 N N . LYS A 1 355 ? 56.877 90.087 66.560 1.00 14.40 355 LYS A N 1
ATOM 5260 C CA . LYS A 1 355 ? 56.063 91.254 66.880 1.00 16.20 355 LYS A CA 1
ATOM 5261 C C . LYS A 1 355 ? 55.201 90.995 68.106 1.00 19.14 355 LYS A C 1
ATOM 5262 O O . LYS A 1 355 ? 55.108 91.839 69.005 1.00 20.94 355 LYS A O 1
ATOM 5281 N N . VAL A 1 356 ? 54.568 89.823 68.164 1.00 18.74 356 VAL A N 1
ATOM 5282 C CA . VAL A 1 356 ? 53.748 89.499 69.330 1.00 19.07 356 VAL A CA 1
ATOM 5283 C C . VAL A 1 356 ? 54.610 89.444 70.586 1.00 11.45 356 VAL A C 1
ATOM 5284 O O . VAL A 1 356 ? 54.215 89.938 71.648 1.00 20.01 356 VAL A O 1
ATOM 5297 N N . LEU A 1 357 ? 55.796 88.841 70.490 1.00 22.01 357 LEU A N 1
ATOM 5298 C CA . LEU A 1 357 ? 56.662 88.709 71.659 1.00 15.92 357 LEU A CA 1
ATOM 5299 C C . LEU A 1 357 ? 57.137 90.069 72.154 1.00 20.70 357 LEU A C 1
ATOM 5300 O O . LEU A 1 357 ? 57.172 90.323 73.363 1.00 26.17 357 LEU A O 1
ATOM 5316 N N . LEU A 1 358 ? 57.526 90.951 71.235 1.00 18.41 358 LEU A N 1
ATOM 5317 C CA . LEU A 1 358 ? 58.061 92.243 71.645 1.00 20.10 358 LEU A CA 1
ATOM 5318 C C . LEU A 1 358 ? 56.957 93.149 72.171 1.00 21.14 358 LEU A C 1
ATOM 5319 O O . LEU A 1 358 ? 57.168 93.903 73.128 1.00 24.59 358 LEU A O 1
ATOM 5335 N N . ASP A 1 359 ? 55.770 93.089 71.563 1.00 23.36 359 ASP A N 1
ATOM 5336 C CA . ASP A 1 359 ? 54.635 93.835 72.090 1.00 23.80 359 ASP A CA 1
ATOM 5337 C C . ASP A 1 359 ? 54.272 93.400 73.501 1.00 26.09 359 ASP A C 1
ATOM 5338 O O . ASP A 1 359 ? 53.699 94.194 74.253 1.00 30.08 359 ASP A O 1
ATOM 5347 N N . LYS A 1 360 ? 54.594 92.166 73.876 1.00 20.22 360 LYS A N 1
ATOM 5348 C CA . LYS A 1 360 ? 54.301 91.642 75.201 1.00 21.65 360 LYS A CA 1
ATOM 5349 C C . LYS A 1 360 ? 55.452 91.824 76.182 1.00 24.46 360 LYS A C 1
ATOM 5350 O O . LYS A 1 360 ? 55.359 91.344 77.315 1.00 30.94 360 LYS A O 1
ATOM 5369 N N . GLY A 1 361 ? 56.527 92.490 75.779 1.00 24.42 361 GLY A N 1
ATOM 5370 C CA . GLY A 1 361 ? 57.604 92.823 76.682 1.00 22.23 361 GLY A CA 1
ATOM 5371 C C . GLY A 1 361 ? 58.835 91.948 76.610 1.00 21.87 361 GLY A C 1
ATOM 5372 O O . GLY A 1 361 ? 59.656 92.002 77.530 1.00 23.10 361 GLY A O 1
ATOM 5376 N N . ALA A 1 362 ? 58.993 91.147 75.560 1.00 25.29 362 ALA A N 1
ATOM 5377 C CA . ALA A 1 362 ? 60.210 90.359 75.413 1.00 21.36 362 ALA A CA 1
ATOM 5378 C C . ALA A 1 362 ? 61.412 91.284 75.282 1.00 19.54 362 ALA A C 1
ATOM 5379 O O . ALA A 1 362 ? 61.372 92.275 74.548 1.00 21.44 362 ALA A O 1
ATOM 5386 N N . LYS A 1 363 ? 62.477 90.964 75.997 1.00 24.41 363 LYS A N 1
ATOM 5387 C CA . LYS A 1 363 ? 63.665 91.810 75.987 1.00 27.00 363 LYS A CA 1
ATOM 5388 C C . LYS A 1 363 ? 64.338 91.729 74.623 1.00 23.34 363 LYS A C 1
ATOM 5389 O O . LYS A 1 363 ? 64.722 90.632 74.201 1.00 26.39 363 LYS A O 1
ATOM 5408 N N . PRO A 1 364 ? 64.509 92.843 73.902 1.00 28.18 364 PRO A N 1
ATOM 5409 C CA . PRO A 1 364 ? 65.080 92.756 72.549 1.00 23.42 364 PRO A CA 1
ATOM 5410 C C . PRO A 1 364 ? 66.580 92.522 72.518 1.00 24.41 364 PRO A C 1
ATOM 5411 O O . PRO A 1 364 ? 67.116 92.266 71.433 1.00 30.12 364 PRO A O 1
ATOM 5422 N N . ASN A 1 365 ? 67.272 92.595 73.657 1.00 27.88 365 ASN A N 1
ATOM 5423 C CA . ASN A 1 365 ? 68.725 92.479 73.701 1.00 25.17 365 ASN A CA 1
ATOM 5424 C C . ASN A 1 365 ? 69.183 91.263 74.498 1.00 20.74 365 ASN A C 1
ATOM 5425 O O . ASN A 1 365 ? 70.290 91.266 75.043 1.00 24.55 365 ASN A O 1
ATOM 5436 N N . SER A 1 366 ? 68.360 90.221 74.572 1.00 21.78 366 SER A N 1
ATOM 5437 C CA . SER A 1 366 ? 68.756 89.011 75.276 1.00 25.24 366 SER A CA 1
ATOM 5438 C C . SER A 1 366 ? 69.984 88.395 74.619 1.00 20.34 366 SER A C 1
ATOM 5439 O O . SER A 1 366 ? 70.128 88.412 73.396 1.00 24.28 366 SER A O 1
ATOM 5447 N N . ARG A 1 367 ? 70.871 87.845 75.441 1.00 25.58 367 ARG A N 1
ATOM 5448 C CA . ARG A 1 367 ? 72.131 87.277 74.982 1.00 25.95 367 ARG A CA 1
ATOM 5449 C C . ARG A 1 367 ? 72.047 85.758 75.001 1.00 24.01 367 ARG A C 1
ATOM 5450 O O . ARG A 1 367 ? 71.627 85.167 76.001 1.00 30.53 367 ARG A O 1
ATOM 5471 N N . ALA A 1 368 ? 72.448 85.134 73.900 1.00 19.27 368 ALA A N 1
ATOM 5472 C CA . ALA A 1 368 ? 72.586 83.689 73.850 1.00 26.36 368 ALA A CA 1
ATOM 5473 C C . ALA A 1 368 ? 73.942 83.305 74.443 1.00 29.73 368 ALA A C 1
ATOM 5474 O O . ALA A 1 368 ? 74.674 84.148 74.968 1.00 25.10 368 ALA A O 1
ATOM 5481 N N . LEU A 1 369 ? 74.298 82.022 74.358 1.00 37.15 369 LEU A N 1
ATOM 5482 C CA . LEU A 1 369 ? 75.517 81.552 75.011 1.00 34.40 369 LEU A CA 1
ATOM 5483 C C . LEU A 1 369 ? 76.754 82.229 74.435 1.00 38.20 369 LEU A C 1
ATOM 5484 O O . LEU A 1 369 ? 77.704 82.528 75.168 1.00 37.79 369 LEU A O 1
ATOM 5500 N N . ASN A 1 370 ? 76.759 82.489 73.129 1.00 34.29 370 ASN A N 1
ATOM 5501 C CA . ASN A 1 370 ? 77.888 83.134 72.470 1.00 33.79 370 ASN A CA 1
ATOM 5502 C C . ASN A 1 370 ? 77.704 84.645 72.368 1.00 32.18 370 ASN A C 1
ATOM 5503 O O . ASN A 1 370 ? 78.417 85.302 71.604 1.00 35.14 370 ASN A O 1
ATOM 5514 N N . GLY A 1 371 ? 76.767 85.206 73.128 1.00 29.68 371 GLY A N 1
ATOM 5515 C CA . GLY A 1 371 ? 76.517 86.630 73.107 1.00 27.38 371 GLY A CA 1
ATOM 5516 C C . GLY A 1 371 ? 75.637 87.108 71.978 1.00 24.71 371 GLY A C 1
ATOM 5517 O O . GLY A 1 371 ? 75.411 88.316 71.862 1.00 27.30 371 GLY A O 1
ATOM 5521 N N . PHE A 1 372 ? 75.133 86.205 71.144 1.00 23.58 372 PHE A N 1
ATOM 5522 C CA . PHE A 1 372 ? 74.278 86.608 70.037 1.00 21.13 372 PHE A CA 1
ATOM 5523 C C . PHE A 1 372 ? 72.964 87.166 70.569 1.00 20.08 372 PHE A C 1
ATOM 5524 O O . PHE A 1 372 ? 72.306 86.542 71.407 1.00 22.86 372 PHE A O 1
ATOM 5541 N N . THR A 1 373 ? 72.586 88.338 70.089 1.00 20.95 373 THR A N 1
ATOM 5542 C CA . THR A 1 373 ? 71.264 88.891 70.344 1.00 23.43 373 THR A CA 1
ATOM 5543 C C . THR A 1 373 ? 70.310 88.457 69.246 1.00 16.83 373 THR A C 1
ATOM 5544 O O . THR A 1 373 ? 70.723 87.912 68.222 1.00 18.23 373 THR A O 1
ATOM 5555 N N . PRO A 1 374 ? 69.006 88.671 69.430 1.00 20.85 374 PRO A N 1
ATOM 5556 C CA . PRO A 1 374 ? 68.075 88.383 68.326 1.00 18.27 374 PRO A CA 1
ATOM 5557 C C . PRO A 1 374 ? 68.404 89.152 67.058 1.00 13.88 374 PRO A C 1
ATOM 5558 O O . PRO A 1 374 ? 68.217 88.625 65.956 1.00 20.97 374 PRO A O 1
ATOM 5569 N N . LEU A 1 375 ? 68.899 90.386 67.182 1.00 19.42 375 LEU A N 1
ATOM 5570 C CA . LEU A 1 375 ? 69.302 91.144 66.002 1.00 18.17 375 LEU A CA 1
ATOM 5571 C C . LEU A 1 375 ? 70.466 90.469 65.284 1.00 16.85 375 LEU A C 1
ATOM 5572 O O . LEU A 1 375 ? 70.498 90.421 64.049 1.00 19.32 375 LEU A O 1
ATOM 5588 N N . HIS A 1 376 ? 71.434 89.945 66.039 1.00 18.30 376 HIS A N 1
ATOM 5589 C CA . HIS A 1 376 ? 72.539 89.214 65.425 1.00 21.22 376 HIS A CA 1
ATOM 5590 C C . HIS A 1 376 ? 72.021 88.039 64.608 1.00 19.05 376 HIS A C 1
ATOM 5591 O O . HIS A 1 376 ? 72.429 87.835 63.459 1.00 22.60 376 HIS A O 1
ATOM 5605 N N . ILE A 1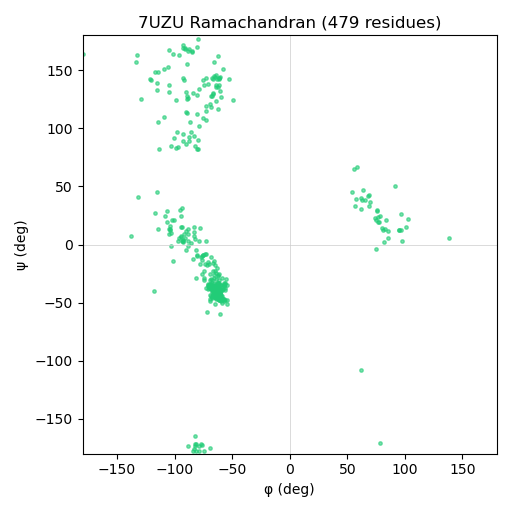 377 ? 71.108 87.257 65.188 1.00 18.39 377 ILE A N 1
ATOM 5606 C CA . ILE A 1 377 ? 70.580 86.084 64.501 1.00 15.72 377 ILE A CA 1
ATOM 5607 C C . ILE A 1 377 ? 69.800 86.497 63.259 1.00 17.72 377 ILE A C 1
ATOM 5608 O O . ILE A 1 377 ? 69.927 85.879 62.196 1.00 21.88 377 ILE A O 1
ATOM 5624 N N . ALA A 1 378 ? 68.988 87.551 63.366 1.00 12.54 378 ALA A N 1
ATOM 5625 C CA . ALA A 1 378 ? 68.229 88.008 62.207 1.00 16.61 378 ALA A CA 1
ATOM 5626 C C . ALA A 1 378 ? 69.154 88.466 61.088 1.00 17.33 378 ALA A C 1
ATOM 5627 O O . ALA A 1 378 ? 68.890 88.202 59.910 1.00 19.81 378 ALA A O 1
ATOM 5634 N N . CYS A 1 379 ? 70.237 89.162 61.432 1.00 19.32 379 CYS A N 1
ATOM 5635 C CA . CYS A 1 379 ? 71.177 89.605 60.411 1.00 20.59 379 CYS A CA 1
ATOM 5636 C C . CYS A 1 379 ? 71.917 88.424 59.797 1.00 22.82 379 CYS A C 1
ATOM 5637 O O . CYS A 1 379 ? 72.221 88.431 58.600 1.00 22.03 379 CYS A O 1
ATOM 5645 N N . LYS A 1 380 ? 72.207 87.395 60.597 1.00 18.46 380 LYS A N 1
ATOM 5646 C CA . LYS A 1 380 ? 72.873 86.212 60.064 1.00 20.63 380 LYS A CA 1
ATOM 5647 C C . LYS A 1 380 ? 72.011 85.513 59.020 1.00 18.41 380 LYS A C 1
ATOM 5648 O O . LYS A 1 380 ? 72.516 85.075 57.980 1.00 22.60 380 LYS A O 1
ATOM 5667 N N . LYS A 1 381 ? 70.710 85.400 59.276 1.00 18.91 381 LYS A N 1
ATOM 5668 C CA . LYS A 1 381 ? 69.807 84.629 58.434 1.00 16.87 381 LYS A CA 1
ATOM 5669 C C . LYS A 1 381 ? 69.093 85.474 57.386 1.00 12.65 381 LYS A C 1
ATOM 5670 O O . LYS A 1 381 ? 68.207 84.959 56.699 1.00 22.91 381 LYS A O 1
ATOM 5689 N N . ASN A 1 382 ? 69.449 86.749 57.248 1.00 19.30 382 ASN A N 1
ATOM 5690 C CA . ASN A 1 382 ? 68.867 87.611 56.219 1.00 20.51 382 ASN A CA 1
ATOM 5691 C C . ASN A 1 382 ? 67.364 87.792 56.421 1.00 19.43 382 ASN A C 1
ATOM 5692 O O . ASN A 1 382 ? 66.590 87.837 55.465 1.00 22.12 382 ASN A O 1
ATOM 5703 N N . HIS A 1 383 ? 66.943 87.901 57.678 1.00 17.51 383 HIS A N 1
ATOM 5704 C CA . HIS A 1 383 ? 65.536 88.107 58.011 1.00 16.27 383 HIS A CA 1
ATOM 5705 C C . HIS A 1 383 ? 65.329 89.595 58.270 1.00 14.46 383 HIS A C 1
ATOM 5706 O O . HIS A 1 383 ? 65.336 90.072 59.403 1.00 21.77 383 HIS A O 1
ATOM 5720 N N . VAL A 1 384 ? 65.136 90.334 57.176 1.00 12.02 384 VAL A N 1
ATOM 5721 C CA . VAL A 1 384 ? 65.101 91.789 57.251 1.00 20.53 384 VAL A CA 1
ATOM 5722 C C . VAL A 1 384 ? 63.884 92.277 58.028 1.00 21.59 384 VAL A C 1
ATOM 5723 O O . VAL A 1 384 ? 63.973 93.265 58.759 1.00 26.62 384 VAL A O 1
ATOM 5736 N N . ARG A 1 385 ? 62.734 91.617 57.890 1.00 17.87 385 ARG A N 1
ATOM 5737 C CA . ARG A 1 385 ? 61.542 92.079 58.599 1.00 13.79 385 ARG A CA 1
ATOM 5738 C C . ARG A 1 385 ? 61.709 91.948 60.109 1.00 19.92 385 ARG A C 1
ATOM 5739 O O . ARG A 1 385 ? 61.348 92.864 60.863 1.00 19.70 385 ARG A O 1
ATOM 5760 N N . VAL A 1 386 ? 62.265 90.824 60.568 1.00 13.52 386 VAL A N 1
ATOM 5761 C CA . VAL A 1 386 ? 62.583 90.682 61.985 1.00 16.63 386 VAL A CA 1
ATOM 5762 C C . VAL A 1 386 ? 63.558 91.768 62.412 1.00 17.80 386 VAL A C 1
ATOM 5763 O O . VAL A 1 386 ? 63.450 92.325 63.509 1.00 21.05 386 VAL A O 1
ATOM 5776 N N . MET A 1 387 ? 64.530 92.077 61.554 1.00 13.89 387 MET A N 1
ATOM 5777 C CA . MET A 1 387 ? 65.520 93.098 61.877 1.00 17.76 387 MET A CA 1
ATOM 5778 C C . MET A 1 387 ? 64.871 94.465 62.063 1.00 20.86 387 MET A C 1
ATOM 5779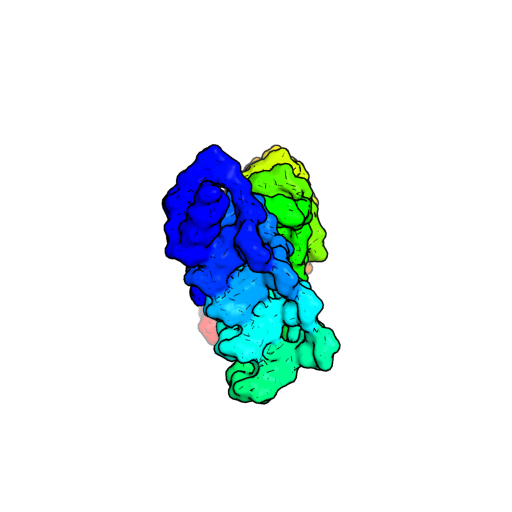 O O . MET A 1 387 ? 65.169 95.174 63.031 1.00 26.19 387 MET A O 1
ATOM 5793 N N . GLU A 1 388 ? 63.985 94.857 61.144 1.00 19.01 388 GLU A N 1
ATOM 5794 C CA . GLU A 1 388 ? 63.309 96.144 61.279 1.00 25.47 388 GLU A CA 1
ATOM 5795 C C . GLU A 1 388 ? 62.427 96.175 62.517 1.00 23.05 388 GLU A C 1
ATOM 5796 O O . GLU A 1 388 ? 62.383 97.188 63.221 1.00 29.47 388 GLU A O 1
ATOM 5808 N N . LEU A 1 389 ? 61.723 95.080 62.810 1.00 19.25 389 LEU A N 1
ATOM 5809 C CA . LEU A 1 389 ? 60.911 95.055 64.024 1.00 23.04 389 LEU A CA 1
ATOM 5810 C C . LEU A 1 389 ? 61.775 95.217 65.270 1.00 20.73 389 LEU A C 1
ATOM 5811 O O . LEU A 1 389 ? 61.452 96.012 66.163 1.00 25.47 389 LEU A O 1
ATOM 5827 N N . LEU A 1 390 ? 62.886 94.483 65.336 1.00 23.48 390 LEU A N 1
ATOM 5828 C CA . LEU A 1 390 ? 63.765 94.563 66.495 1.00 20.13 390 LEU A CA 1
ATOM 5829 C C . LEU A 1 390 ? 64.337 95.965 66.652 1.00 21.03 390 LEU A C 1
ATOM 5830 O O . LEU A 1 390 ? 64.358 96.515 67.758 1.00 25.87 390 LEU A O 1
ATOM 5846 N N . LEU A 1 391 ? 64.793 96.565 65.555 1.00 24.98 391 LEU A N 1
ATOM 5847 C CA . LEU A 1 391 ? 65.390 97.891 65.629 1.00 24.34 391 LEU A CA 1
ATOM 5848 C C . LEU A 1 391 ? 64.358 98.962 65.949 1.00 30.01 391 LEU A C 1
ATOM 5849 O O . LEU A 1 391 ? 64.694 99.966 66.585 1.00 36.52 391 LEU A O 1
ATOM 5865 N N . LYS A 1 392 ? 63.111 98.772 65.524 1.00 25.90 392 LYS A N 1
ATOM 5866 C CA . LYS A 1 392 ? 62.044 99.700 65.855 1.00 25.69 392 LYS A CA 1
ATOM 5867 C C . LYS A 1 392 ? 61.537 99.512 67.277 1.00 28.20 392 LYS A C 1
ATOM 5868 O O . LYS A 1 392 ? 60.887 100.419 67.804 1.00 28.02 392 LYS A O 1
ATOM 5887 N N . THR A 1 393 ? 61.827 98.375 67.916 1.00 31.46 393 THR A N 1
ATOM 5888 C CA . THR A 1 393 ? 61.399 98.149 69.291 1.00 25.89 393 THR A CA 1
ATOM 5889 C C . THR A 1 393 ? 62.633 98.050 70.198 1.00 25.55 393 THR A C 1
ATOM 5890 O O . THR A 1 393 ? 62.760 97.152 71.029 1.00 30.74 393 THR A O 1
ATOM 5901 N N . GLY A 1 394 ? 63.583 98.960 70.011 1.00 27.63 394 GLY A N 1
ATOM 5902 C CA . GLY A 1 394 ? 64.659 99.141 70.964 1.00 29.22 394 GLY A CA 1
ATOM 5903 C C . GLY A 1 394 ? 65.757 98.102 70.955 1.00 26.95 394 GLY A C 1
ATOM 5904 O O . GLY A 1 394 ? 66.358 97.858 72.006 1.00 29.45 394 GLY A O 1
ATOM 5908 N N . ALA A 1 395 ? 66.043 97.478 69.816 1.00 29.21 395 ALA A N 1
ATOM 5909 C CA . ALA A 1 395 ? 67.178 96.569 69.718 1.00 30.93 395 ALA A CA 1
ATOM 5910 C C . ALA A 1 395 ? 68.443 97.376 69.451 1.00 31.00 395 ALA A C 1
ATOM 5911 O O . ALA A 1 395 ? 68.465 98.229 68.558 1.00 30.74 395 ALA A O 1
ATOM 5918 N N . SER A 1 396 ? 69.488 97.112 70.228 1.00 28.34 396 SER A N 1
ATOM 5919 C CA . SER A 1 396 ? 70.742 97.834 70.067 1.00 26.91 396 SER A CA 1
ATOM 5920 C C . SER A 1 396 ? 71.389 97.471 68.736 1.00 28.51 396 SER A C 1
ATOM 5921 O O . SER A 1 396 ? 71.573 96.292 68.424 1.00 28.55 396 SER A O 1
ATOM 5929 N N . ILE A 1 397 ? 71.735 98.494 67.951 1.00 27.97 397 ILE A N 1
ATOM 5930 C CA . ILE A 1 397 ? 72.345 98.269 66.642 1.00 28.69 397 ILE A CA 1
ATOM 5931 C C . ILE A 1 397 ? 73.847 98.064 66.719 1.00 27.11 397 ILE A C 1
ATOM 5932 O O . ILE A 1 397 ? 74.453 97.639 65.728 1.00 32.58 397 ILE A O 1
ATOM 5948 N N . ASP A 1 398 ? 74.466 98.355 67.864 1.00 31.37 398 ASP A N 1
ATOM 5949 C CA . ASP A 1 398 ? 75.904 98.197 68.046 1.00 32.39 398 ASP A CA 1
ATOM 5950 C C . ASP A 1 398 ? 76.250 97.118 69.063 1.00 31.79 398 ASP A C 1
ATOM 5951 O O . ASP A 1 398 ? 77.402 97.048 69.504 1.00 34.19 398 ASP A O 1
ATOM 5960 N N . ALA A 1 399 ? 75.292 96.282 69.454 1.00 24.99 399 ALA A N 1
ATOM 5961 C CA . ALA A 1 399 ? 75.587 95.218 70.402 1.00 29.30 399 ALA A CA 1
ATOM 5962 C C . ALA A 1 399 ? 76.633 94.278 69.818 1.00 25.22 399 ALA A C 1
ATOM 5963 O O . ALA A 1 399 ? 76.638 93.997 68.618 1.00 26.87 399 ALA A O 1
ATOM 5970 N N . VAL A 1 400 ? 77.528 93.799 70.673 1.00 21.88 400 VAL A N 1
ATOM 5971 C CA . VAL A 1 400 ? 78.605 92.915 70.255 1.00 30.72 400 VAL A CA 1
ATOM 5972 C C . VAL A 1 400 ? 78.435 91.573 70.946 1.00 24.79 400 VAL A C 1
ATOM 5973 O O . VAL A 1 400 ? 77.921 91.487 72.065 1.00 27.83 400 VAL A O 1
ATOM 5986 N N . THR A 1 401 ? 78.860 90.520 70.260 1.00 26.46 401 THR A N 1
ATOM 5987 C CA . THR A 1 401 ? 78.890 89.185 70.838 1.00 32.62 401 THR A CA 1
ATOM 5988 C C . THR A 1 401 ? 80.155 89.049 71.682 1.00 29.41 401 THR A C 1
ATOM 5989 O O . THR A 1 401 ? 80.880 90.019 71.918 1.00 30.81 401 THR A O 1
ATOM 6000 N N . GLU A 1 402 ? 80.438 87.836 72.157 1.00 35.52 402 GLU A N 1
ATOM 6001 C CA . GLU A 1 402 ? 81.680 87.617 72.890 1.00 37.82 402 GLU A CA 1
ATOM 6002 C C . GLU A 1 402 ? 82.886 87.881 71.997 1.00 38.25 402 GLU A C 1
ATOM 6003 O O . GLU A 1 402 ? 83.866 88.500 72.429 1.00 38.36 402 GLU A O 1
ATOM 6015 N N . SER A 1 403 ? 82.823 87.445 70.746 1.00 37.13 403 SER A N 1
ATOM 6016 C CA . SER A 1 403 ? 83.882 87.685 69.771 1.00 34.58 403 SER A CA 1
ATOM 6017 C C . SER A 1 403 ? 83.934 89.126 69.288 1.00 34.33 403 SER A C 1
ATOM 6018 O O . SER A 1 403 ? 84.752 89.423 68.415 1.00 34.70 403 SER A O 1
ATOM 6026 N N . GLY A 1 404 ? 83.106 90.031 69.803 1.00 33.53 404 GLY A N 1
ATOM 6027 C CA . GLY A 1 404 ? 83.131 91.408 69.357 1.00 26.77 404 GLY A CA 1
ATOM 6028 C C . GLY A 1 404 ? 82.407 91.661 68.057 1.00 31.31 404 GLY A C 1
ATOM 6029 O O . GLY A 1 404 ? 82.585 92.727 67.462 1.00 31.09 404 GLY A O 1
ATOM 6033 N N . LEU A 1 405 ? 81.597 90.713 67.595 1.00 32.95 405 LEU A N 1
ATOM 6034 C CA . LEU A 1 405 ? 80.890 90.856 66.330 1.00 25.69 405 LEU A CA 1
ATOM 6035 C C . LEU A 1 405 ? 79.645 91.710 66.513 1.00 26.78 405 LEU A C 1
ATOM 6036 O O . LEU A 1 405 ? 78.831 91.448 67.401 1.00 27.21 405 LEU A O 1
ATOM 6052 N N . THR A 1 406 ? 79.495 92.721 65.674 1.00 23.67 406 THR A N 1
ATOM 6053 C CA . THR A 1 406 ? 78.268 93.501 65.605 1.00 22.32 406 THR A CA 1
ATOM 6054 C C . THR A 1 406 ? 77.328 92.887 64.582 1.00 26.40 406 THR A C 1
ATOM 6055 O O . THR A 1 406 ? 77.704 91.988 63.828 1.00 26.27 406 THR A O 1
ATOM 6066 N N . PRO A 1 407 ? 76.071 93.336 64.537 1.00 26.00 407 PRO A N 1
ATOM 6067 C CA . PRO A 1 407 ? 75.185 92.868 63.459 1.00 23.07 407 PRO A CA 1
ATOM 6068 C C . PRO A 1 407 ? 75.740 93.152 62.076 1.00 18.86 407 PRO A C 1
ATOM 6069 O O . PRO A 1 407 ? 75.558 92.345 61.156 1.00 23.37 407 PRO A O 1
ATOM 6080 N N . LEU A 1 408 ? 76.419 94.287 61.906 1.00 23.23 408 LEU A N 1
ATOM 6081 C CA . LEU A 1 408 ? 77.030 94.597 60.620 1.00 21.66 408 LEU A CA 1
ATOM 6082 C C . LEU A 1 408 ? 78.126 93.598 60.276 1.00 22.90 408 LEU A C 1
ATOM 6083 O O . LEU A 1 408 ? 78.254 93.188 59.119 1.00 26.08 408 LEU A O 1
ATOM 6099 N N . HIS A 1 409 ? 78.933 93.201 61.264 1.00 22.35 409 HIS A N 1
ATOM 6100 C CA . HIS A 1 409 ? 79.924 92.153 61.042 1.00 25.54 409 HIS A CA 1
ATOM 6101 C C . HIS A 1 409 ? 79.267 90.894 60.496 1.00 21.51 409 HIS A C 1
ATOM 6102 O O . HIS A 1 409 ? 79.706 90.328 59.489 1.00 26.97 409 HIS A O 1
ATOM 6116 N N . VAL A 1 410 ? 78.211 90.440 61.171 1.00 19.96 410 VAL A N 1
ATOM 6117 C CA . VAL A 1 410 ? 77.541 89.202 60.792 1.00 16.44 410 VAL A CA 1
ATOM 6118 C C . VAL A 1 410 ? 76.985 89.313 59.379 1.00 25.89 410 VAL A C 1
ATOM 6119 O O . VAL A 1 410 ? 77.181 88.424 58.541 1.00 27.11 410 VAL A O 1
ATOM 6132 N N . ALA A 1 411 ? 76.293 90.418 59.091 1.00 22.60 411 ALA A N 1
ATOM 6133 C CA . ALA A 1 411 ? 75.683 90.590 57.778 1.00 24.48 411 ALA A CA 1
ATOM 6134 C C . ALA A 1 411 ? 76.737 90.664 56.681 1.00 21.90 411 ALA A C 1
ATOM 6135 O O . ALA A 1 411 ? 76.556 90.090 55.603 1.00 25.46 411 ALA A O 1
ATOM 6142 N N . SER A 1 412 ? 77.838 91.374 56.930 1.00 24.14 412 SER A N 1
ATOM 6143 C CA . SER A 1 412 ? 78.896 91.467 55.933 1.00 26.66 412 SER A CA 1
ATOM 6144 C C . SER A 1 412 ? 79.534 90.110 55.683 1.00 28.20 412 SER A C 1
ATOM 6145 O O . SER A 1 412 ? 79.853 89.768 54.539 1.00 29.42 412 SER A O 1
ATOM 6153 N N . PHE A 1 413 ? 79.738 89.324 56.739 1.00 22.48 413 PHE A N 1
ATOM 6154 C CA . PHE A 1 413 ? 80.307 87.997 56.549 1.00 25.12 413 PHE A CA 1
ATOM 6155 C C . PHE A 1 413 ? 79.370 87.106 55.744 1.00 28.18 413 PHE A C 1
ATOM 6156 O O . PHE A 1 413 ? 79.814 86.380 54.847 1.00 31.19 413 PHE A O 1
ATOM 6173 N N . MET A 1 414 ? 78.072 87.149 56.042 1.00 30.08 414 MET A N 1
ATOM 6174 C CA . MET A 1 414 ? 77.113 86.327 55.318 1.00 21.06 414 MET A CA 1
ATOM 6175 C C . MET A 1 414 ? 76.777 86.880 53.940 1.00 19.20 414 MET A C 1
ATOM 6176 O O . MET A 1 414 ? 76.140 86.176 53.151 1.00 26.93 414 MET A O 1
ATOM 6190 N N . GLY A 1 415 ? 77.186 88.106 53.630 1.00 24.61 415 GLY A N 1
ATOM 6191 C CA . GLY A 1 415 ? 76.939 88.657 52.314 1.00 22.65 415 GLY A CA 1
ATOM 6192 C C . GLY A 1 415 ? 75.513 89.075 52.058 1.00 24.65 415 GLY A C 1
ATOM 6193 O O . GLY A 1 415 ? 75.101 89.150 50.901 1.00 33.76 415 GLY A O 1
ATOM 6197 N N . HIS A 1 416 ? 74.745 89.354 53.108 1.00 24.47 416 HIS A N 1
ATOM 6198 C CA . HIS A 1 416 ? 73.346 89.751 52.967 1.00 20.34 416 HIS A CA 1
ATOM 6199 C C . HIS A 1 416 ? 73.302 91.244 52.676 1.00 22.92 416 HIS A C 1
ATOM 6200 O O . HIS A 1 416 ? 73.293 92.080 53.578 1.00 27.86 416 HIS A O 1
ATOM 6214 N N . LEU A 1 417 ? 73.269 91.575 51.387 1.00 26.63 417 LEU A N 1
ATOM 6215 C CA . LEU A 1 417 ? 73.309 92.975 50.972 1.00 26.86 417 LEU A CA 1
ATOM 6216 C C . LEU A 1 417 ? 72.188 93.814 51.567 1.00 29.64 417 LEU A C 1
ATOM 6217 O O . LEU A 1 417 ? 72.475 94.916 52.065 1.00 29.05 417 LEU A O 1
ATOM 6233 N N . PRO A 1 418 ? 70.913 93.404 51.522 1.00 31.42 418 PRO A N 1
ATOM 6234 C CA . PRO A 1 418 ? 69.869 94.271 52.096 1.00 25.72 418 PRO A CA 1
ATOM 6235 C C . PRO A 1 418 ? 70.081 94.572 53.567 1.00 27.08 418 PRO A C 1
ATOM 6236 O O . PRO A 1 418 ? 69.855 95.708 54.002 1.00 26.69 418 PRO A O 1
ATOM 6247 N N . ILE A 1 419 ? 70.527 93.585 54.346 1.00 31.62 419 ILE A N 1
ATOM 6248 C CA . ILE A 1 419 ? 70.772 93.817 55.765 1.00 21.18 419 ILE A CA 1
ATOM 6249 C C . ILE A 1 419 ? 71.870 94.855 55.944 1.00 24.31 419 ILE A C 1
ATOM 6250 O O . ILE A 1 419 ? 71.751 95.773 56.761 1.00 29.67 419 ILE A O 1
ATOM 6266 N N . VAL A 1 420 ? 72.960 94.717 55.188 1.00 26.77 420 VAL A N 1
ATOM 6267 C CA . VAL A 1 420 ? 74.074 95.656 55.302 1.00 23.30 420 VAL A CA 1
ATOM 6268 C C . VAL A 1 420 ? 73.615 97.059 54.932 1.00 27.07 420 VAL A C 1
ATOM 6269 O O . VAL A 1 420 ? 73.928 98.040 55.620 1.00 33.47 420 VAL A O 1
ATOM 6282 N N . LYS A 1 421 ? 72.866 97.172 53.836 1.00 32.87 421 LYS A N 1
ATOM 6283 C CA . LYS A 1 421 ? 72.373 98.472 53.395 1.00 29.44 421 LYS A CA 1
ATOM 6284 C C . LYS A 1 421 ? 71.505 99.115 54.468 1.00 31.65 421 LYS A C 1
ATOM 6285 O O . LYS A 1 421 ? 71.693 100.285 54.819 1.00 35.79 421 LYS A O 1
ATOM 6304 N N . ASN A 1 422 ? 70.550 98.356 55.007 1.00 32.07 422 ASN A N 1
ATOM 6305 C CA . ASN A 1 422 ? 69.644 98.912 56.004 1.00 30.40 422 ASN A CA 1
ATOM 6306 C C . ASN A 1 422 ? 70.393 99.290 57.276 1.00 32.33 422 ASN A C 1
ATOM 6307 O O . ASN A 1 422 ? 70.132 100.343 57.869 1.00 33.54 422 ASN A O 1
ATOM 6318 N N . LEU A 1 423 ? 71.332 98.445 57.709 1.00 29.50 423 LEU A N 1
ATOM 6319 C CA . LEU A 1 423 ? 72.099 98.741 58.913 1.00 27.22 423 LEU A CA 1
ATOM 6320 C C . LEU A 1 423 ? 72.918 100.010 58.743 1.00 28.58 423 LEU A C 1
ATOM 6321 O O . LEU A 1 423 ? 72.996 100.833 59.661 1.00 33.42 423 LEU A O 1
ATOM 6337 N N . LEU A 1 424 ? 73.543 100.185 57.579 1.00 34.77 424 LEU A N 1
ATOM 6338 C CA . LEU A 1 424 ? 74.344 101.382 57.355 1.00 32.12 424 LEU A CA 1
ATOM 6339 C C . LEU A 1 424 ? 73.461 102.619 57.237 1.00 31.64 424 LEU A C 1
ATOM 6340 O O . LEU A 1 424 ? 73.849 103.708 57.676 1.00 35.51 424 LEU A O 1
ATOM 6356 N N . GLN A 1 425 ? 72.271 102.473 56.649 1.00 34.94 425 GLN A N 1
ATOM 6357 C CA . GLN A 1 425 ? 71.367 103.613 56.520 1.00 32.99 425 GLN A CA 1
ATOM 6358 C C . GLN A 1 425 ? 70.864 104.079 57.882 1.00 33.26 425 GLN A C 1
ATOM 6359 O O . GLN A 1 425 ? 70.696 105.282 58.109 1.00 33.86 425 GLN A O 1
ATOM 6373 N N . ARG A 1 426 ? 70.621 103.147 58.802 1.00 31.00 426 ARG A N 1
ATOM 6374 C CA . ARG A 1 426 ? 70.171 103.493 60.144 1.00 28.39 426 ARG A CA 1
ATOM 6375 C C . ARG A 1 426 ? 71.302 103.979 61.044 1.00 32.44 426 ARG A C 1
ATOM 6376 O O . ARG A 1 426 ? 71.061 104.238 62.227 1.00 35.81 426 ARG A O 1
ATOM 6397 N N . GLY A 1 427 ? 72.520 104.098 60.522 1.00 35.93 427 GLY A N 1
ATOM 6398 C CA . GLY A 1 427 ? 73.615 104.666 61.281 1.00 36.39 427 GLY A CA 1
ATOM 6399 C C . GLY A 1 427 ? 74.416 103.640 62.053 1.00 39.30 427 GLY A C 1
ATOM 6400 O O . GLY A 1 427 ? 74.649 103.801 63.254 1.00 42.52 427 GLY A O 1
ATOM 6404 N N . ALA A 1 428 ? 74.841 102.579 61.375 1.00 32.24 428 ALA A N 1
ATOM 6405 C CA . ALA A 1 428 ? 75.718 101.574 61.959 1.00 34.05 428 ALA A CA 1
ATOM 6406 C C . ALA A 1 428 ? 77.145 101.869 61.516 1.00 36.78 428 ALA A C 1
ATOM 6407 O O . ALA A 1 428 ? 77.418 101.968 60.315 1.00 37.72 428 ALA A O 1
ATOM 6414 N N . SER A 1 429 ? 78.045 102.014 62.476 1.00 36.94 429 SER A N 1
ATOM 6415 C CA . SER A 1 429 ? 79.424 102.351 62.148 1.00 37.42 429 SER A CA 1
ATOM 6416 C C . SER A 1 429 ? 80.087 101.175 61.434 1.00 36.72 429 SER A C 1
ATOM 6417 O O . SER A 1 429 ? 80.045 100.049 61.940 1.00 35.72 429 SER A O 1
ATOM 6425 N N . PRO A 1 430 ? 80.697 101.385 60.262 1.00 37.37 430 PRO A N 1
ATOM 6426 C CA . PRO A 1 430 ? 81.391 100.281 59.590 1.00 36.09 430 PRO A CA 1
ATOM 6427 C C . PRO A 1 430 ? 82.824 100.079 60.049 1.00 38.79 430 PRO A C 1
ATOM 6428 O O . PRO A 1 430 ? 83.504 99.198 59.508 1.00 40.24 430 PRO A O 1
ATOM 6439 N N . ASN A 1 431 ? 83.308 100.864 61.008 1.00 39.74 431 ASN A N 1
ATOM 6440 C CA . ASN A 1 431 ? 84.695 100.804 61.445 1.00 38.24 431 ASN A CA 1
ATOM 6441 C C . ASN A 1 431 ? 84.868 100.110 62.791 1.00 37.56 431 ASN A C 1
ATOM 6442 O O . ASN A 1 431 ? 85.966 100.145 63.354 1.00 43.30 431 ASN A O 1
ATOM 6453 N N . VAL A 1 432 ? 83.816 99.485 63.318 1.00 39.36 432 VAL A N 1
ATOM 6454 C CA . VAL A 1 432 ? 83.970 98.654 64.509 1.00 37.45 432 VAL A CA 1
ATOM 6455 C C . VAL A 1 432 ? 84.909 97.489 64.208 1.00 32.39 432 VAL A C 1
ATOM 6456 O O . VAL A 1 432 ? 85.164 97.137 63.051 1.00 39.39 432 VAL A O 1
ATOM 6469 N N . SER A 1 433 ? 85.427 96.880 65.271 1.00 34.90 433 SER A N 1
ATOM 6470 C CA . SER A 1 433 ? 86.420 95.821 65.157 1.00 34.45 433 SER A CA 1
ATOM 6471 C C . SER A 1 433 ? 86.054 94.652 66.063 1.00 36.28 433 SER A C 1
ATOM 6472 O O . SER A 1 433 ? 85.333 94.801 67.051 1.00 35.44 433 SER A O 1
ATOM 6480 N N . ASN A 1 434 ? 86.578 93.482 65.708 1.00 40.99 434 ASN A N 1
ATOM 6481 C CA . ASN A 1 434 ? 86.327 92.239 66.421 1.00 40.49 434 ASN A CA 1
ATOM 6482 C C . ASN A 1 434 ? 87.360 92.066 67.538 1.00 41.37 434 ASN A C 1
ATOM 6483 O O . ASN A 1 434 ? 88.164 92.960 67.811 1.00 37.70 434 ASN A O 1
ATOM 6494 N N . VAL A 1 435 ? 87.354 90.904 68.199 1.00 42.81 435 VAL A N 1
ATOM 6495 C CA . VAL A 1 435 ? 88.419 90.595 69.154 1.00 43.27 435 VAL A CA 1
ATOM 6496 C C . VAL A 1 435 ? 89.763 90.572 68.437 1.00 44.17 435 VAL A C 1
ATOM 6497 O O . VAL A 1 435 ? 90.753 91.141 68.911 1.00 42.89 435 VAL A O 1
ATOM 6510 N N . LYS A 1 436 ? 89.816 89.913 67.284 1.00 47.66 436 LYS A N 1
ATOM 6511 C CA . LYS A 1 436 ? 90.826 90.244 66.292 1.00 45.73 436 LYS A CA 1
ATOM 6512 C C . LYS A 1 436 ? 90.398 91.541 65.625 1.00 45.26 436 LYS A C 1
ATOM 6513 O O . LYS A 1 436 ? 89.212 91.753 65.368 1.00 49.30 436 LYS A O 1
ATOM 6532 N N . VAL A 1 437 ? 91.352 92.414 65.324 1.00 43.49 437 VAL A N 1
ATOM 6533 C CA . VAL A 1 437 ? 90.941 93.749 64.914 1.00 43.12 437 VAL A CA 1
ATOM 6534 C C . VAL A 1 437 ? 90.533 93.646 63.452 1.00 44.94 437 VAL A C 1
ATOM 6535 O O . VAL A 1 437 ? 91.296 93.973 62.537 1.00 51.61 437 VAL A O 1
ATOM 6548 N N . GLU A 1 438 ? 89.296 93.210 63.240 1.00 38.89 438 GLU A N 1
ATOM 6549 C CA . GLU A 1 438 ? 88.756 92.926 61.922 1.00 39.70 438 GLU A CA 1
ATOM 6550 C C . GLU A 1 438 ? 87.423 93.640 61.790 1.00 37.41 438 GLU A C 1
ATOM 6551 O O . GLU A 1 438 ? 86.531 93.460 62.625 1.00 38.94 438 GLU A O 1
ATOM 6563 N N . THR A 1 439 ? 87.296 94.441 60.756 1.00 29.07 439 THR A N 1
ATOM 6564 C CA . THR A 1 439 ? 86.123 95.252 60.506 1.00 29.68 439 THR A CA 1
ATOM 6565 C C . THR A 1 439 ? 85.154 94.507 59.606 1.00 29.27 439 THR A C 1
ATOM 6566 O O . THR A 1 439 ? 85.457 93.423 59.102 1.00 29.86 439 THR A O 1
ATOM 6577 N N . PRO A 1 440 ? 83.949 95.045 59.406 1.00 25.92 440 PRO A N 1
ATOM 6578 C CA . PRO A 1 440 ? 83.041 94.434 58.423 1.00 29.58 440 PRO A CA 1
ATOM 6579 C C . PRO A 1 440 ? 83.663 94.299 57.047 1.00 23.51 440 PRO A C 1
ATOM 6580 O O . PRO A 1 440 ? 83.379 93.328 56.338 1.00 28.53 440 PRO A O 1
ATOM 6591 N N . LEU A 1 441 ? 84.500 95.257 56.645 1.00 23.69 441 LEU A N 1
ATOM 6592 C CA . LEU A 1 441 ? 85.168 95.158 55.354 1.00 24.98 441 LEU A CA 1
ATOM 6593 C C . LEU A 1 441 ? 86.091 93.949 55.297 1.00 25.83 441 LEU A C 1
ATOM 6594 O O . LEU A 1 441 ? 86.165 93.281 54.261 1.00 31.28 441 LEU A O 1
ATOM 6610 N N . HIS A 1 442 ? 86.793 93.648 56.392 1.00 27.94 442 HIS A N 1
ATOM 6611 C CA . HIS A 1 442 ? 87.590 92.427 56.441 1.00 26.94 442 HIS A CA 1
ATOM 6612 C C . HIS A 1 442 ? 86.716 91.200 56.229 1.00 23.00 442 HIS A C 1
ATOM 6613 O O . HIS A 1 442 ? 87.089 90.286 55.488 1.00 30.00 442 HIS A O 1
ATOM 6627 N N . MET A 1 443 ? 85.557 91.160 56.885 1.00 23.83 443 MET A N 1
ATOM 6628 C CA . MET A 1 443 ? 84.676 90.005 56.766 1.00 28.51 443 MET A CA 1
ATOM 6629 C C . MET A 1 443 ? 84.145 89.863 55.346 1.00 30.34 443 MET A C 1
ATOM 6630 O O . MET A 1 443 ? 84.049 88.749 54.822 1.00 32.25 443 MET A O 1
ATOM 6644 N N . ALA A 1 444 ? 83.783 90.980 54.714 1.00 29.52 444 ALA A N 1
ATOM 6645 C CA . ALA A 1 444 ? 83.327 90.930 53.331 1.00 25.70 444 ALA A CA 1
ATOM 6646 C C . ALA A 1 444 ? 84.437 90.450 52.408 1.00 26.59 444 ALA A C 1
ATOM 6647 O O . ALA A 1 444 ? 84.199 89.632 51.513 1.00 29.73 444 ALA A O 1
ATOM 6654 N N . ALA A 1 445 ? 85.662 90.940 52.616 1.00 30.90 445 ALA A N 1
ATOM 6655 C CA . ALA A 1 445 ? 86.786 90.506 51.793 1.00 27.84 445 ALA A CA 1
ATOM 6656 C C . ALA A 1 445 ? 87.047 89.017 51.962 1.00 26.20 445 ALA A C 1
ATOM 6657 O O . ALA A 1 445 ? 87.299 88.303 50.985 1.00 32.10 445 ALA A O 1
ATOM 6664 N N . ARG A 1 446 ? 86.991 88.529 53.202 1.00 31.99 446 ARG A N 1
ATOM 6665 C CA . ARG A 1 446 ? 87.314 87.132 53.469 1.00 30.77 446 ARG A CA 1
ATOM 6666 C C . ARG A 1 446 ? 86.348 86.197 52.755 1.00 32.41 446 ARG A C 1
ATOM 6667 O O . ARG A 1 446 ? 86.757 85.165 52.213 1.00 36.36 446 ARG A O 1
ATOM 6688 N N . ALA A 1 447 ? 85.063 86.541 52.747 1.00 30.65 447 ALA A N 1
ATOM 6689 C CA . ALA A 1 447 ? 84.044 85.748 52.077 1.00 30.40 447 ALA A CA 1
ATOM 6690 C C . ALA A 1 447 ? 83.854 86.137 50.617 1.00 27.92 447 ALA A C 1
ATOM 6691 O O . ALA A 1 447 ? 83.029 85.526 49.931 1.00 32.84 447 ALA A O 1
ATOM 6698 N N . GLY A 1 448 ? 84.584 87.135 50.132 1.00 32.21 448 GLY A N 1
ATOM 6699 C CA . GLY A 1 448 ? 84.481 87.525 48.736 1.00 30.59 448 GLY A CA 1
ATOM 6700 C C . GLY A 1 448 ? 83.111 88.020 48.331 1.00 28.69 448 GLY A C 1
ATOM 6701 O O . GLY A 1 448 ? 82.636 87.696 47.236 1.00 37.22 448 GLY A O 1
ATOM 6705 N N . HIS A 1 449 ? 82.461 88.805 49.190 1.00 33.92 449 HIS A N 1
ATOM 6706 C CA . HIS A 1 449 ? 81.166 89.407 48.876 1.00 26.45 449 HIS A CA 1
ATOM 6707 C C . HIS A 1 449 ? 81.432 90.787 48.289 1.00 27.82 449 HIS A C 1
ATOM 6708 O O . HIS A 1 449 ? 81.483 91.791 48.999 1.00 32.20 449 HIS A O 1
ATOM 6722 N N . THR A 1 450 ? 81.599 90.833 46.967 1.00 29.35 450 THR A N 1
ATOM 6723 C CA . THR A 1 450 ? 82.050 92.062 46.322 1.00 32.57 450 THR A CA 1
ATOM 6724 C C . THR A 1 450 ? 81.036 93.188 46.480 1.00 32.76 450 THR A C 1
ATOM 6725 O O . THR A 1 450 ? 81.417 94.341 46.692 1.00 33.53 450 THR A O 1
ATOM 6736 N N . GLU A 1 451 ? 79.742 92.882 46.361 1.00 37.14 451 GLU A N 1
ATOM 6737 C CA . GLU A 1 451 ? 78.727 93.928 46.469 1.00 33.08 451 GLU A CA 1
ATOM 6738 C C . GLU A 1 451 ? 78.695 94.532 47.870 1.00 34.40 451 GLU A C 1
ATOM 6739 O O . GLU A 1 451 ? 78.601 95.756 48.029 1.00 33.62 451 GLU A O 1
ATOM 6751 N N . VAL A 1 452 ? 78.766 93.688 48.900 1.00 33.31 452 VAL A N 1
ATOM 6752 C CA . VAL A 1 452 ? 78.767 94.196 50.268 1.00 30.14 452 VAL A CA 1
ATOM 6753 C C . VAL A 1 452 ? 80.010 95.036 50.518 1.00 29.50 452 VAL A C 1
ATOM 6754 O O . VAL A 1 452 ? 79.943 96.096 51.149 1.00 31.98 452 VAL A O 1
ATOM 6767 N N . ALA A 1 453 ? 81.165 94.573 50.038 1.00 31.69 453 ALA A N 1
ATOM 6768 C CA . ALA A 1 453 ? 82.389 95.348 50.190 1.00 28.81 453 ALA A CA 1
ATOM 6769 C C . ALA A 1 453 ? 82.285 96.681 49.463 1.00 34.52 453 ALA A C 1
ATOM 6770 O O . ALA A 1 453 ? 82.777 97.702 49.952 1.00 34.87 453 ALA A O 1
ATOM 6777 N N . LYS A 1 454 ? 81.656 96.691 48.287 1.00 38.13 454 LYS A N 1
ATOM 6778 C CA . LYS A 1 454 ? 81.499 97.933 47.539 1.00 36.75 454 LYS A CA 1
ATOM 6779 C C . LYS A 1 454 ? 80.606 98.915 48.283 1.00 42.67 454 LYS A C 1
ATOM 6780 O O . LYS A 1 454 ? 80.893 100.115 48.319 1.00 41.51 454 LYS A O 1
ATOM 6799 N N . TYR A 1 455 ? 79.507 98.435 48.867 1.00 41.05 455 TYR A N 1
ATOM 6800 C CA . TYR A 1 455 ? 78.666 99.334 49.649 1.00 36.86 455 TYR A CA 1
ATOM 6801 C C . TYR A 1 455 ? 79.397 99.825 50.892 1.00 36.25 455 TYR A C 1
ATOM 6802 O O . TYR A 1 455 ? 79.267 100.990 51.284 1.00 38.22 455 TYR A O 1
ATOM 6820 N N . LEU A 1 456 ? 80.172 98.946 51.530 1.00 36.86 456 LEU A N 1
ATOM 6821 C CA . LEU A 1 456 ? 80.941 99.357 52.699 1.00 33.20 456 LEU A CA 1
ATOM 6822 C C . LEU A 1 456 ? 81.953 100.438 52.338 1.00 34.90 456 LEU A C 1
ATOM 6823 O O . LEU A 1 456 ? 82.101 101.427 53.062 1.00 39.34 456 LEU A O 1
ATOM 6839 N N . LEU A 1 457 ? 82.651 100.270 51.212 1.00 39.96 457 LEU A N 1
ATOM 6840 C CA . LEU A 1 457 ? 83.650 101.243 50.785 1.00 39.97 457 LEU A CA 1
ATOM 6841 C C . LEU A 1 457 ? 83.017 102.545 50.311 1.00 40.19 457 LEU A C 1
ATOM 6842 O O . LEU A 1 457 ? 83.589 103.618 50.528 1.00 42.28 457 LEU A O 1
ATOM 6858 N N . GLN A 1 458 ? 81.858 102.475 49.653 1.00 43.66 458 GLN A N 1
ATOM 6859 C CA . GLN A 1 458 ? 81.123 103.685 49.304 1.00 43.79 458 GLN A CA 1
ATOM 6860 C C . GLN A 1 458 ? 80.636 104.419 50.543 1.00 43.62 458 GLN A C 1
ATOM 6861 O O . GLN A 1 458 ? 80.370 105.623 50.475 1.00 45.53 458 GLN A O 1
ATOM 6875 N N . ASN A 1 459 ? 80.505 103.712 51.664 1.00 41.72 459 ASN A N 1
ATOM 6876 C CA . ASN A 1 459 ? 80.339 104.328 52.971 1.00 39.55 459 ASN A CA 1
ATOM 6877 C C . ASN A 1 459 ? 81.724 104.721 53.475 1.00 44.92 459 ASN A C 1
ATOM 6878 O O . ASN A 1 459 ? 82.674 104.770 52.688 1.00 44.91 459 ASN A O 1
ATOM 6889 N N . LYS A 1 460 ? 81.862 105.017 54.766 1.00 45.07 460 LYS A N 1
ATOM 6890 C CA . LYS A 1 460 ? 83.133 105.465 55.333 1.00 44.89 460 LYS A CA 1
ATOM 6891 C C . LYS A 1 460 ? 83.946 104.307 55.897 1.00 42.29 460 LYS A C 1
ATOM 6892 O O . LYS A 1 460 ? 84.687 104.474 56.870 1.00 42.19 460 LYS A O 1
ATOM 6911 N N . ALA A 1 461 ? 83.828 103.120 55.309 1.00 39.26 461 ALA A N 1
ATOM 6912 C CA . ALA A 1 461 ? 84.621 101.972 55.736 1.00 39.85 461 ALA A CA 1
ATOM 6913 C C . ALA A 1 461 ? 86.101 102.216 55.470 1.00 35.57 461 ALA A C 1
ATOM 6914 O O . ALA A 1 461 ? 86.470 102.757 54.429 1.00 40.56 461 ALA A O 1
ATOM 6921 N N . GLU B 2 2 ? 47.700 49.707 46.988 1.00 39.30 2 GLU W N 1
ATOM 6922 C CA . GLU B 2 2 ? 46.824 50.842 47.251 1.00 44.08 2 GLU W CA 1
ATOM 6923 C C . GLU B 2 2 ? 45.608 50.411 48.061 1.00 46.86 2 GLU W C 1
ATOM 6924 O O . GLU B 2 2 ? 45.048 49.338 47.834 1.00 45.50 2 GLU W O 1
ATOM 6927 N N . GLU B 2 3 ? 45.207 51.253 49.011 1.00 41.45 3 GLU W N 1
ATOM 6928 C CA . GLU B 2 3 ? 44.068 51.062 49.904 1.00 41.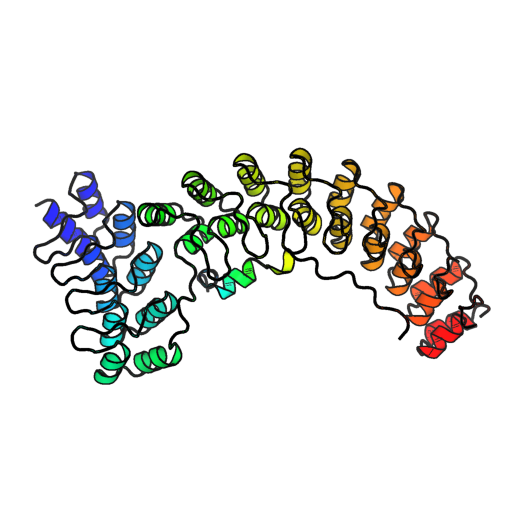78 3 GLU W CA 1
ATOM 6929 C C . GLU B 2 3 ? 44.363 50.041 50.998 1.00 41.82 3 GLU W C 1
ATOM 6930 O O . GLU B 2 3 ? 43.507 49.833 51.867 1.00 41.25 3 GLU W O 1
ATOM 6934 N N . LEU B 2 4 ? 45.535 49.397 50.991 1.00 33.62 4 LEU W N 1
ATOM 6935 C CA . LEU B 2 4 ? 45.878 48.422 52.018 1.00 33.26 4 LEU W CA 1
ATOM 6936 C C . LEU B 2 4 ? 47.321 48.557 52.489 1.00 28.58 4 LEU W C 1
ATOM 6937 O O . LEU B 2 4 ? 47.787 47.700 53.250 1.00 36.91 4 LEU W O 1
ATOM 6953 N N . GLN B 2 5 ? 48.047 49.590 52.058 1.00 29.96 5 GLN W N 1
ATOM 6954 C CA . GLN B 2 5 ? 49.419 49.763 52.518 1.00 17.81 5 GLN W CA 1
ATOM 6955 C C . GLN B 2 5 ? 49.471 50.056 54.011 1.00 19.32 5 GLN W C 1
ATOM 6956 O O . GLN B 2 5 ? 50.415 49.643 54.693 1.00 29.86 5 GLN W O 1
ATOM 6960 N N . ASP B 2 6 ? 48.465 50.757 54.538 1.00 21.71 6 ASP W N 1
ATOM 6961 C CA . ASP B 2 6 ? 48.429 51.089 55.956 1.00 23.40 6 ASP W CA 1
ATOM 6962 C C . ASP B 2 6 ? 48.289 49.862 56.846 1.00 25.68 6 ASP W C 1
ATOM 6963 O O . ASP B 2 6 ? 48.513 49.969 58.056 1.00 26.91 6 ASP W O 1
ATOM 6967 N N . ASP B 2 7 ? 47.923 48.710 56.283 1.00 16.97 7 ASP W N 1
ATOM 6968 C CA . ASP B 2 7 ? 47.801 47.486 57.060 1.00 16.15 7 ASP W CA 1
ATOM 6969 C C . ASP B 2 7 ? 49.149 46.907 57.467 1.00 14.86 7 ASP W C 1
ATOM 6970 O O . ASP B 2 7 ? 49.178 45.951 58.249 1.00 26.38 7 ASP W O 1
ATOM 6979 N N . TYR B 2 8 ? 50.254 47.449 56.963 1.00 14.94 8 TYR W N 1
ATOM 6980 C CA . TYR B 2 8 ? 51.577 46.879 57.164 1.00 14.40 8 TYR W CA 1
ATOM 6981 C C . TYR B 2 8 ? 52.377 47.700 58.167 1.00 13.76 8 TYR W C 1
ATOM 6982 O O . TYR B 2 8 ? 52.163 48.904 58.330 1.00 22.35 8 TYR W O 1
ATOM 7000 N N . GLU B 2 9 ? 53.309 47.021 58.839 1.00 11.73 9 GLU W N 1
ATOM 7001 C CA . GLU B 2 9 ? 53.993 47.616 59.982 1.00 12.88 9 GLU W CA 1
ATOM 7002 C C . GLU B 2 9 ? 54.870 48.793 59.573 1.00 17.66 9 GLU W C 1
ATOM 7003 O O . GLU B 2 9 ? 54.896 49.817 60.263 1.00 17.16 9 GLU W O 1
ATOM 7015 N N . ASP B 2 10 ? 55.608 48.667 58.469 1.00 15.31 10 ASP W N 1
ATOM 7016 C CA . ASP B 2 10 ? 56.515 49.740 58.068 1.00 18.69 10 ASP W CA 1
ATOM 7017 C C . ASP B 2 10 ? 55.741 50.994 57.681 1.00 16.58 10 ASP W C 1
ATOM 7018 O O . ASP B 2 10 ? 56.103 52.115 58.070 1.00 18.88 10 ASP W O 1
ATOM 7027 N N . MET B 2 11 ? 54.665 50.823 56.911 1.00 19.05 11 MET W N 1
ATOM 7028 C CA . MET B 2 11 ? 53.854 51.967 56.520 1.00 16.11 11 MET W CA 1
ATOM 7029 C C . MET B 2 11 ? 53.217 52.624 57.736 1.00 7.77 11 MET W C 1
ATOM 7030 O O . MET B 2 11 ? 53.137 53.853 57.812 1.00 10.60 11 MET W O 1
ATOM 7044 N N . MET B 2 12 ? 52.750 51.823 58.696 1.00 13.69 12 MET W N 1
ATOM 7045 C CA . MET B 2 12 ? 52.178 52.401 59.908 1.00 13.57 12 MET W CA 1
ATOM 7046 C C . MET B 2 12 ? 53.229 53.157 60.709 1.00 13.59 12 MET W C 1
ATOM 7047 O O . MET B 2 12 ? 52.952 54.236 61.246 1.00 23.02 12 MET W O 1
ATOM 7061 N N . GLU B 2 13 ? 54.441 52.609 60.804 1.00 3.39 13 GLU W N 1
ATOM 7062 C CA . GLU B 2 13 ? 55.526 53.328 61.462 1.00 20.34 13 GLU W CA 1
ATOM 7063 C C . GLU B 2 13 ? 55.757 54.681 60.810 1.00 14.63 13 GLU W C 1
ATOM 7064 O O . GLU B 2 13 ? 55.886 55.700 61.497 1.00 21.03 13 GLU W O 1
ATOM 7076 N N . GLU B 2 14 ? 55.812 54.711 59.480 1.00 14.82 14 GLU W N 1
ATOM 7077 C CA . GLU B 2 14 ? 55.996 55.983 58.792 1.00 10.96 14 GLU W CA 1
ATOM 7078 C C . GLU B 2 14 ? 54.821 56.924 59.029 1.00 19.28 14 GLU W C 1
ATOM 7079 O O . GLU B 2 14 ? 55.018 58.134 59.180 1.00 24.65 14 GLU W O 1
ATOM 7091 N N . ASN B 2 15 ? 53.599 56.391 59.063 1.00 20.62 15 ASN W N 1
ATOM 7092 C CA . ASN B 2 15 ? 52.424 57.235 59.241 1.00 10.68 15 ASN W CA 1
ATOM 7093 C C . ASN B 2 15 ? 52.395 57.864 60.630 1.00 13.69 15 ASN W C 1
ATOM 7094 O O . ASN B 2 15 ? 52.011 59.029 60.779 1.00 11.25 15 ASN W O 1
ATOM 7105 N N . LEU B 2 16 ? 52.793 57.111 61.657 1.00 20.38 16 LEU W N 1
ATOM 7106 C CA . LEU B 2 16 ? 52.743 57.622 63.021 1.00 14.29 16 LEU W CA 1
ATOM 7107 C C . LEU B 2 16 ? 53.838 58.641 63.313 1.00 22.54 16 LEU W C 1
ATOM 7108 O O . LEU B 2 16 ? 53.679 59.447 64.235 1.00 17.19 16 LEU W O 1
ATOM 7124 N N . GLU B 2 17 ? 54.937 58.621 62.561 1.00 15.05 17 GLU W N 1
ATOM 7125 C CA . GLU B 2 17 ? 55.953 59.673 62.607 1.00 11.15 17 GLU W CA 1
ATOM 7126 C C . GLU B 2 17 ? 56.536 59.836 64.014 1.00 17.86 17 GLU W C 1
ATOM 7127 O O . GLU B 2 17 ? 56.364 60.855 64.681 1.00 15.24 17 GLU W O 1
ATOM 7139 N N . GLN B 2 18 ? 57.244 58.792 64.449 1.00 20.61 18 GLN W N 1
ATOM 7140 C CA . GLN B 2 18 ? 57.906 58.844 65.750 1.00 14.00 18 GLN W CA 1
ATOM 7141 C C . GLN B 2 18 ? 58.840 60.043 65.865 1.00 19.51 18 GLN W C 1
ATOM 7142 O O . GLN B 2 18 ? 59.053 60.560 66.967 1.00 18.32 18 GLN W O 1
ATOM 7156 N N . GLU B 2 19 ? 59.408 60.497 64.746 1.00 20.94 19 GLU W N 1
ATOM 7157 C CA . GLU B 2 19 ? 60.347 61.613 64.782 1.00 23.08 19 GLU W CA 1
ATOM 7158 C C . GLU B 2 19 ? 59.693 62.919 65.215 1.00 23.87 19 GLU W C 1
ATOM 7159 O O . GLU B 2 19 ? 60.382 63.793 65.750 1.00 23.84 19 GLU W O 1
ATOM 7163 N N . GLU B 2 20 ? 58.388 63.073 65.003 1.00 21.72 20 GLU W N 1
ATOM 7164 C CA . GLU B 2 20 ? 57.683 64.295 65.369 1.00 18.13 20 GLU W CA 1
ATOM 7165 C C . GLU B 2 20 ? 57.468 64.435 66.870 1.00 20.02 20 GLU W C 1
ATOM 7166 O O . GLU B 2 20 ? 57.002 65.489 67.313 1.00 13.68 20 GLU W O 1
ATOM 7178 N N . TYR B 2 21 ? 57.777 63.404 67.656 1.00 22.08 21 TYR W N 1
ATOM 7179 C CA . TYR B 2 21 ? 57.679 63.464 69.109 1.00 15.68 21 TYR W CA 1
ATOM 7180 C C . TYR B 2 21 ? 59.046 63.597 69.766 1.00 15.95 21 TYR W C 1
ATOM 7181 O O . TYR B 2 21 ? 59.159 63.426 70.985 1.00 18.58 21 TYR W O 1
ATOM 7199 N N . GLU B 2 22 ? 60.079 63.907 68.990 1.00 25.22 22 GLU W N 1
ATOM 7200 C CA . GLU B 2 22 ? 61.445 64.029 69.468 1.00 29.25 22 GLU W CA 1
ATOM 7201 C C . GLU B 2 22 ? 61.914 65.470 69.328 1.00 30.24 22 GLU W C 1
ATOM 7202 O O . GLU B 2 22 ? 61.491 66.189 68.420 1.00 29.32 22 GLU W O 1
ATOM 7214 N N . ASP B 2 23 ? 62.781 65.891 70.243 1.00 37.98 23 ASP W N 1
ATOM 7215 C CA . ASP B 2 23 ? 63.422 67.194 70.132 1.00 38.12 23 ASP W CA 1
ATOM 7216 C C . ASP B 2 23 ? 64.565 67.092 69.126 1.00 45.29 23 ASP W C 1
ATOM 7217 O O . ASP B 2 23 ? 65.634 66.571 69.468 1.00 49.42 23 ASP W O 1
ATOM 7226 N N . PRO B 2 24 ? 64.395 67.569 67.874 1.00 50.83 24 PRO W N 1
ATOM 7227 C CA . PRO B 2 24 ? 65.422 67.303 66.854 1.00 54.28 24 PRO W CA 1
ATOM 7228 C C . PRO B 2 24 ? 66.782 67.876 67.214 1.00 54.92 24 PRO W C 1
ATOM 7229 O O . PRO B 2 24 ? 67.765 67.136 67.326 1.00 53.45 24 PRO W O 1
ATOM 7240 N N . ASP B 2 25 ? 66.850 69.192 67.398 1.00 60.72 25 ASP W N 1
ATOM 7241 C CA . ASP B 2 25 ? 68.109 69.845 67.720 1.00 65.10 25 ASP W CA 1
ATOM 7242 C C . ASP B 2 25 ? 67.872 71.339 67.873 1.00 66.51 25 ASP W C 1
ATOM 7243 O O . ASP B 2 25 ? 66.839 71.865 67.450 1.00 67.63 25 ASP W O 1
ATOM 7247 N N . ILE B 2 26 ? 68.844 72.010 68.482 1.00 73.56 26 ILE W N 1
ATOM 7248 C CA . ILE B 2 26 ? 68.856 73.466 68.587 1.00 74.67 26 ILE W CA 1
ATOM 7249 C C . ILE B 2 26 ? 70.032 73.975 67.763 1.00 76.22 26 ILE W C 1
ATOM 7250 O O . ILE B 2 26 ? 71.105 74.242 68.323 1.00 75.64 26 ILE W O 1
ATOM 7254 N N . PRO B 2 27 ? 69.890 74.122 66.446 1.00 79.68 27 PRO W N 1
ATOM 7255 C CA . PRO B 2 27 ? 71.049 74.474 65.621 1.00 79.56 27 PRO W CA 1
ATOM 7256 C C . PRO B 2 27 ? 71.603 75.845 65.969 1.00 78.70 27 PRO W C 1
ATOM 7257 O O . PRO B 2 27 ? 70.870 76.770 66.328 1.00 76.59 27 PRO W O 1
ATOM 7268 N N . GLU B 2 28 ? 72.922 75.963 65.855 1.00 81.50 28 GLU W N 1
ATOM 7269 C CA . GLU B 2 28 ? 73.636 77.209 66.105 1.00 81.15 28 GLU W CA 1
ATOM 7270 C C . GLU B 2 28 ? 74.364 77.728 64.878 1.00 81.50 28 GLU W C 1
ATOM 7271 O O . GLU B 2 28 ? 74.368 78.938 64.637 1.00 79.21 28 GLU W O 1
ATOM 7275 N N . SER B 2 29 ? 74.975 76.844 64.091 1.00 84.15 29 SER W N 1
ATOM 7276 C CA . SER B 2 29 ? 75.681 77.228 62.872 1.00 83.56 29 SER W CA 1
ATOM 7277 C C . SER B 2 29 ? 76.746 78.280 63.176 1.00 85.20 29 SER W C 1
ATOM 7278 O O . SER B 2 29 ? 76.670 79.431 62.741 1.00 84.79 29 SER W O 1
ATOM 7282 N N . GLN B 2 30 ? 77.743 77.862 63.957 1.00 83.96 30 GLN W N 1
ATOM 7283 C CA . GLN B 2 30 ? 78.825 78.749 64.368 1.00 83.36 30 GLN W CA 1
ATOM 7284 C C . GLN B 2 30 ? 79.398 79.495 63.172 1.00 83.24 30 GLN W C 1
ATOM 7285 O O . GLN B 2 30 ? 79.823 78.887 62.187 1.00 82.16 30 GLN W O 1
ATOM 7289 N N . MET B 2 31 ? 79.400 80.827 63.266 1.00 80.97 31 MET W N 1
ATOM 7290 C CA . MET B 2 31 ? 79.829 81.646 62.137 1.00 81.50 31 MET W CA 1
ATOM 7291 C C . MET B 2 31 ? 81.291 81.391 61.795 1.00 81.74 31 MET W C 1
ATOM 7292 O O . MET B 2 31 ? 81.655 81.309 60.616 1.00 81.04 31 MET W O 1
ATOM 7306 N N . GLU B 2 32 ? 82.142 81.264 62.808 1.00 85.14 32 GLU W N 1
ATOM 7307 C CA . GLU B 2 32 ? 83.548 80.975 62.582 1.00 84.73 32 GLU W CA 1
ATOM 7308 C C . GLU B 2 32 ? 83.722 79.512 62.181 1.00 84.43 32 GLU W C 1
ATOM 7309 O O . GLU B 2 32 ? 82.756 78.755 62.044 1.00 83.63 32 GLU W O 1
ATOM 7313 N N . GLU B 2 33 ? 84.972 79.106 61.987 1.00 82.53 33 GLU W N 1
ATOM 7314 C CA . GLU B 2 33 ? 85.278 77.736 61.596 1.00 81.76 33 GLU W CA 1
ATOM 7315 C C . GLU B 2 33 ? 86.707 77.368 61.979 1.00 81.51 33 GLU W C 1
ATOM 7316 O O . GLU B 2 33 ? 87.047 76.190 62.089 1.00 81.64 33 GLU W O 1
#

Foldseek 3Di:
DLQVQLLVCLLVLVQVSNVVSVVVPDDQCDDDPQQQGSLLSNLLNLNLVSNLVSLLVPHDQLRATPQQDGSLLNNLLSLNLSSNVSSQLLPHDQARATPQGDGSLLSNLLNLNQSSNVVSQLQFHDQCRAGPVGDGSLRNNVVNVSVSSNVVCVVSPPVGHNDWHSLLVCLLVLNQSSNVSNCVVPLDQQDAGPVGHGSLLNNLLNVSPNSNVVSLVSPDDLADQGQQGCGSLLNNLLNLVLVSNVVSVVSPYDQLGQGPQGDGSLLSNLLNLNQNSNVVSVVVPRDQLGQGNQGDGSLLSNLLNLNQVNNVNSVVSVRDQLRQGPQSQGSLLSNLLNLNQSNNLVSLVSPHDQLRQTPQGDGSLLNNLLVLSVSNNVSSVVSDHDQCRATNQGAGSLLNNLLNLNQVSNVVSVVVPHDQCGQTVDRATSLNSNVVNVNVNSNVVSVVPVD/DVCPCVDDVNVCVVVPPVVVDDPDDDDPDPDD

Sequence (483 aa):
DAATSFLRAARSGNLDKALDHLRNGVDINTCNQNGLNGLHLASKEGHVKMVVELLHKEIILETTTKKGNTALHIAALAGQDEVVRELVNYGANVNAQSQKGFTPLYMAAQENHLEVVKFLLENGANQNVATEDGFTPLAVALQQGHENVVAHLINYGTKGKVRLPALHIAARNDDTRTAAVLLQNDPNPDVLSKTGFTPLHIAAHYENLNVAQLLLNRGASVNFTPQNGITPLHIASRRGNVIMVRLLLDRGAQIETKTKDELTPLHCAARNGHVRISEILLDHGAPIQAKTKNGLSPIHMAAQGDHLDCVRLLLQYDAEIDDITLDHLTPLHVAAHCGHHRVAKVLLDKGAKPNSRALNGFTPLHIACKKNHVRVMELLLKTGASIDAVTESGLTPLHVASFMGHLPIVKNLLQRGASPNVSNVKVETPLHMAARAGHTEVAKYLLQNKAEELQDDYEDMMEENLEQEEYEDPDIPESQMEE